Protein AF-A0A960PH66-F1 (afdb_monomer)

Mean predicted aligned error: 12.76 Å

Structure (mmCIF, N/CA/C/O backbone):
data_AF-A0A960PH66-F1
#
_entry.id   AF-A0A960PH66-F1
#
loop_
_atom_site.group_PDB
_atom_site.id
_atom_site.type_symbol
_atom_site.label_atom_id
_atom_site.label_alt_id
_atom_site.label_comp_id
_atom_site.label_asym_id
_atom_site.label_entity_id
_atom_site.label_seq_id
_atom_site.pdbx_PDB_ins_code
_atom_site.Cartn_x
_atom_site.Cartn_y
_atom_site.Cartn_z
_atom_site.occupancy
_atom_site.B_iso_or_equiv
_atom_site.auth_seq_id
_atom_site.auth_comp_id
_atom_site.auth_asym_id
_atom_site.auth_atom_id
_atom_site.pdbx_PDB_model_num
ATOM 1 N N . MET A 1 1 ? -30.372 -73.091 17.488 1.00 32.56 1 MET A N 1
ATOM 2 C CA . MET A 1 1 ? -31.762 -72.583 17.578 1.00 32.56 1 MET A CA 1
ATOM 3 C C . MET A 1 1 ? -31.934 -71.548 16.471 1.00 32.56 1 MET A C 1
ATOM 5 O O . MET A 1 1 ? -31.024 -70.746 16.376 1.00 32.56 1 MET A O 1
ATOM 9 N N . ALA A 1 2 ? -33.019 -71.614 15.673 1.00 31.61 2 ALA A N 1
ATOM 10 C CA . ALA A 1 2 ? -33.444 -70.695 14.579 1.00 31.61 2 ALA A CA 1
ATOM 11 C C . ALA A 1 2 ? -32.386 -70.313 13.492 1.00 31.61 2 ALA A C 1
ATOM 13 O O . ALA A 1 2 ? -31.338 -69.779 13.813 1.00 31.61 2 ALA A O 1
ATOM 14 N N . ASN A 1 3 ? -32.521 -70.709 12.211 1.00 29.42 3 ASN A N 1
ATOM 15 C CA . ASN A 1 3 ? -33.387 -70.150 11.133 1.00 29.42 3 AS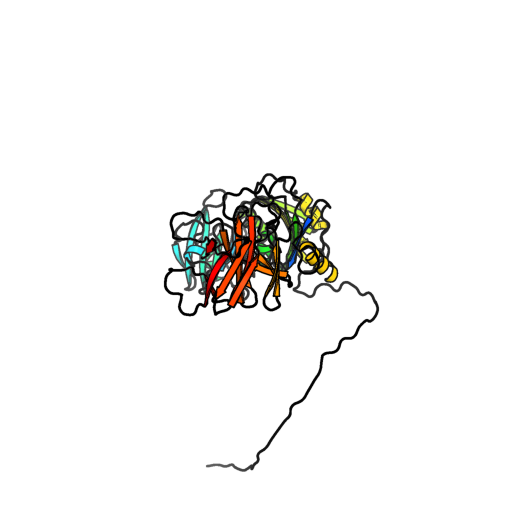N A CA 1
ATOM 16 C C . ASN A 1 3 ? -33.036 -68.684 10.766 1.00 29.42 3 ASN A C 1
ATOM 18 O O . ASN A 1 3 ? -33.040 -67.871 11.678 1.00 29.42 3 ASN A O 1
ATOM 22 N N . LEU A 1 4 ? -32.791 -68.213 9.524 1.00 29.06 4 LEU A N 1
ATOM 23 C CA . LEU A 1 4 ? -32.698 -68.709 8.114 1.00 29.06 4 LEU A CA 1
ATOM 24 C C . LEU A 1 4 ? -31.731 -67.741 7.342 1.00 29.06 4 LEU A C 1
ATOM 26 O O . LEU A 1 4 ? -31.368 -66.719 7.911 1.00 29.06 4 LEU A O 1
ATOM 30 N N . GLY A 1 5 ? -31.280 -67.900 6.083 1.00 27.47 5 GLY A N 1
ATOM 31 C CA . GLY A 1 5 ? -31.373 -68.980 5.079 1.00 27.47 5 GLY A CA 1
ATOM 32 C C . GLY A 1 5 ? -31.691 -68.478 3.640 1.00 27.47 5 GLY A C 1
ATOM 33 O O . GLY A 1 5 ? -32.699 -67.803 3.491 1.00 27.47 5 GLY A O 1
ATOM 34 N N . VAL A 1 6 ? -30.929 -68.918 2.602 1.00 30.44 6 VAL A N 1
ATOM 35 C CA . VAL A 1 6 ? -31.205 -68.786 1.121 1.00 30.44 6 VAL A CA 1
ATOM 36 C C . VAL A 1 6 ? -30.996 -67.353 0.534 1.00 30.44 6 VAL A C 1
ATOM 38 O O . VAL A 1 6 ? -31.407 -66.398 1.169 1.00 30.44 6 VAL A O 1
ATOM 41 N N . SER A 1 7 ? -30.409 -67.036 -0.644 1.00 28.41 7 SER A N 1
ATOM 42 C CA . SER A 1 7 ? -29.625 -67.699 -1.731 1.00 28.41 7 SER A CA 1
ATOM 43 C C . SER A 1 7 ? -29.025 -66.627 -2.683 1.00 28.41 7 SER A C 1
ATOM 45 O O . SER A 1 7 ? -29.584 -65.537 -2.732 1.00 28.41 7 SER A O 1
ATOM 47 N N . GLY A 1 8 ? -28.039 -66.937 -3.550 1.00 25.98 8 GLY A N 1
ATOM 48 C CA . GLY A 1 8 ? -27.778 -66.102 -4.751 1.00 25.98 8 GLY A CA 1
ATOM 49 C C . GLY A 1 8 ? -26.389 -66.204 -5.412 1.00 25.98 8 GLY A C 1
ATOM 50 O O . GLY A 1 8 ? -25.416 -65.654 -4.919 1.00 25.98 8 GLY A O 1
ATOM 51 N N . TRP A 1 9 ? -26.311 -66.870 -6.566 1.00 22.59 9 TRP A N 1
ATOM 52 C CA . TRP A 1 9 ? -25.177 -66.932 -7.522 1.00 22.59 9 TRP A CA 1
ATOM 53 C C . TRP A 1 9 ? -25.421 -65.932 -8.699 1.00 22.59 9 TRP A C 1
ATOM 55 O O . TRP A 1 9 ? -26.573 -65.538 -8.867 1.00 22.59 9 TRP A O 1
ATOM 65 N N . PRO A 1 10 ? -24.508 -65.708 -9.683 1.00 54.12 10 PRO A N 1
ATOM 66 C CA . PRO A 1 10 ? -23.085 -65.306 -9.643 1.00 54.12 10 PRO A CA 1
ATOM 67 C C . PRO A 1 10 ? -22.746 -64.268 -10.785 1.00 54.12 10 PRO A C 1
ATOM 69 O O . PRO A 1 10 ? -23.653 -63.639 -11.316 1.00 54.12 10 PRO A O 1
ATOM 72 N N . ARG A 1 11 ? -21.480 -64.223 -11.279 1.00 27.73 11 ARG A N 1
ATOM 73 C CA . ARG A 1 11 ? -20.918 -63.475 -12.466 1.00 27.73 11 ARG A CA 1
ATOM 74 C C . ARG A 1 11 ? -20.483 -62.022 -12.166 1.00 27.73 11 ARG A C 1
ATOM 76 O O . ARG A 1 11 ? -21.185 -61.333 -11.450 1.00 27.73 11 ARG A O 1
ATOM 83 N N . ARG A 1 12 ? -19.266 -61.541 -12.499 1.00 29.09 12 ARG A N 1
ATOM 84 C CA . ARG A 1 12 ? -18.417 -61.497 -13.734 1.00 29.09 12 ARG A CA 1
ATOM 85 C C . ARG A 1 12 ? -18.829 -60.415 -14.752 1.00 29.09 12 ARG A C 1
ATOM 87 O O . ARG A 1 12 ? -19.922 -60.528 -15.290 1.00 29.09 12 ARG A O 1
ATOM 94 N N . LEU A 1 13 ? -17.834 -59.590 -15.150 1.00 27.83 13 LEU A N 1
ATOM 95 C CA . LEU A 1 13 ? -17.779 -58.691 -16.335 1.00 27.83 13 LEU A CA 1
ATOM 96 C C . LEU A 1 13 ? -18.709 -57.449 -16.249 1.00 27.83 13 LEU A C 1
ATOM 98 O O . LEU A 1 13 ? -19.738 -57.533 -15.597 1.00 27.83 13 LEU A O 1
ATOM 102 N N . ALA A 1 14 ? -18.449 -56.286 -16.872 1.00 25.91 14 ALA A N 1
ATOM 103 C CA . ALA A 1 14 ? -17.270 -55.726 -17.567 1.00 25.91 14 ALA A CA 1
ATOM 104 C C . ALA A 1 14 ? -17.499 -54.220 -17.903 1.00 25.91 14 ALA A C 1
ATOM 106 O O . ALA A 1 14 ? -18.613 -53.743 -17.748 1.00 25.91 14 ALA A O 1
ATOM 107 N N . LEU A 1 15 ? -16.457 -53.539 -18.417 1.00 26.58 15 LEU A N 1
ATOM 108 C CA . LEU A 1 15 ? -16.448 -52.370 -19.336 1.00 26.58 15 LEU A CA 1
ATOM 109 C C . LEU A 1 15 ? -17.459 -51.197 -19.183 1.00 26.58 15 LEU A C 1
ATOM 111 O O . LEU A 1 15 ? -18.648 -51.353 -19.437 1.00 26.58 15 LEU A O 1
ATOM 115 N N . ALA A 1 16 ? -16.903 -49.980 -19.093 1.00 27.48 16 ALA A N 1
ATOM 116 C CA . ALA A 1 16 ? -17.294 -48.774 -19.857 1.00 27.48 16 ALA A CA 1
ATOM 117 C C . ALA A 1 16 ? -16.033 -47.870 -19.967 1.00 27.48 16 ALA A C 1
ATOM 119 O O . ALA A 1 16 ? -15.368 -47.669 -18.956 1.00 27.48 16 ALA A O 1
ATOM 120 N N . ALA A 1 17 ? -15.482 -47.564 -21.155 1.00 27.72 17 ALA A N 1
ATOM 121 C CA . ALA A 1 17 ? -15.906 -46.520 -22.115 1.00 27.72 17 ALA A CA 1
ATOM 122 C C . ALA A 1 17 ? -15.821 -45.108 -21.480 1.00 27.72 17 ALA A C 1
ATOM 124 O O . ALA A 1 17 ? -16.589 -44.838 -20.568 1.00 27.72 17 ALA A O 1
ATOM 125 N N . THR A 1 18 ? -14.859 -44.209 -21.756 1.00 31.19 18 THR A N 1
ATOM 126 C CA . THR A 1 18 ? -14.245 -43.695 -23.013 1.00 31.19 18 THR A CA 1
ATOM 127 C C . THR A 1 18 ? -15.177 -42.799 -23.850 1.00 31.19 18 THR A C 1
ATOM 129 O O . THR A 1 18 ? -16.278 -43.231 -24.173 1.00 31.19 18 THR A O 1
ATOM 132 N N . ALA A 1 19 ? -14.643 -41.638 -24.286 1.00 25.89 19 ALA A N 1
ATOM 133 C CA . ALA A 1 19 ? -15.194 -40.614 -25.206 1.00 25.89 19 ALA A CA 1
ATOM 134 C C . ALA A 1 19 ? -16.188 -39.578 -24.609 1.00 25.89 19 ALA A C 1
ATOM 136 O O . ALA A 1 19 ? -16.969 -39.933 -23.736 1.00 25.89 19 ALA A O 1
ATOM 137 N N . SER A 1 20 ? -16.265 -38.305 -25.053 1.00 27.17 20 SER A N 1
ATOM 138 C CA . SER A 1 20 ? -15.361 -37.442 -25.866 1.00 27.17 20 SER A CA 1
ATOM 139 C C . SER A 1 20 ? -15.915 -36.002 -25.980 1.00 27.17 20 SER A C 1
ATOM 141 O O . SER A 1 20 ? -17.123 -35.870 -26.135 1.00 27.17 20 SER A O 1
ATOM 143 N N . ALA A 1 21 ? -15.027 -34.995 -26.118 1.00 27.52 21 ALA A N 1
ATOM 144 C CA . ALA A 1 21 ? -15.262 -33.645 -26.700 1.00 27.52 21 ALA A CA 1
ATOM 145 C C . ALA A 1 21 ? -16.320 -32.737 -25.998 1.00 27.52 21 ALA A C 1
ATOM 147 O O . ALA A 1 21 ? -17.098 -33.216 -25.188 1.00 27.52 21 ALA A O 1
ATOM 148 N N . LEU A 1 22 ? -16.427 -31.413 -26.208 1.00 27.69 22 LEU A N 1
ATOM 149 C CA . LEU A 1 22 ? -15.699 -30.395 -27.002 1.00 27.69 22 LEU A CA 1
ATOM 150 C C . LEU A 1 22 ? -15.179 -29.296 -26.020 1.00 27.69 22 LEU A C 1
ATOM 152 O O . LEU A 1 22 ? -15.617 -29.271 -24.877 1.00 27.69 22 LEU A O 1
ATOM 156 N N . LEU A 1 23 ? -14.250 -28.390 -26.355 1.00 29.11 23 LEU A N 1
ATOM 157 C CA . LEU A 1 23 ? -14.538 -27.097 -27.012 1.00 29.11 23 LEU A CA 1
ATOM 158 C C . LEU A 1 23 ? -13.227 -26.365 -27.374 1.00 29.11 23 LEU A C 1
ATOM 160 O O . LEU A 1 23 ? -12.524 -25.889 -26.491 1.00 29.11 23 LEU A O 1
ATOM 164 N N . ILE A 1 24 ? -12.945 -26.213 -28.671 1.00 37.56 24 ILE A N 1
ATOM 165 C CA . ILE A 1 24 ? -12.090 -25.149 -29.227 1.00 37.56 24 ILE A CA 1
ATOM 166 C C . ILE A 1 24 ? -12.777 -24.696 -30.521 1.00 37.56 24 ILE A C 1
ATOM 168 O O . ILE A 1 24 ? -13.070 -25.531 -31.377 1.00 37.56 24 ILE A O 1
ATOM 172 N N . GLY A 1 25 ? -13.063 -23.400 -30.662 1.00 27.53 25 GLY A N 1
ATOM 173 C CA . GLY A 1 25 ? -13.733 -22.854 -31.847 1.00 27.53 25 GLY A CA 1
ATOM 174 C C . GLY A 1 25 ? -14.224 -21.420 -31.650 1.00 27.53 25 GLY A C 1
ATOM 175 O O . GLY A 1 25 ? -15.205 -21.187 -30.955 1.00 27.53 25 GLY A O 1
ATOM 176 N N . SER A 1 26 ? -13.525 -20.476 -32.273 1.00 35.00 26 SER A N 1
ATOM 177 C CA . SER A 1 26 ? -13.798 -19.033 -32.307 1.00 35.00 26 SER A CA 1
ATOM 178 C C . SER A 1 26 ? -15.092 -18.652 -33.053 1.00 35.00 26 SER A C 1
ATOM 180 O O . SER A 1 26 ? -15.544 -19.385 -33.932 1.00 35.00 26 SER A O 1
ATOM 182 N N . GLY A 1 27 ? -15.659 -17.466 -32.773 1.00 23.64 27 GLY A N 1
ATOM 183 C CA . GLY A 1 27 ? -16.798 -16.940 -33.547 1.00 23.64 27 GLY A CA 1
ATOM 184 C C . GLY A 1 27 ? -17.353 -15.580 -33.094 1.00 23.64 27 GLY A C 1
ATOM 185 O O . GLY A 1 27 ? -18.045 -15.492 -32.092 1.00 23.64 27 GLY A O 1
ATOM 186 N N . CYS A 1 28 ? -17.061 -14.540 -33.873 1.00 30.12 28 CYS A N 1
ATOM 187 C CA . CYS A 1 28 ? -17.407 -13.121 -33.721 1.00 30.12 28 CYS A CA 1
ATOM 188 C C . CYS A 1 28 ? -18.883 -12.721 -33.455 1.00 30.12 28 CYS A C 1
ATOM 190 O O . CYS A 1 28 ? -19.806 -13.325 -33.990 1.00 30.12 28 CYS A O 1
ATOM 192 N N . SER A 1 29 ? -19.018 -11.529 -32.841 1.00 33.44 29 SER A N 1
ATOM 193 C CA . SER A 1 29 ? -19.997 -10.443 -33.112 1.00 33.44 29 SER A CA 1
ATOM 194 C C . SER A 1 29 ? -21.509 -10.671 -32.929 1.00 33.44 29 SER A C 1
ATOM 196 O O . SER A 1 29 ? -22.110 -11.514 -33.589 1.00 33.44 29 SER A O 1
ATOM 198 N N . GLY A 1 30 ? -22.145 -9.772 -32.164 1.00 27.95 30 GLY A N 1
ATOM 199 C CA . GLY A 1 30 ? -23.602 -9.622 -32.066 1.00 27.95 30 GLY A CA 1
ATOM 200 C C . GLY A 1 30 ? -24.000 -8.304 -31.387 1.00 27.95 30 GLY A C 1
ATOM 201 O O . GLY A 1 30 ? -23.853 -8.168 -30.182 1.00 27.95 30 GLY A O 1
ATOM 202 N N . ASP A 1 31 ? -24.453 -7.358 -32.206 1.00 30.28 31 ASP A N 1
ATOM 203 C CA . ASP A 1 31 ? -24.861 -5.965 -31.963 1.00 30.28 31 ASP A CA 1
ATOM 204 C C . ASP A 1 31 ? -25.427 -5.506 -30.600 1.00 30.28 31 ASP A C 1
ATOM 206 O O . ASP A 1 31 ? -26.159 -6.191 -29.891 1.00 30.28 31 ASP A O 1
ATOM 210 N N . ALA A 1 32 ? -25.165 -4.219 -30.355 1.00 41.97 32 ALA A N 1
ATOM 211 C CA . ALA A 1 32 ? -25.665 -3.357 -29.292 1.00 41.97 32 ALA A CA 1
ATOM 212 C C . ALA A 1 32 ? -27.152 -3.509 -28.898 1.00 41.97 32 ALA A C 1
ATOM 214 O O . ALA A 1 32 ? -28.063 -3.243 -29.685 1.00 41.97 32 ALA A O 1
ATOM 215 N N . ALA A 1 33 ? -27.368 -3.689 -27.596 1.00 29.69 33 ALA A N 1
ATOM 216 C CA . ALA A 1 33 ? -28.453 -3.066 -26.847 1.00 29.69 33 ALA A CA 1
ATOM 217 C C . ALA A 1 33 ? -27.858 -2.556 -25.526 1.00 29.69 33 ALA A C 1
ATOM 219 O O . ALA A 1 33 ? -27.041 -3.244 -24.919 1.00 29.69 33 ALA A O 1
ATOM 220 N N . GLY A 1 34 ? -28.189 -1.328 -25.128 1.00 40.22 34 GLY A N 1
ATOM 221 C CA . GLY A 1 34 ? -27.718 -0.785 -23.857 1.00 40.22 34 GLY A CA 1
ATOM 222 C C . GLY A 1 34 ? -28.588 -1.290 -22.715 1.00 40.22 34 GLY A C 1
ATOM 223 O O . GLY A 1 34 ? -29.807 -1.185 -22.811 1.00 40.22 34 GLY A O 1
ATOM 224 N N . ASP A 1 35 ? -27.957 -1.750 -21.642 1.00 31.42 35 ASP A N 1
ATOM 225 C CA . ASP A 1 35 ? -28.591 -1.932 -20.341 1.00 31.42 35 ASP A CA 1
ATOM 226 C C . ASP A 1 35 ? -27.739 -1.272 -19.250 1.00 31.42 35 ASP A C 1
ATOM 228 O O . ASP A 1 35 ? -26.603 -0.849 -19.489 1.00 31.42 35 ASP A O 1
ATOM 232 N N . ALA A 1 36 ? -28.365 -1.049 -18.097 1.00 34.78 36 ALA A N 1
ATOM 233 C CA . ALA A 1 36 ? -27.849 -0.194 -17.038 1.00 34.78 36 ALA A CA 1
ATOM 234 C C . ALA A 1 36 ? -26.546 -0.721 -16.411 1.00 34.78 36 ALA A C 1
ATOM 236 O O . ALA A 1 36 ? -26.180 -1.883 -16.560 1.00 34.78 36 ALA A O 1
ATOM 237 N N . AL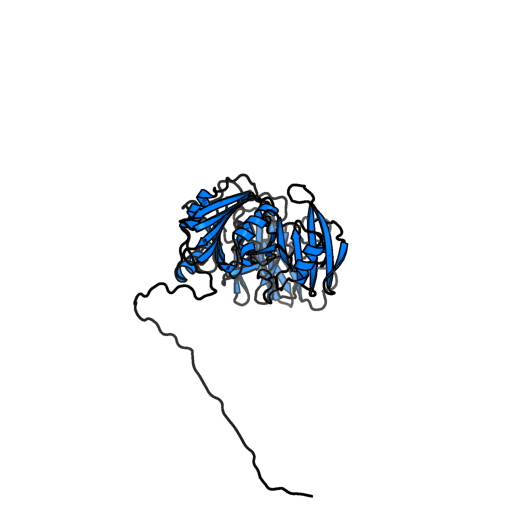A A 1 37 ? -25.876 0.149 -15.652 1.00 38.03 37 ALA A N 1
ATOM 238 C CA . ALA A 1 37 ? -24.837 -0.277 -14.729 1.00 38.03 37 ALA A CA 1
ATOM 239 C C . ALA A 1 37 ? -25.460 -1.179 -13.650 1.00 38.03 37 ALA A C 1
ATOM 241 O O . ALA A 1 37 ? -25.993 -0.684 -12.654 1.00 38.03 37 ALA A O 1
ATOM 242 N N . ASP A 1 38 ? -25.393 -2.494 -13.862 1.00 40.03 38 ASP A N 1
ATOM 243 C CA . ASP A 1 38 ? -25.494 -3.458 -12.775 1.00 40.03 38 ASP A CA 1
ATOM 244 C C . ASP A 1 38 ? -24.399 -3.111 -11.760 1.00 40.03 38 ASP A C 1
ATOM 246 O O . ASP A 1 38 ? -23.220 -2.982 -12.105 1.00 40.03 38 ASP A O 1
ATOM 250 N N . GLY A 1 39 ? -24.805 -2.888 -10.509 1.00 42.06 39 GLY A N 1
ATOM 251 C CA . GLY A 1 39 ? -23.865 -2.619 -9.426 1.00 42.06 39 GLY A CA 1
ATOM 252 C C . GLY A 1 39 ? -22.893 -3.791 -9.248 1.00 42.06 39 GLY A C 1
ATOM 253 O O . GLY A 1 39 ? -23.250 -4.929 -9.574 1.00 42.06 39 GLY A O 1
ATOM 254 N N . PRO A 1 40 ? -21.677 -3.546 -8.726 1.00 40.09 40 PRO A N 1
ATOM 255 C CA . PRO A 1 40 ? -20.719 -4.616 -8.480 1.00 40.09 40 PRO A CA 1
ATOM 256 C C . PRO A 1 40 ? -21.350 -5.709 -7.612 1.00 40.09 40 PRO A C 1
ATOM 258 O O . PRO A 1 40 ? -22.128 -5.430 -6.695 1.00 40.09 40 PRO A O 1
ATOM 261 N N . ALA A 1 41 ? -20.998 -6.963 -7.897 1.00 40.84 41 ALA A N 1
ATOM 262 C CA . ALA A 1 41 ? -21.380 -8.077 -7.041 1.00 40.84 41 ALA A CA 1
ATOM 263 C C . ALA A 1 41 ? -20.899 -7.817 -5.595 1.00 40.84 41 ALA A C 1
ATOM 265 O O . ALA A 1 41 ? -19.807 -7.262 -5.421 1.00 40.84 41 ALA A O 1
ATOM 266 N N . PRO A 1 42 ? -21.670 -8.217 -4.563 1.00 39.66 42 PRO A N 1
ATOM 267 C CA . PRO A 1 42 ? -21.250 -8.044 -3.176 1.00 39.66 42 PRO A CA 1
ATOM 268 C C . PRO A 1 42 ? -19.856 -8.649 -2.963 1.00 39.66 42 PRO A C 1
ATOM 270 O O . PRO A 1 42 ? -19.626 -9.795 -3.345 1.00 39.66 42 PRO A O 1
ATOM 273 N N . GLY A 1 43 ? -18.941 -7.877 -2.372 1.00 50.69 43 GLY A N 1
ATOM 274 C CA . GLY A 1 43 ? -17.568 -8.315 -2.096 1.00 50.69 43 GLY A CA 1
ATOM 275 C C . GLY A 1 43 ? -16.522 -8.000 -3.174 1.00 50.69 43 GLY A C 1
ATOM 276 O O . GLY A 1 43 ? -15.395 -8.456 -3.040 1.00 50.69 43 GLY A O 1
ATOM 277 N N . ARG A 1 44 ? -16.827 -7.226 -4.230 1.00 63.31 44 ARG A N 1
ATOM 278 C CA . ARG A 1 44 ? -15.781 -6.663 -5.113 1.00 63.31 44 ARG A CA 1
ATOM 279 C C . ARG A 1 44 ? -15.816 -5.138 -5.125 1.00 63.31 44 ARG A C 1
ATOM 281 O O . ARG A 1 44 ? -16.853 -4.529 -5.386 1.00 63.31 44 ARG A O 1
ATOM 288 N N . THR A 1 45 ? -14.663 -4.530 -4.870 1.00 76.94 45 THR A N 1
ATOM 289 C CA . THR A 1 45 ? -14.415 -3.092 -5.000 1.00 76.94 45 THR A CA 1
ATOM 290 C C . THR A 1 45 ? -14.657 -2.643 -6.444 1.00 76.94 45 THR A C 1
ATOM 292 O O . THR A 1 45 ? -14.165 -3.243 -7.401 1.00 76.94 45 THR A O 1
ATOM 295 N N . ALA A 1 46 ? -15.471 -1.599 -6.621 1.00 84.19 46 ALA A N 1
ATOM 296 C CA . ALA A 1 46 ? -15.785 -1.082 -7.950 1.00 84.19 46 ALA A CA 1
ATOM 297 C C . ALA A 1 46 ? -14.566 -0.386 -8.567 1.00 84.19 46 ALA A C 1
ATOM 299 O O . ALA A 1 46 ? -13.915 0.430 -7.911 1.00 84.19 46 ALA A O 1
ATOM 300 N N . PHE A 1 47 ? -14.319 -0.632 -9.853 1.00 92.81 47 PHE A N 1
ATOM 301 C CA . PHE A 1 47 ? -13.377 0.169 -10.626 1.00 92.81 47 PHE A CA 1
ATOM 302 C C . PHE A 1 47 ? -13.836 1.625 -10.706 1.00 92.81 47 PHE A C 1
ATOM 304 O O . PHE A 1 47 ? -15.032 1.904 -10.827 1.00 92.81 47 PHE A O 1
ATOM 311 N N . PHE A 1 48 ? -12.888 2.560 -10.692 1.00 95.81 48 PHE A N 1
ATOM 312 C CA . PHE A 1 48 ? -13.177 3.992 -10.704 1.00 95.81 48 PHE A CA 1
ATOM 313 C C . PHE A 1 48 ? -12.245 4.784 -11.630 1.00 95.81 48 PHE A C 1
ATOM 315 O O . PHE A 1 48 ? -11.286 4.271 -12.194 1.00 95.81 48 PHE A O 1
ATOM 322 N N . THR A 1 49 ? -12.561 6.063 -11.797 1.00 94.81 49 THR A N 1
ATOM 323 C CA . THR A 1 49 ? -11.709 7.089 -12.404 1.00 94.81 49 THR A CA 1
ATOM 324 C C . THR A 1 49 ? -11.721 8.311 -11.497 1.00 94.81 49 THR A C 1
ATOM 326 O O . THR A 1 49 ? -12.667 8.503 -10.727 1.00 94.81 49 THR A O 1
ATOM 329 N N . VAL A 1 50 ? -10.693 9.149 -11.606 1.00 94.88 50 VAL A N 1
ATOM 330 C CA . VAL A 1 50 ? -10.559 10.386 -10.831 1.00 94.88 50 VAL A CA 1
ATOM 331 C C . VAL A 1 50 ? -10.143 11.507 -11.769 1.00 94.88 50 VAL A C 1
ATOM 333 O O . VAL A 1 50 ? -9.183 11.348 -12.521 1.00 94.88 50 VAL A O 1
ATOM 336 N N . ASP A 1 51 ? -10.837 12.641 -11.713 1.00 91.81 51 ASP A N 1
ATOM 337 C CA . ASP A 1 51 ? -10.377 13.850 -12.394 1.00 91.81 51 ASP A CA 1
ATOM 338 C C . ASP A 1 51 ? -9.394 14.581 -11.468 1.00 91.81 51 ASP A C 1
ATOM 340 O O . ASP A 1 51 ? -9.795 15.184 -10.465 1.00 91.81 51 ASP A O 1
ATOM 344 N N . VAL A 1 52 ? -8.105 14.509 -11.803 1.00 84.75 52 VAL A N 1
ATOM 345 C CA . VAL A 1 52 ? -7.018 15.286 -11.185 1.00 84.75 52 VAL A CA 1
ATOM 346 C C . VAL A 1 52 ? -6.617 16.459 -12.098 1.00 84.75 52 VAL A C 1
ATOM 348 O O . VAL A 1 52 ? -6.933 16.440 -13.289 1.00 84.75 52 VAL A O 1
ATOM 351 N N . PRO A 1 53 ? -5.939 17.511 -11.596 1.00 83.00 53 PRO A N 1
ATOM 352 C CA . PRO A 1 53 ? -5.483 18.607 -12.453 1.00 83.00 53 PRO A CA 1
ATOM 353 C C . PRO A 1 53 ? -4.486 18.121 -13.517 1.00 83.00 53 PRO A C 1
ATOM 355 O O . PRO A 1 53 ? -3.606 17.334 -13.193 1.00 83.00 53 PRO A O 1
ATOM 358 N N . GLU A 1 54 ? -4.547 18.664 -14.740 1.00 83.12 54 GLU A N 1
ATOM 359 C CA . GLU A 1 54 ? -3.700 18.278 -15.897 1.00 83.12 54 GLU A CA 1
ATOM 360 C C . GLU A 1 54 ? -2.181 18.319 -15.639 1.00 83.12 54 GLU A C 1
ATOM 362 O O . GLU A 1 54 ? -1.400 17.732 -16.383 1.00 83.12 54 GLU A O 1
ATOM 367 N N . SER A 1 55 ? -1.740 19.029 -14.597 1.00 81.00 55 SER A N 1
ATOM 368 C CA . SER A 1 55 ? -0.342 19.045 -14.165 1.00 81.00 55 SER A CA 1
ATOM 369 C C . SER A 1 55 ? 0.104 17.756 -13.476 1.00 81.00 55 SER A C 1
ATOM 371 O O . SER A 1 55 ? 1.294 17.614 -13.239 1.00 81.00 55 SER A O 1
ATOM 373 N N . TRP A 1 56 ? -0.810 16.874 -13.076 1.00 85.44 56 TRP A N 1
ATOM 374 C CA . TRP A 1 56 ? -0.510 15.594 -12.439 1.00 85.44 56 TRP A CA 1
ATOM 375 C C . TRP A 1 56 ? -0.446 14.489 -13.484 1.00 85.44 56 TRP A C 1
ATOM 377 O O . TRP A 1 56 ? -1.264 14.429 -14.399 1.00 85.44 56 TRP A O 1
ATOM 387 N N . ARG A 1 57 ? 0.516 13.585 -13.320 1.00 86.38 57 ARG A N 1
ATOM 388 C CA . ARG A 1 57 ? 0.747 12.464 -14.226 1.00 86.38 57 ARG A CA 1
ATOM 389 C C . ARG A 1 57 ? 0.421 11.164 -13.508 1.00 86.38 57 ARG A C 1
ATOM 391 O O . ARG A 1 57 ? 0.926 10.956 -12.407 1.00 86.38 57 ARG A O 1
ATOM 398 N N . LEU A 1 58 ? -0.401 10.312 -14.121 1.00 88.75 58 LEU A N 1
ATOM 399 C CA . LEU A 1 58 ? -0.657 8.960 -13.624 1.00 88.75 58 LEU A CA 1
ATOM 400 C C . LEU A 1 58 ? 0.665 8.173 -13.642 1.00 88.75 58 LEU A C 1
ATOM 402 O O . LEU A 1 58 ? 1.413 8.249 -14.619 1.00 88.75 58 LEU A O 1
ATOM 406 N N . ILE A 1 59 ? 0.975 7.492 -12.541 1.00 84.75 59 ILE A N 1
ATOM 407 C CA . ILE A 1 59 ? 2.193 6.679 -12.375 1.00 84.75 59 ILE A CA 1
ATOM 408 C C . ILE A 1 59 ? 1.902 5.262 -11.873 1.00 84.75 59 ILE A C 1
ATOM 410 O O . ILE A 1 59 ? 2.709 4.377 -12.111 1.00 84.75 59 ILE A O 1
ATOM 414 N N . ALA A 1 60 ? 0.754 5.042 -11.229 1.00 88.19 60 ALA A N 1
ATOM 415 C CA . ALA A 1 60 ? 0.305 3.732 -10.774 1.00 88.19 60 ALA A CA 1
ATOM 416 C C . ALA A 1 60 ? -1.212 3.618 -10.968 1.00 88.19 60 ALA A C 1
ATOM 418 O O . ALA A 1 60 ? -1.946 4.577 -10.724 1.00 88.19 60 ALA A O 1
ATOM 419 N N . ALA A 1 61 ? -1.695 2.455 -11.394 1.00 91.81 61 ALA A N 1
ATOM 420 C CA . ALA A 1 61 ? -3.113 2.111 -11.393 1.00 91.81 61 ALA A CA 1
ATOM 421 C C . ALA A 1 61 ? -3.257 0.588 -11.396 1.00 91.81 61 ALA A C 1
ATOM 423 O O . ALA A 1 61 ? -2.569 -0.081 -12.165 1.00 91.81 61 ALA A O 1
ATOM 424 N N . GLY A 1 62 ? -4.149 0.041 -10.570 1.00 91.38 62 GLY A N 1
ATOM 425 C CA . GLY A 1 62 ? -4.352 -1.404 -10.504 1.00 91.38 62 GLY A CA 1
ATOM 426 C C . GLY A 1 62 ? -5.004 -1.896 -9.217 1.00 91.38 62 GLY A C 1
ATOM 427 O O . GLY A 1 62 ? -5.491 -1.122 -8.388 1.00 91.38 62 GLY A O 1
ATOM 428 N N . THR A 1 63 ? -5.033 -3.217 -9.089 1.00 91.19 63 THR A N 1
ATOM 429 C CA . THR A 1 63 ? -5.170 -3.900 -7.799 1.00 91.19 63 THR A CA 1
ATOM 430 C C . THR A 1 63 ? -3.970 -3.537 -6.923 1.00 91.19 63 THR A C 1
ATOM 432 O O . THR A 1 63 ? -2.862 -3.460 -7.454 1.00 91.19 63 THR A O 1
ATOM 435 N N . GLY A 1 64 ? -4.179 -3.285 -5.630 1.00 88.25 64 GLY A N 1
ATOM 436 C CA . GLY A 1 64 ? -3.076 -3.023 -4.707 1.00 88.25 64 GLY A CA 1
ATOM 437 C C . GLY A 1 64 ? -2.146 -4.231 -4.557 1.00 88.25 64 GLY A C 1
ATOM 438 O O . GLY A 1 64 ? -2.539 -5.370 -4.815 1.00 88.25 64 GLY A O 1
ATOM 439 N N . ASN A 1 65 ? -0.890 -3.975 -4.200 1.00 84.25 65 ASN A N 1
ATOM 440 C CA . ASN A 1 65 ? 0.145 -5.003 -4.051 1.00 84.25 65 ASN A CA 1
ATOM 441 C C . ASN A 1 65 ? 1.028 -4.813 -2.807 1.00 84.25 65 ASN A C 1
ATOM 443 O O . ASN A 1 65 ? 2.121 -5.373 -2.744 1.00 84.25 65 ASN A O 1
ATOM 447 N N . ILE A 1 66 ? 0.568 -4.038 -1.822 1.00 82.38 66 ILE A N 1
ATOM 448 C CA . ILE A 1 66 ? 1.212 -3.961 -0.511 1.00 82.38 66 ILE A CA 1
ATOM 449 C C . ILE A 1 66 ? 0.754 -5.170 0.314 1.00 82.38 66 ILE A C 1
ATOM 451 O O . ILE A 1 66 ? -0.430 -5.312 0.627 1.00 82.38 66 ILE A O 1
ATOM 455 N N . GLU A 1 67 ? 1.700 -6.041 0.656 1.00 80.94 67 GLU A N 1
ATOM 456 C CA . GLU A 1 67 ? 1.479 -7.160 1.573 1.00 80.94 67 GLU A CA 1
ATOM 457 C C . GLU A 1 67 ? 1.386 -6.664 3.027 1.00 80.94 67 GLU A C 1
ATOM 459 O O . GLU A 1 67 ? 1.941 -5.625 3.389 1.00 80.94 67 GLU A O 1
ATOM 464 N N . GLN A 1 68 ? 0.648 -7.396 3.863 1.00 79.44 68 GLN A N 1
ATOM 465 C CA . GLN A 1 68 ? 0.454 -7.053 5.271 1.00 79.44 68 GLN A CA 1
ATOM 466 C C . GLN A 1 68 ? 1.750 -7.305 6.052 1.00 79.44 68 GLN A C 1
ATOM 468 O O . GLN A 1 68 ? 2.213 -8.440 6.093 1.00 79.44 68 GLN A O 1
ATOM 473 N N . MET A 1 69 ? 2.302 -6.280 6.705 1.00 73.94 69 MET A N 1
ATOM 474 C CA . MET A 1 69 ? 3.526 -6.416 7.504 1.00 73.94 69 MET A CA 1
ATOM 475 C C . MET A 1 69 ? 3.208 -6.443 9.001 1.00 73.94 69 MET A C 1
ATOM 477 O O . MET A 1 69 ? 2.624 -5.497 9.550 1.00 73.94 69 MET A O 1
ATOM 481 N N . TRP A 1 70 ? 3.636 -7.509 9.678 1.00 74.56 70 TRP A N 1
ATOM 482 C CA . TRP A 1 70 ? 3.322 -7.748 11.084 1.00 74.56 70 TRP A CA 1
ATOM 483 C C . TRP A 1 70 ? 4.386 -7.177 12.031 1.00 74.56 70 TRP A C 1
ATOM 485 O O . TRP A 1 70 ? 5.562 -7.527 11.981 1.00 74.56 70 TRP A O 1
ATOM 495 N N . GLY A 1 71 ? 3.968 -6.323 12.967 1.00 58.16 71 GLY A N 1
ATOM 496 C CA . GLY A 1 71 ? 4.748 -5.984 14.162 1.00 58.16 71 GLY A CA 1
ATOM 497 C C . GLY A 1 71 ? 6.042 -5.186 13.939 1.00 58.16 71 GLY A C 1
ATOM 498 O O . GLY A 1 71 ? 6.896 -5.181 14.829 1.00 58.16 71 GLY A O 1
ATOM 499 N N . TRP A 1 72 ? 6.222 -4.516 12.794 1.00 52.50 72 TRP A N 1
ATOM 500 C CA . TRP A 1 72 ? 7.495 -3.857 12.468 1.00 52.50 72 TRP A CA 1
ATOM 501 C C . TRP A 1 72 ? 7.743 -2.579 13.299 1.00 52.50 72 TRP A C 1
ATOM 503 O O . TRP A 1 72 ? 7.022 -1.582 13.214 1.00 52.50 72 TRP A O 1
ATOM 513 N N . ASP A 1 73 ? 8.818 -2.602 14.089 1.00 47.69 73 ASP A N 1
ATOM 514 C CA . ASP A 1 73 ? 9.218 -1.577 15.062 1.00 47.69 73 ASP A CA 1
ATOM 515 C C . ASP A 1 73 ? 9.539 -0.185 14.479 1.00 47.69 73 ASP A C 1
ATOM 517 O O . ASP A 1 73 ? 9.312 0.829 15.142 1.00 47.69 73 ASP A O 1
ATOM 521 N N . CYS A 1 74 ? 10.071 -0.107 13.257 1.00 42.00 74 CYS A N 1
ATOM 522 C CA . CYS A 1 74 ? 10.625 1.135 12.710 1.00 42.00 74 CYS A CA 1
ATOM 523 C C . CYS A 1 74 ? 9.688 1.897 11.757 1.00 42.00 74 CYS A C 1
ATOM 525 O O . CYS A 1 74 ? 9.914 3.088 11.513 1.00 42.00 74 CYS A O 1
ATOM 527 N N . CYS A 1 75 ? 8.654 1.222 11.242 1.00 49.16 75 CYS A N 1
ATOM 528 C CA . CYS A 1 75 ? 7.794 1.698 10.154 1.00 49.16 75 CYS A CA 1
ATOM 529 C C . CYS A 1 75 ? 6.299 1.407 10.378 1.00 49.16 75 CYS A C 1
ATOM 531 O O . CYS A 1 75 ? 5.543 1.461 9.415 1.00 49.16 75 CYS A O 1
ATOM 533 N N . GLY A 1 76 ? 5.841 1.116 11.599 1.00 54.94 76 GLY A N 1
ATOM 534 C CA . GLY A 1 76 ? 4.418 0.870 11.880 1.00 54.94 76 GLY A CA 1
ATOM 535 C C . GLY A 1 76 ? 3.905 -0.496 11.399 1.00 54.94 76 GLY A C 1
ATOM 536 O O . GLY A 1 76 ? 4.582 -1.214 10.662 1.00 54.94 76 GLY A O 1
ATOM 537 N N . SER A 1 77 ? 2.693 -0.844 11.839 1.00 69.25 77 SER A N 1
ATOM 538 C CA . SER A 1 77 ? 2.141 -2.205 11.792 1.00 69.25 77 SER A CA 1
ATOM 539 C C . SER A 1 77 ? 0.754 -2.234 11.138 1.00 69.25 77 SER A C 1
ATOM 541 O O . SER A 1 77 ? -0.060 -1.356 11.429 1.00 69.25 77 SER A O 1
ATOM 543 N N . ASP A 1 78 ? 0.470 -3.253 10.318 1.00 80.75 78 ASP A N 1
ATOM 544 C CA . ASP A 1 78 ? -0.834 -3.478 9.650 1.00 80.75 78 ASP A CA 1
ATOM 545 C C . ASP A 1 78 ? -1.773 -4.380 10.460 1.00 80.75 78 ASP A C 1
ATOM 547 O O . ASP A 1 78 ? -2.554 -5.162 9.916 1.00 80.75 78 ASP A O 1
ATOM 551 N N . GLU A 1 79 ? -1.658 -4.319 11.780 1.00 88.38 79 GLU A N 1
ATOM 552 C CA . GLU A 1 79 ? -2.459 -5.118 12.701 1.00 88.38 79 GLU A CA 1
ATOM 553 C C . GLU A 1 79 ? -3.913 -4.630 12.708 1.00 88.38 79 GLU A C 1
ATOM 555 O O . GLU A 1 79 ? -4.165 -3.520 13.200 1.00 88.38 79 GLU A O 1
ATOM 560 N N . PRO A 1 80 ? -4.877 -5.424 12.207 1.00 93.25 80 PRO A N 1
ATOM 561 C CA . PRO A 1 80 ? -6.276 -5.041 12.252 1.00 93.25 80 PRO A CA 1
ATOM 562 C C . PRO A 1 80 ? -6.730 -4.949 13.707 1.00 93.25 80 PRO A C 1
ATOM 564 O O . PRO A 1 80 ? -6.285 -5.718 14.570 1.00 93.25 80 PRO A O 1
ATOM 567 N N . PHE A 1 81 ? -7.591 -3.976 13.996 1.00 94.50 81 PHE A N 1
ATOM 568 C CA . PHE A 1 81 ? -7.919 -3.617 15.370 1.00 94.50 81 PHE A CA 1
ATOM 569 C C . PHE A 1 81 ? -9.386 -3.258 15.571 1.00 94.50 81 PHE A C 1
ATOM 571 O O . PHE A 1 81 ? -10.038 -2.683 14.701 1.00 94.50 81 PHE A O 1
ATOM 578 N N . THR A 1 82 ? -9.855 -3.512 16.787 1.00 96.69 82 THR A N 1
ATOM 579 C CA . THR A 1 82 ? -11.162 -3.104 17.299 1.00 96.69 82 THR A CA 1
ATOM 580 C C . THR A 1 82 ? -10.980 -2.070 18.406 1.00 96.69 82 THR A C 1
ATOM 582 O O . THR A 1 82 ? -10.160 -2.236 19.315 1.00 96.69 82 THR A O 1
ATOM 585 N N . LEU A 1 83 ? -11.735 -0.974 18.311 1.00 95.06 83 LEU A N 1
ATOM 586 C CA . LEU A 1 83 ? -11.802 0.082 19.315 1.00 95.06 83 LEU A CA 1
ATOM 587 C C . LEU A 1 83 ? -12.842 -0.271 20.381 1.00 95.06 83 LEU A C 1
ATOM 589 O O . LEU A 1 83 ? -14.021 -0.485 20.084 1.00 95.06 83 LEU A O 1
ATOM 593 N N . VAL A 1 84 ? -12.407 -0.207 21.635 1.00 94.19 84 VAL A N 1
ATOM 594 C CA . VAL A 1 84 ? -13.252 -0.261 22.825 1.00 94.19 84 VAL A CA 1
ATOM 595 C C . VAL A 1 84 ? -13.189 1.082 23.551 1.00 94.19 84 VAL A C 1
ATOM 597 O O . VAL A 1 84 ? -12.105 1.603 23.822 1.00 94.19 84 VAL A O 1
ATOM 600 N N . GLU A 1 85 ? -14.346 1.636 23.901 1.00 91.06 85 GLU A N 1
ATOM 601 C CA . GLU A 1 85 ? -14.480 2.896 24.636 1.00 91.06 85 GLU A CA 1
ATOM 602 C C . GLU A 1 85 ? -15.193 2.659 25.971 1.00 91.06 85 GLU A C 1
ATOM 604 O O . GLU A 1 85 ? -16.178 1.923 26.046 1.00 91.06 85 GLU A O 1
ATOM 609 N N . ALA A 1 86 ? -14.691 3.274 27.045 1.00 85.69 86 ALA A N 1
ATOM 610 C CA . ALA A 1 86 ? -15.362 3.263 28.344 1.00 85.69 86 ALA A CA 1
ATOM 611 C C . ALA A 1 86 ? -16.496 4.303 28.406 1.00 85.69 86 ALA A C 1
ATOM 613 O O . ALA A 1 86 ? -16.312 5.420 27.931 1.00 85.69 86 ALA A O 1
ATOM 614 N N . ASP A 1 87 ? -17.600 3.992 29.097 1.00 77.25 87 ASP A N 1
ATOM 615 C CA . ASP A 1 87 ? -18.835 4.807 29.186 1.00 77.25 87 ASP A CA 1
ATOM 616 C C . ASP A 1 87 ? -18.638 6.290 29.593 1.00 77.25 87 ASP A C 1
ATOM 618 O O . ASP A 1 87 ? -19.529 7.118 29.393 1.00 77.25 87 ASP A O 1
ATOM 622 N N . GLU A 1 88 ? -17.496 6.642 30.197 1.00 72.69 88 GLU A N 1
ATOM 623 C CA . GLU A 1 88 ? -17.139 8.022 30.568 1.00 72.69 88 GLU A CA 1
ATOM 624 C C . GLU A 1 88 ? -16.503 8.842 29.418 1.00 72.69 88 GLU A C 1
ATOM 626 O O . GLU A 1 88 ? -16.229 10.026 29.604 1.00 72.69 88 GLU A O 1
ATOM 631 N N . GLY A 1 89 ? -16.311 8.260 28.227 1.00 58.41 89 GLY A N 1
ATOM 632 C CA . GLY A 1 89 ? -16.124 8.983 26.957 1.00 58.41 89 GLY A CA 1
ATOM 633 C C . GLY A 1 89 ? -14.732 9.559 26.651 1.00 58.41 89 GLY A C 1
ATOM 634 O O . GLY A 1 89 ? -14.582 10.337 25.713 1.00 58.41 89 GLY A O 1
ATOM 635 N N . GLU A 1 90 ? -13.707 9.247 27.454 1.00 66.19 90 GLU A N 1
ATOM 636 C CA . GLU A 1 90 ? -12.338 9.784 27.279 1.00 66.19 90 GLU A CA 1
ATOM 637 C C . GLU A 1 90 ? -11.239 8.699 27.291 1.00 66.19 90 GLU A C 1
ATOM 639 O O . GLU A 1 90 ? -10.046 9.001 27.404 1.00 66.19 90 GLU A O 1
ATOM 644 N N . ARG A 1 91 ? -11.613 7.413 27.217 1.00 85.50 91 ARG A N 1
ATOM 645 C CA . ARG A 1 91 ? -10.683 6.290 27.410 1.00 85.50 91 ARG A CA 1
ATOM 646 C C . ARG A 1 91 ? -10.888 5.193 26.373 1.00 85.50 91 ARG A C 1
ATOM 648 O O . ARG A 1 91 ? -11.792 4.371 26.502 1.00 85.50 91 ARG A O 1
ATOM 655 N N . HIS A 1 92 ? -9.989 5.188 25.396 1.00 89.94 92 HIS A N 1
ATOM 656 C CA . HIS A 1 92 ? -9.899 4.193 24.335 1.00 89.94 92 HIS A CA 1
ATOM 657 C C . HIS A 1 92 ? -8.936 3.064 24.709 1.00 89.94 92 HIS A C 1
ATOM 659 O O . HIS A 1 92 ? -7.882 3.306 25.313 1.00 89.94 92 HIS A O 1
ATOM 665 N N . LEU A 1 93 ? -9.301 1.849 24.315 1.00 91.94 93 LEU A N 1
ATOM 666 C CA . LEU A 1 93 ? -8.465 0.656 24.316 1.00 91.94 93 LEU A CA 1
ATOM 667 C C . LEU A 1 93 ? -8.550 0.025 22.926 1.00 91.94 93 LEU A C 1
ATOM 669 O O . LEU A 1 93 ? -9.627 -0.038 22.335 1.00 91.94 93 LEU A O 1
ATOM 673 N N . PHE A 1 94 ? -7.413 -0.424 22.410 1.00 92.56 94 PHE A N 1
ATOM 674 C CA . PHE A 1 94 ? -7.309 -1.059 21.102 1.00 92.56 94 PHE A CA 1
ATOM 675 C C . PHE A 1 94 ? -6.996 -2.534 21.303 1.00 92.56 94 PHE A C 1
ATOM 677 O O . PHE A 1 94 ? -6.020 -2.867 21.976 1.00 92.56 94 PHE A O 1
ATOM 684 N N . VAL A 1 95 ? -7.828 -3.401 20.734 1.00 94.75 95 VAL A N 1
ATOM 685 C CA . VAL A 1 95 ? -7.601 -4.848 20.674 1.00 94.75 95 VAL A CA 1
ATOM 686 C C . VAL A 1 95 ? -7.176 -5.164 19.246 1.00 94.75 95 VAL A C 1
ATOM 688 O O . VAL A 1 95 ? -7.967 -4.939 18.335 1.00 94.75 95 VAL A O 1
ATOM 691 N N . SER A 1 96 ? -5.948 -5.633 19.033 1.00 93.44 96 SER A N 1
ATOM 692 C CA . SER A 1 96 ? -5.429 -5.976 17.703 1.00 93.44 96 SER A CA 1
ATOM 693 C C . SER A 1 96 ? -4.936 -7.416 17.617 1.00 93.44 96 SER A C 1
ATOM 695 O O . SER A 1 96 ? -4.583 -8.043 18.619 1.00 93.44 96 SER A O 1
ATOM 697 N N . ILE A 1 97 ? -4.928 -7.943 16.396 1.00 90.50 97 ILE A N 1
ATOM 698 C CA . ILE A 1 97 ? -4.263 -9.202 16.051 1.00 90.50 97 ILE A CA 1
ATOM 699 C C . ILE A 1 97 ? -2.833 -8.863 15.639 1.00 90.50 97 ILE A C 1
ATOM 701 O O . ILE A 1 97 ? -2.650 -7.957 14.833 1.00 90.50 97 ILE A O 1
ATOM 705 N N . ALA A 1 98 ? -1.836 -9.580 16.154 1.00 84.56 98 ALA A N 1
ATOM 706 C CA . ALA A 1 98 ? -0.427 -9.390 15.824 1.00 84.56 98 ALA A CA 1
ATOM 707 C C . ALA A 1 98 ? 0.231 -10.712 15.407 1.00 84.56 98 ALA A C 1
ATOM 709 O O . ALA A 1 98 ? 0.242 -11.674 16.172 1.00 84.56 98 ALA A O 1
ATOM 710 N N . GLY A 1 99 ? 0.810 -10.750 14.207 1.00 77.75 99 GLY A N 1
ATOM 711 C CA . GLY A 1 99 ? 1.576 -11.891 13.712 1.00 77.75 99 GLY A CA 1
ATOM 712 C C . GLY A 1 99 ? 2.931 -12.038 14.408 1.00 77.75 99 GLY A C 1
ATOM 713 O O . GLY A 1 99 ? 3.591 -11.055 14.751 1.00 77.75 99 GLY A O 1
ATOM 714 N N . LEU A 1 100 ? 3.342 -13.289 14.604 1.00 74.81 100 LEU A N 1
ATOM 715 C CA . LEU A 1 100 ? 4.620 -13.692 15.192 1.00 74.81 100 LEU A CA 1
ATOM 716 C C . LEU A 1 100 ? 5.561 -14.352 14.169 1.00 74.81 100 LEU A C 1
ATOM 718 O O . LEU A 1 100 ? 6.759 -14.418 14.433 1.00 74.81 100 LEU A O 1
ATOM 722 N N . GLU A 1 101 ? 5.050 -14.806 13.016 1.00 65.38 101 GLU A N 1
ATOM 723 C CA . GLU A 1 101 ? 5.798 -15.595 12.016 1.00 65.38 101 GLU A CA 1
ATOM 724 C C . GLU A 1 101 ? 7.082 -14.899 11.517 1.00 65.38 101 GLU A C 1
ATOM 726 O O . GLU A 1 101 ? 8.125 -15.536 11.370 1.00 65.38 101 GLU A O 1
ATOM 731 N N . GLU A 1 102 ? 7.043 -13.576 11.336 1.00 58.16 102 GLU A N 1
ATOM 732 C CA . GLU A 1 102 ? 8.185 -12.769 10.873 1.00 58.16 102 GLU A CA 1
ATOM 733 C C . GLU A 1 102 ? 9.089 -12.266 12.019 1.00 58.16 102 GLU A C 1
ATOM 735 O O . GLU A 1 102 ? 10.200 -11.769 11.798 1.00 58.16 102 GLU A O 1
ATOM 740 N N . LEU A 1 103 ? 8.644 -12.398 13.273 1.00 61.97 103 LEU A N 1
ATOM 741 C CA . LEU A 1 103 ? 9.339 -11.863 14.438 1.00 61.97 103 LEU A CA 1
ATOM 742 C C . LEU A 1 103 ? 10.359 -12.879 14.967 1.00 61.97 103 LEU A C 1
ATOM 744 O O . LEU A 1 103 ? 10.037 -13.764 15.756 1.00 61.97 103 LEU A O 1
ATOM 748 N N . GLN A 1 104 ? 11.637 -12.705 14.616 1.00 57.50 104 GLN A N 1
ATOM 749 C CA . GLN A 1 104 ? 12.734 -13.560 15.111 1.00 57.50 104 GLN A CA 1
ATOM 750 C C . GLN A 1 104 ? 12.843 -13.615 16.652 1.00 57.50 104 GLN A C 1
ATOM 752 O O . GLN A 1 104 ? 13.429 -14.553 17.196 1.00 57.50 104 GLN A O 1
ATOM 757 N N . GLY A 1 105 ? 12.306 -12.617 17.366 1.00 60.00 105 GLY A N 1
ATOM 758 C CA . GLY A 1 105 ? 12.187 -12.591 18.829 1.00 60.00 105 GLY A CA 1
ATOM 759 C C . GLY A 1 105 ? 10.825 -13.032 19.392 1.00 60.00 105 GLY A C 1
ATOM 760 O O . GLY A 1 105 ? 10.630 -12.935 20.607 1.00 60.00 105 GLY A O 1
ATOM 761 N N . GLY A 1 106 ? 9.892 -13.485 18.549 1.00 72.69 106 GLY A N 1
ATOM 762 C CA . GLY A 1 106 ? 8.552 -13.958 18.914 1.00 72.69 106 GLY A CA 1
ATO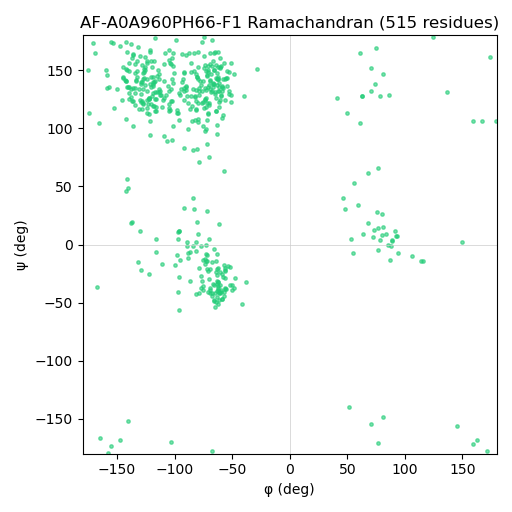M 763 C C . GLY A 1 106 ? 7.772 -12.976 19.793 1.00 72.69 106 GLY A C 1
ATOM 764 O O . GLY A 1 106 ? 7.871 -11.756 19.636 1.00 72.69 106 GLY A O 1
ATOM 765 N N . LEU A 1 107 ? 7.051 -13.512 20.785 1.00 76.12 107 LEU A N 1
ATOM 766 C CA . LEU A 1 107 ? 6.249 -12.746 21.749 1.00 76.12 107 LEU A CA 1
ATOM 767 C C . LEU A 1 107 ? 7.017 -11.579 22.408 1.00 76.12 107 LEU A C 1
ATOM 769 O O . LEU A 1 107 ? 6.440 -10.524 22.663 1.00 76.12 107 LEU A O 1
ATOM 773 N N . PHE A 1 108 ? 8.327 -11.724 22.659 1.00 74.00 108 PHE A N 1
ATOM 774 C CA . PHE A 1 108 ? 9.139 -10.656 23.258 1.00 74.00 108 PHE A CA 1
ATOM 775 C C . PHE A 1 108 ? 9.339 -9.464 22.315 1.00 74.00 108 PHE A C 1
ATOM 777 O O . PHE A 1 108 ? 9.327 -8.320 22.768 1.00 74.00 108 PHE A O 1
ATOM 784 N N . GLN A 1 109 ? 9.502 -9.720 21.016 1.00 70.38 109 GLN A N 1
ATOM 785 C CA . GLN A 1 109 ? 9.588 -8.666 20.006 1.00 70.38 109 GLN A CA 1
ATOM 786 C C . GLN A 1 109 ? 8.222 -7.996 19.815 1.00 70.38 109 GLN A C 1
ATOM 788 O O . GLN A 1 109 ? 8.151 -6.768 19.796 1.00 70.38 109 GLN A O 1
ATOM 793 N N . ALA A 1 110 ? 7.137 -8.779 19.805 1.00 71.19 110 ALA A N 1
ATOM 794 C CA . ALA A 1 110 ? 5.773 -8.255 19.753 1.00 71.19 110 ALA A CA 1
ATOM 795 C C . ALA A 1 110 ? 5.433 -7.339 20.950 1.00 71.19 110 ALA A C 1
ATOM 797 O O . ALA A 1 110 ? 4.800 -6.305 20.764 1.00 71.19 110 ALA A O 1
ATOM 798 N N . ALA A 1 111 ? 5.874 -7.659 22.170 1.00 66.25 111 ALA A N 1
ATOM 799 C CA . ALA A 1 111 ? 5.572 -6.869 23.374 1.00 66.25 111 ALA A CA 1
ATOM 800 C C . ALA A 1 111 ? 6.572 -5.734 23.686 1.00 66.25 111 ALA A C 1
ATOM 802 O O . ALA A 1 111 ? 6.467 -5.088 24.736 1.00 66.25 111 ALA A O 1
ATOM 803 N N . SER A 1 112 ? 7.595 -5.520 22.844 1.00 61.25 112 SER A N 1
ATOM 804 C CA . SER A 1 112 ? 8.694 -4.589 23.149 1.00 61.25 112 SER A CA 1
ATOM 80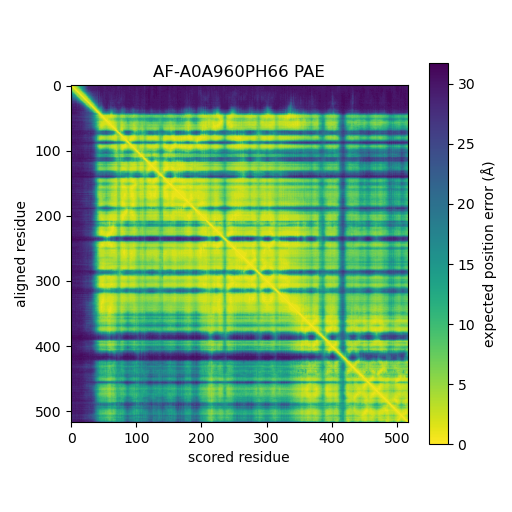5 C C . SER A 1 112 ? 9.213 -3.765 21.953 1.00 61.25 112 SER A C 1
ATOM 807 O O . SER A 1 112 ? 10.426 -3.701 21.733 1.00 61.25 112 SER A O 1
ATOM 809 N N . PRO A 1 113 ? 8.356 -3.000 21.241 1.00 53.25 113 PRO A N 1
ATOM 810 C CA . PRO A 1 113 ? 8.809 -2.047 20.215 1.00 53.25 113 PRO A CA 1
ATOM 811 C C . PRO A 1 113 ? 9.681 -0.899 20.775 1.00 53.25 113 PRO A C 1
ATOM 813 O O . PRO A 1 113 ? 10.244 -0.111 20.024 1.00 53.25 113 PRO A O 1
ATOM 816 N N . SER A 1 114 ? 9.798 -0.778 22.105 1.00 50.50 114 SER A N 1
ATOM 817 C CA . SER A 1 114 ? 10.601 0.243 22.798 1.00 50.50 114 SER A CA 1
ATOM 818 C C . SER A 1 114 ? 11.767 -0.317 23.633 1.00 50.50 114 SER A C 1
ATOM 820 O O . SER A 1 114 ? 12.441 0.443 24.329 1.00 50.50 114 SER A O 1
ATOM 822 N N . GLY A 1 115 ? 12.025 -1.631 23.590 1.00 55.47 115 GLY A N 1
ATOM 823 C CA . GLY A 1 115 ? 13.126 -2.275 24.325 1.00 55.47 115 GLY A CA 1
ATOM 824 C C . GLY A 1 115 ? 12.940 -2.377 25.848 1.00 55.47 115 GLY A C 1
ATOM 825 O O . GLY A 1 115 ? 13.856 -2.805 26.555 1.00 55.47 115 GLY A O 1
ATOM 826 N N . SER A 1 116 ? 11.771 -2.001 26.373 1.00 62.25 116 SER A N 1
ATOM 827 C CA . SER A 1 116 ? 11.391 -2.226 27.771 1.00 62.25 116 SER A CA 1
ATOM 828 C C . SER A 1 116 ? 11.053 -3.706 28.000 1.00 62.25 116 SER A C 1
ATOM 830 O O . SER A 1 116 ? 10.178 -4.232 27.311 1.00 62.25 116 SER A O 1
ATOM 832 N N . PRO A 1 117 ? 11.688 -4.404 28.961 1.00 66.00 117 PRO A N 1
ATOM 833 C CA . PRO A 1 117 ? 11.360 -5.797 29.242 1.00 66.00 117 PRO A CA 1
ATOM 834 C C . PRO A 1 117 ? 9.990 -5.895 29.929 1.00 66.00 117 PRO A C 1
ATOM 836 O O . PRO A 1 117 ? 9.859 -5.565 31.111 1.00 66.00 117 PRO A O 1
ATOM 839 N N . GLY A 1 118 ? 8.983 -6.364 29.190 1.00 78.25 118 GLY A N 1
ATOM 840 C CA . GLY A 1 118 ? 7.650 -6.646 29.720 1.00 78.25 118 GLY A CA 1
ATOM 841 C C . GLY A 1 118 ? 7.671 -7.704 30.830 1.00 78.25 118 GLY A C 1
ATOM 842 O O . GLY A 1 118 ? 8.546 -8.575 30.890 1.00 78.25 118 GLY A O 1
ATOM 843 N N . ARG A 1 119 ? 6.693 -7.643 31.736 1.00 90.31 119 ARG A N 1
ATOM 844 C CA . ARG A 1 119 ? 6.490 -8.652 32.779 1.00 90.31 119 ARG A CA 1
ATOM 845 C C . ARG A 1 119 ? 5.727 -9.842 32.208 1.00 90.31 119 ARG A C 1
ATOM 847 O O . ARG A 1 119 ? 4.592 -9.688 31.774 1.00 90.31 119 ARG A O 1
ATOM 854 N N . ALA A 1 120 ? 6.310 -11.032 32.321 1.00 91.69 120 ALA A N 1
ATOM 855 C CA . ALA A 1 120 ? 5.618 -12.275 32.003 1.00 91.69 120 ALA A CA 1
ATOM 856 C C . ALA A 1 120 ? 4.460 -12.575 32.970 1.00 91.69 120 ALA A C 1
ATOM 858 O O . ALA A 1 120 ? 4.588 -12.414 34.190 1.00 91.69 120 ALA A O 1
ATOM 859 N N . LEU A 1 121 ? 3.353 -13.043 32.399 1.00 95.19 121 LEU A N 1
ATOM 860 C CA . LEU A 1 121 ? 2.174 -13.584 33.068 1.00 95.19 121 LEU A CA 1
ATOM 861 C C . LEU A 1 121 ? 1.545 -14.685 32.188 1.00 95.19 121 LEU A C 1
ATOM 863 O O . LEU A 1 121 ? 2.167 -15.166 31.240 1.00 95.19 121 LEU A O 1
ATOM 867 N N . THR A 1 122 ? 0.333 -15.113 32.533 1.00 95.75 122 THR A N 1
ATOM 868 C CA . THR A 1 122 ? -0.422 -16.141 31.810 1.00 95.75 122 THR A CA 1
ATOM 869 C C . THR A 1 122 ? -1.885 -15.721 31.744 1.00 95.75 122 THR A C 1
ATOM 871 O O . THR A 1 122 ? -2.419 -15.281 32.764 1.00 95.75 122 THR A O 1
ATOM 874 N N . VAL A 1 123 ? -2.514 -15.870 30.578 1.00 94.75 123 VAL A N 1
ATOM 875 C CA . VAL A 1 123 ? -3.928 -15.539 30.314 1.00 94.75 123 VAL A CA 1
ATOM 876 C C . VAL A 1 123 ? -4.567 -16.753 29.643 1.00 94.75 123 VAL A C 1
ATOM 878 O O . VAL A 1 123 ? -3.999 -17.270 28.693 1.00 94.75 123 VAL A O 1
ATOM 881 N N . ASP A 1 124 ? -5.657 -17.292 30.194 1.00 93.50 124 ASP A N 1
ATOM 882 C CA . ASP A 1 124 ? -6.286 -18.579 29.800 1.00 93.50 124 ASP A CA 1
ATOM 883 C C . ASP A 1 124 ? -5.389 -19.839 29.749 1.00 93.50 124 ASP A C 1
ATOM 885 O O . ASP A 1 124 ? -5.849 -20.941 29.449 1.00 93.50 124 ASP A O 1
ATOM 889 N N . GLY A 1 125 ? -4.123 -19.724 30.154 1.00 93.25 125 GLY A N 1
ATOM 890 C CA . GLY A 1 125 ? -3.113 -20.782 30.048 1.00 93.25 125 GLY A CA 1
ATOM 891 C C . GLY A 1 125 ? -1.979 -20.432 29.086 1.00 93.25 125 GLY A C 1
ATOM 892 O O . GLY A 1 125 ? -0.915 -21.048 29.175 1.00 93.25 125 GLY A O 1
ATOM 893 N N . ASP A 1 126 ? -2.170 -19.403 28.263 1.00 95.38 126 ASP A N 1
ATOM 894 C CA . ASP A 1 126 ? -1.235 -18.973 27.233 1.00 95.38 126 ASP A CA 1
ATOM 895 C C . ASP A 1 126 ? -0.155 -18.018 27.779 1.00 95.38 126 ASP A C 1
ATOM 897 O O . ASP A 1 126 ? -0.412 -17.247 28.719 1.00 95.38 126 ASP A O 1
ATOM 901 N N . PRO A 1 127 ? 1.068 -18.039 27.213 1.00 94.25 127 PRO A N 1
ATOM 902 C CA . PRO A 1 127 ? 2.107 -17.058 27.505 1.00 94.25 127 PRO A CA 1
ATOM 903 C C . PRO A 1 127 ? 1.656 -15.623 27.209 1.00 94.25 127 PRO A C 1
ATOM 905 O O . PRO A 1 127 ? 1.114 -15.326 26.147 1.00 94.25 127 PRO A O 1
ATOM 908 N N . ALA A 1 128 ? 1.937 -14.705 28.134 1.00 93.62 128 ALA A N 1
ATOM 909 C CA . ALA A 1 128 ? 1.639 -13.292 27.947 1.00 93.62 128 ALA A CA 1
ATOM 910 C C . ALA A 1 128 ? 2.736 -12.384 28.514 1.00 93.62 128 ALA A C 1
ATOM 912 O O . ALA A 1 128 ? 3.399 -12.717 29.504 1.00 93.62 128 ALA A O 1
ATOM 913 N N . LEU A 1 129 ? 2.896 -11.208 27.910 1.00 92.06 129 LEU A N 1
ATOM 914 C CA . LEU A 1 129 ? 3.797 -10.143 28.346 1.00 92.06 129 LEU A CA 1
ATOM 915 C C . LEU A 1 129 ? 3.008 -8.847 28.546 1.00 92.06 129 LEU A C 1
ATOM 917 O O . LEU A 1 129 ? 2.362 -8.361 27.623 1.00 92.06 129 LEU A O 1
ATOM 921 N N . LEU A 1 130 ? 3.098 -8.273 29.748 1.00 91.12 130 LEU A N 1
ATOM 922 C CA . LEU A 1 130 ? 2.553 -6.958 30.077 1.00 91.12 130 LEU A CA 1
ATOM 923 C C . LEU A 1 130 ? 3.680 -5.925 30.177 1.00 91.12 130 LEU A C 1
ATOM 925 O O . LEU A 1 130 ? 4.516 -5.993 31.085 1.00 91.12 130 LEU A O 1
ATOM 929 N N . THR A 1 131 ? 3.648 -4.921 29.313 1.00 87.75 131 THR A N 1
ATOM 930 C CA . THR A 1 131 ? 4.501 -3.733 29.378 1.00 87.75 131 THR A CA 1
ATOM 931 C C . THR A 1 131 ? 3.688 -2.565 29.943 1.00 87.75 131 THR A C 1
ATOM 933 O O . THR A 1 131 ? 2.636 -2.213 29.417 1.00 87.75 131 THR A O 1
ATOM 936 N N . THR A 1 132 ? 4.153 -1.955 31.037 1.00 83.81 132 THR A N 1
ATOM 937 C CA . THR A 1 132 ? 3.523 -0.770 31.652 1.00 83.81 132 THR A CA 1
ATOM 938 C C . THR A 1 132 ? 4.363 0.481 31.423 1.00 83.81 132 THR A C 1
ATOM 940 O O . THR A 1 132 ? 5.544 0.393 31.090 1.00 83.81 132 THR A O 1
ATOM 943 N N . ASP A 1 133 ? 3.760 1.652 31.642 1.00 74.00 133 ASP A N 1
ATOM 944 C CA . ASP A 1 133 ? 4.415 2.960 31.519 1.00 74.00 133 ASP A CA 1
ATOM 945 C C . ASP A 1 133 ? 4.986 3.233 30.117 1.00 74.00 133 ASP A C 1
ATOM 947 O O . ASP A 1 133 ? 5.996 3.928 29.972 1.00 74.00 133 ASP A O 1
ATOM 951 N N . LEU A 1 134 ? 4.311 2.730 29.073 1.00 71.88 134 LEU A N 1
ATOM 952 C CA . LEU A 1 134 ? 4.682 3.009 27.689 1.00 71.88 134 LEU A CA 1
ATOM 953 C C . LEU A 1 134 ? 4.785 4.518 27.450 1.00 71.88 134 LEU A C 1
ATOM 955 O O . LEU A 1 134 ? 3.893 5.294 27.816 1.00 71.88 134 LEU A O 1
ATOM 959 N N . MET A 1 135 ? 5.892 4.899 26.814 1.00 63.19 135 MET A N 1
ATOM 960 C CA . MET A 1 135 ? 6.144 6.229 26.275 1.00 63.19 135 MET A CA 1
ATOM 961 C C . MET A 1 135 ? 5.260 6.447 25.047 1.00 63.19 135 MET A C 1
ATOM 963 O O . MET A 1 135 ? 5.474 5.812 24.017 1.00 63.19 135 MET A O 1
ATOM 967 N N . GLY A 1 136 ? 4.298 7.364 25.139 1.00 57.41 136 GLY A N 1
ATOM 968 C CA . GLY A 1 136 ? 3.581 7.853 23.965 1.00 57.41 136 GLY A CA 1
ATOM 969 C C . GLY A 1 136 ? 4.479 8.704 23.051 1.00 57.41 136 GLY A C 1
ATOM 970 O O . GLY A 1 136 ? 5.528 9.191 23.492 1.00 57.41 136 GLY A O 1
ATOM 971 N N . PRO A 1 137 ? 4.063 8.957 21.795 1.00 49.22 137 PRO A N 1
ATOM 972 C CA . PRO A 1 137 ? 4.797 9.823 20.864 1.00 49.22 137 PRO A CA 1
ATOM 973 C C . PRO A 1 137 ? 4.920 11.280 21.355 1.00 49.22 137 PRO A C 1
ATOM 975 O O . PRO A 1 137 ? 5.828 11.997 20.939 1.00 49.22 137 PRO A O 1
ATOM 978 N N . ASP A 1 138 ? 4.064 11.714 22.289 1.00 47.91 138 ASP A N 1
ATOM 979 C CA . ASP A 1 138 ? 4.149 13.014 22.973 1.00 47.91 138 ASP A CA 1
ATOM 980 C C . ASP A 1 138 ? 5.155 13.041 24.149 1.00 47.91 138 ASP A C 1
ATOM 982 O O . ASP A 1 138 ? 5.291 14.059 24.835 1.00 47.91 138 ASP A O 1
ATOM 986 N N . GLY A 1 139 ? 5.860 11.932 24.398 1.00 51.12 139 GLY A N 1
ATOM 987 C CA . GLY A 1 139 ? 6.813 11.774 25.495 1.00 51.12 139 GLY A CA 1
ATOM 988 C C . GLY A 1 139 ? 6.170 11.639 26.878 1.00 51.12 139 GLY A C 1
ATOM 989 O O . GLY A 1 139 ? 6.876 11.757 27.883 1.00 51.12 139 GLY A O 1
ATOM 990 N N . ARG A 1 140 ? 4.850 11.419 26.969 1.00 49.44 140 ARG A N 1
ATOM 991 C CA . ARG A 1 140 ? 4.176 11.117 28.237 1.00 49.44 140 ARG A CA 1
ATOM 992 C C . ARG A 1 140 ? 4.104 9.612 28.462 1.00 49.44 140 ARG A C 1
ATOM 994 O O . ARG A 1 140 ? 3.717 8.857 27.575 1.00 49.44 140 ARG A O 1
ATOM 1001 N N . THR A 1 141 ? 4.420 9.184 29.679 1.00 53.78 141 THR A N 1
ATOM 1002 C CA . THR A 1 141 ? 4.184 7.811 30.131 1.00 53.78 141 THR A CA 1
ATOM 1003 C C . THR A 1 141 ? 2.730 7.635 30.568 1.00 53.78 141 THR A C 1
ATOM 1005 O O . THR A 1 141 ? 2.125 8.557 31.122 1.00 53.78 141 THR A O 1
ATOM 1008 N N . GLY A 1 142 ? 2.166 6.445 30.350 1.00 61.53 142 GLY A N 1
ATOM 1009 C CA . GLY A 1 142 ? 0.882 6.068 30.956 1.00 61.53 142 GLY A CA 1
ATOM 1010 C C . GLY A 1 142 ? 0.011 5.098 30.163 1.00 61.53 142 GLY A C 1
ATOM 1011 O O . GLY A 1 142 ? -1.098 4.813 30.609 1.00 61.53 142 GLY A O 1
ATOM 1012 N N . GLY A 1 143 ? 0.464 4.619 29.001 1.00 78.06 143 GLY A N 1
ATOM 1013 C CA . GLY A 1 143 ? -0.131 3.449 28.354 1.00 78.06 143 GLY A CA 1
ATOM 1014 C C . GLY A 1 143 ? 0.362 2.149 28.994 1.00 78.06 143 GLY A C 1
ATOM 1015 O O . GLY A 1 143 ? 1.476 2.092 29.520 1.00 78.06 143 GLY A O 1
ATOM 1016 N N . SER A 1 144 ? -0.465 1.114 28.919 1.00 87.81 144 SER A N 1
ATOM 1017 C CA . SER A 1 144 ? -0.075 -0.278 29.124 1.00 87.81 144 SER A CA 1
ATOM 1018 C C . SER A 1 144 ? -0.366 -1.065 27.847 1.00 87.81 144 SER A C 1
ATOM 1020 O O . SER A 1 144 ? -1.254 -0.696 27.077 1.00 87.81 144 SER A O 1
ATOM 1022 N N . ASP A 1 145 ? 0.393 -2.128 27.636 1.00 88.38 145 ASP A N 1
ATOM 1023 C CA . ASP A 1 145 ? 0.312 -3.020 26.484 1.00 88.38 145 ASP A CA 1
ATOM 1024 C C . ASP A 1 145 ? 0.424 -4.461 26.978 1.00 88.38 145 ASP A C 1
ATOM 1026 O O . ASP A 1 145 ? 1.363 -4.802 27.702 1.00 88.38 145 ASP A O 1
ATOM 1030 N N . LEU A 1 146 ? -0.572 -5.277 26.653 1.00 92.44 146 LEU A N 1
ATOM 1031 C CA . LEU A 1 146 ? -0.618 -6.699 26.960 1.00 92.44 146 LEU A CA 1
ATOM 1032 C C . LEU A 1 146 ? -0.613 -7.464 25.642 1.00 92.44 146 LEU A C 1
ATOM 1034 O O . LEU A 1 146 ? -1.566 -7.352 24.878 1.00 92.44 146 LEU A O 1
ATOM 1038 N N . VAL A 1 147 ? 0.411 -8.281 25.413 1.00 91.81 147 VAL A N 1
ATOM 1039 C CA . VAL A 1 147 ? 0.450 -9.216 24.283 1.00 91.81 147 VAL A CA 1
ATOM 1040 C C . VAL A 1 147 ? 0.302 -10.635 24.820 1.00 91.81 147 VAL A C 1
ATOM 1042 O O . VAL A 1 147 ? 1.052 -11.037 25.713 1.00 91.81 147 VAL A O 1
ATOM 1045 N N . VAL A 1 148 ? -0.671 -11.377 24.293 1.00 93.69 148 VAL A N 1
ATOM 1046 C CA . VAL A 1 148 ? -1.001 -12.759 24.663 1.00 93.69 148 VAL A CA 1
ATOM 1047 C C . VAL A 1 148 ? -0.857 -13.645 23.432 1.00 93.69 148 VAL A C 1
ATOM 1049 O O . VAL A 1 148 ? -1.517 -13.412 22.425 1.00 93.69 148 VAL A O 1
ATOM 1052 N N . GLU A 1 149 ? 0.003 -14.653 23.509 1.00 92.62 149 GLU A N 1
ATOM 1053 C CA . GLU A 1 149 ? 0.178 -15.668 22.465 1.00 92.62 149 GLU A CA 1
ATOM 1054 C C . GLU A 1 149 ? -1.124 -16.475 22.298 1.00 92.62 149 GLU A C 1
ATOM 1056 O O . GLU A 1 149 ? -1.767 -16.805 23.291 1.00 92.62 149 GLU A O 1
ATOM 1061 N N . ARG A 1 150 ? -1.548 -16.770 21.065 1.00 90.19 150 ARG A N 1
ATOM 1062 C CA . ARG A 1 150 ? -2.736 -17.608 20.775 1.00 90.19 150 ARG A CA 1
ATOM 1063 C C . ARG A 1 150 ? -2.400 -18.827 19.920 1.00 90.19 150 ARG A C 1
ATOM 1065 O O . ARG A 1 150 ? -3.080 -19.848 20.006 1.00 90.19 150 ARG A O 1
ATOM 1072 N N . SER A 1 151 ? -1.333 -18.733 19.139 1.00 86.44 151 SER A N 1
ATOM 1073 C CA . SER A 1 151 ? -0.724 -19.821 18.378 1.00 86.44 151 SER A CA 1
ATOM 1074 C C . SER A 1 151 ? 0.756 -19.514 18.130 1.00 86.44 151 SER A C 1
ATOM 1076 O O . SER A 1 151 ? 1.232 -18.426 18.453 1.00 86.44 151 SER A O 1
ATOM 1078 N N . ASP A 1 152 ? 1.482 -20.468 17.541 1.00 81.44 152 ASP A N 1
ATOM 1079 C CA . ASP A 1 152 ? 2.910 -20.328 17.213 1.00 81.44 152 ASP A CA 1
ATOM 1080 C C . ASP A 1 152 ? 3.206 -19.103 16.306 1.00 81.44 152 ASP A C 1
ATOM 1082 O O . ASP A 1 152 ? 4.333 -18.610 16.271 1.00 81.44 152 ASP A O 1
ATOM 1086 N N . ASP A 1 153 ? 2.196 -18.625 15.571 1.00 83.25 153 ASP A N 1
ATOM 1087 C CA . ASP A 1 153 ? 2.241 -17.579 14.547 1.00 83.25 153 ASP A CA 1
ATOM 1088 C C . ASP A 1 153 ? 1.423 -16.315 14.879 1.00 83.25 153 ASP A C 1
ATOM 1090 O O . ASP A 1 153 ? 1.527 -15.333 14.143 1.00 83.25 153 ASP A O 1
ATOM 1094 N N . LEU A 1 154 ? 0.641 -16.289 15.968 1.00 88.06 154 LEU A N 1
ATOM 1095 C CA . LEU A 1 154 ? -0.298 -15.195 16.258 1.00 88.06 154 LEU A CA 1
ATOM 1096 C C . LEU A 1 154 ? -0.438 -14.882 17.752 1.00 88.06 154 LEU A C 1
ATOM 1098 O O . LEU A 1 154 ? -0.493 -15.760 18.616 1.00 88.06 154 LEU A O 1
ATOM 1102 N N . ALA A 1 155 ? -0.579 -13.591 18.044 1.00 90.25 155 ALA A N 1
ATOM 1103 C CA . ALA A 1 155 ? -0.916 -13.049 19.349 1.00 90.25 155 ALA A CA 1
ATOM 1104 C C . ALA A 1 155 ? -2.099 -12.067 19.281 1.00 90.25 155 ALA A C 1
ATOM 1106 O O . ALA A 1 155 ? -2.335 -11.405 18.271 1.00 90.25 155 ALA A O 1
ATOM 1107 N N . VAL A 1 156 ? -2.810 -11.925 20.398 1.00 93.31 156 VAL A N 1
ATOM 1108 C CA . VAL A 1 156 ? -3.734 -10.813 20.653 1.00 93.31 156 VAL A CA 1
ATOM 1109 C C . VAL A 1 156 ? -2.986 -9.743 21.439 1.00 93.31 156 VAL A C 1
ATOM 1111 O O . VAL A 1 156 ? -2.397 -10.033 22.483 1.00 93.31 156 VAL A O 1
ATOM 1114 N N . ARG A 1 157 ? -3.033 -8.498 20.966 1.00 92.06 157 ARG A N 1
ATOM 1115 C CA . ARG A 1 157 ? -2.525 -7.323 21.675 1.00 92.06 157 ARG A CA 1
ATOM 1116 C C . ARG A 1 157 ? -3.692 -6.497 22.213 1.00 92.06 157 ARG A C 1
ATOM 1118 O O . ARG A 1 157 ? -4.655 -6.241 21.498 1.00 92.06 157 ARG A O 1
ATOM 1125 N N . VAL A 1 158 ? -3.588 -6.031 23.456 1.00 93.25 158 VAL A N 1
ATOM 1126 C CA . VAL A 1 158 ? -4.506 -5.053 24.053 1.00 93.25 158 VAL A CA 1
ATOM 1127 C C . VAL A 1 158 ? -3.704 -3.854 24.552 1.00 93.25 158 VAL A C 1
ATOM 1129 O O . VAL A 1 158 ? -2.924 -3.967 25.499 1.00 93.25 158 VAL A O 1
ATOM 1132 N N . GLN A 1 159 ? -3.911 -2.697 23.924 1.00 89.44 159 GLN A N 1
ATOM 1133 C CA . GLN A 1 159 ? -3.147 -1.471 24.159 1.00 89.44 159 GLN A CA 1
ATOM 1134 C C . GLN A 1 159 ? -4.044 -0.336 24.675 1.00 89.44 159 GLN A C 1
ATOM 1136 O O . GLN A 1 159 ? -5.129 -0.086 24.151 1.00 89.44 159 GLN A O 1
ATOM 1141 N N . GLY A 1 160 ? -3.558 0.415 25.667 1.00 87.75 160 GLY A N 1
ATOM 1142 C CA . GLY A 1 160 ? -4.112 1.718 26.040 1.00 87.75 160 GLY A CA 1
ATOM 1143 C C . GLY A 1 160 ? -4.055 2.010 27.539 1.00 87.75 160 GLY A C 1
ATOM 1144 O O . GLY A 1 160 ? -3.207 1.498 28.270 1.00 87.75 160 GLY A O 1
ATOM 1145 N N . ARG A 1 161 ? -4.937 2.891 28.028 1.00 87.25 161 ARG A N 1
ATOM 1146 C CA . ARG A 1 161 ? -4.965 3.295 29.447 1.00 87.25 161 ARG A CA 1
ATOM 1147 C C . ARG A 1 161 ? -5.918 2.415 30.253 1.00 87.25 161 ARG A C 1
ATOM 1149 O O . ARG A 1 161 ? -7.064 2.783 30.507 1.00 87.25 161 ARG A O 1
ATOM 1156 N N . ALA A 1 162 ? -5.430 1.259 30.679 1.00 88.06 162 ALA A N 1
ATOM 1157 C CA . ALA A 1 162 ? -6.183 0.298 31.478 1.00 88.06 162 ALA A CA 1
ATOM 1158 C C . ALA A 1 162 ? -5.349 -0.289 32.621 1.00 88.06 162 ALA A C 1
ATOM 1160 O O . ALA A 1 162 ? -4.117 -0.246 32.619 1.00 88.06 162 ALA A O 1
ATOM 1161 N N . SER A 1 163 ? -6.050 -0.840 33.608 1.00 90.81 163 SER A N 1
ATOM 1162 C CA . SER A 1 163 ? -5.476 -1.760 34.581 1.00 90.81 163 SER A CA 1
ATOM 1163 C C . SER A 1 163 ? -5.219 -3.129 33.945 1.00 90.81 163 SER A C 1
ATOM 1165 O O . SER A 1 163 ? -5.905 -3.535 33.011 1.00 90.81 163 SER A O 1
ATOM 1167 N N . GLU A 1 164 ? -4.262 -3.878 34.495 1.00 92.81 164 GLU A N 1
ATOM 1168 C CA . GLU A 1 164 ? -3.952 -5.252 34.071 1.00 92.81 164 GLU A CA 1
ATOM 1169 C C . GLU A 1 164 ? -5.197 -6.150 34.006 1.00 92.81 164 GLU A C 1
ATOM 1171 O O . GLU A 1 164 ? -5.341 -6.914 33.063 1.00 92.81 164 GLU A O 1
ATOM 1176 N N . ALA A 1 165 ? -6.128 -6.017 34.957 1.00 93.50 165 ALA A N 1
ATOM 1177 C CA . ALA A 1 165 ? -7.355 -6.812 34.980 1.00 93.50 165 ALA A CA 1
ATOM 1178 C C . ALA A 1 165 ? -8.306 -6.501 33.809 1.00 93.50 165 ALA A C 1
ATOM 1180 O O . ALA A 1 165 ? -8.979 -7.404 33.328 1.00 93.50 165 ALA A O 1
ATOM 1181 N N . GLU A 1 166 ? -8.360 -5.250 33.343 1.00 93.31 166 GLU A N 1
ATOM 1182 C CA . GLU A 1 166 ? -9.161 -4.869 32.170 1.00 93.31 166 GLU A CA 1
ATOM 1183 C C . GLU A 1 166 ? -8.500 -5.331 30.867 1.00 93.31 166 GLU A C 1
ATOM 1185 O O . GLU A 1 166 ? -9.193 -5.803 29.975 1.00 93.31 166 GLU A O 1
ATOM 1190 N N . LEU A 1 167 ? -7.166 -5.238 30.768 1.00 93.81 167 LEU A N 1
ATOM 1191 C CA . LEU A 1 167 ? -6.419 -5.742 29.609 1.00 93.81 167 LEU A CA 1
ATOM 1192 C C . LEU A 1 167 ? -6.572 -7.259 29.464 1.00 93.81 167 LEU A C 1
ATOM 1194 O O . LEU A 1 167 ? -6.823 -7.746 28.366 1.00 93.81 167 LEU A O 1
ATOM 1198 N N . VAL A 1 168 ? -6.452 -7.990 30.577 1.00 95.31 168 VAL A N 1
ATOM 1199 C CA . VAL A 1 168 ? -6.654 -9.443 30.622 1.00 95.31 168 VAL A CA 1
ATOM 1200 C C . VAL A 1 168 ? -8.092 -9.791 30.243 1.00 95.31 168 VAL A C 1
ATOM 1202 O O . VAL A 1 168 ? -8.274 -10.566 29.317 1.00 95.31 168 VAL A O 1
ATOM 1205 N N . ALA A 1 169 ? -9.102 -9.166 30.858 1.00 94.75 169 ALA A N 1
ATOM 1206 C CA . ALA A 1 169 ? -10.506 -9.450 30.546 1.00 94.75 169 ALA A CA 1
ATOM 1207 C C . ALA A 1 169 ? -10.878 -9.165 29.077 1.00 94.75 169 ALA A C 1
ATOM 1209 O O . ALA A 1 169 ? -11.668 -9.902 28.493 1.00 94.75 169 ALA A O 1
ATOM 1210 N N . LEU A 1 170 ? -10.289 -8.131 28.461 1.00 95.38 170 LEU A N 1
ATOM 1211 C CA . LEU A 1 170 ? -10.427 -7.899 27.022 1.00 95.38 170 LEU A CA 1
ATOM 1212 C C . LEU A 1 170 ? -9.770 -9.016 26.208 1.00 95.38 170 LEU A C 1
ATOM 1214 O O . LEU A 1 170 ? -10.424 -9.558 25.328 1.00 95.38 170 LEU A O 1
ATOM 1218 N N . ALA A 1 171 ? -8.529 -9.396 26.527 1.00 95.38 171 ALA A N 1
ATOM 1219 C CA . ALA A 1 171 ? -7.811 -10.449 25.809 1.00 95.38 171 ALA A CA 1
ATOM 1220 C C . ALA A 1 171 ? -8.495 -11.827 25.917 1.00 95.38 171 ALA A C 1
ATOM 1222 O O . ALA A 1 171 ? -8.526 -12.558 24.929 1.00 95.38 171 ALA A O 1
ATOM 1223 N N . GLU A 1 172 ? -9.035 -12.181 27.091 1.00 94.81 172 GLU A N 1
ATOM 1224 C CA . GLU A 1 172 ? -9.821 -13.407 27.347 1.00 94.81 172 GLU A CA 1
ATOM 1225 C C . GLU A 1 172 ? -11.130 -13.432 26.533 1.00 94.81 172 GLU A C 1
ATOM 1227 O O . GLU A 1 172 ? -11.589 -14.495 26.121 1.00 94.81 172 GLU A O 1
ATOM 1232 N N . ALA A 1 173 ? -11.725 -12.265 26.265 1.00 94.88 173 ALA A N 1
ATOM 1233 C CA . ALA A 1 173 ? -12.945 -12.137 25.468 1.00 94.88 173 ALA A CA 1
ATOM 1234 C C . ALA A 1 173 ? -12.701 -11.985 23.954 1.00 94.88 173 ALA A C 1
ATOM 1236 O O . ALA A 1 173 ? -13.666 -11.986 23.186 1.00 94.88 173 ALA A O 1
ATOM 1237 N N . THR A 1 174 ? -11.448 -11.832 23.513 1.00 95.94 174 THR A N 1
ATOM 1238 C CA . THR A 1 174 ? -11.109 -11.651 22.097 1.00 95.94 174 THR A CA 1
ATOM 1239 C C . THR A 1 174 ? -11.327 -12.922 21.286 1.00 95.94 174 THR A C 1
ATOM 1241 O O . THR A 1 174 ? -10.665 -13.936 21.507 1.00 95.94 174 THR A O 1
ATOM 1244 N N . VAL A 1 175 ? -12.169 -12.825 20.258 1.00 94.12 175 VAL A N 1
ATOM 1245 C CA . VAL A 1 175 ? -12.296 -13.835 19.206 1.00 94.12 175 VAL A CA 1
ATOM 1246 C C . VAL A 1 175 ? -11.463 -13.408 18.003 1.00 94.12 175 VAL A C 1
ATOM 1248 O O . VAL A 1 175 ? -11.761 -12.423 17.326 1.00 94.12 175 VAL A O 1
ATOM 1251 N N . VAL A 1 176 ? -10.408 -14.176 17.734 1.00 91.62 176 VAL A N 1
ATOM 1252 C CA . VAL A 1 176 ? -9.605 -14.065 16.511 1.00 91.6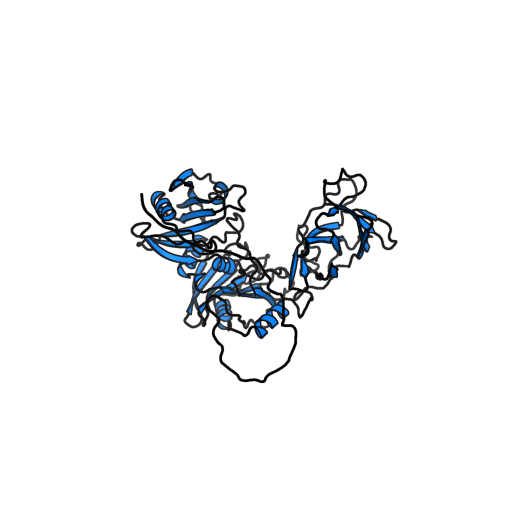2 176 VAL A CA 1
ATOM 1253 C C . VAL A 1 176 ? -10.405 -14.698 15.357 1.00 91.62 176 VAL A C 1
ATOM 1255 O O . VAL A 1 176 ? -10.785 -15.865 15.481 1.00 91.62 176 VAL A O 1
ATOM 1258 N N . PRO A 1 177 ? -10.707 -13.973 14.262 1.00 91.00 177 PRO A N 1
ATOM 1259 C CA . PRO A 1 177 ? -11.399 -14.535 13.101 1.00 91.00 177 PRO A CA 1
ATOM 1260 C C . PRO A 1 177 ? -10.513 -15.536 12.344 1.00 91.00 177 PRO A C 1
ATOM 1262 O O . PRO A 1 177 ? -9.296 -15.399 12.360 1.00 91.00 177 PRO A O 1
ATOM 1265 N N . ASP A 1 178 ? -11.109 -16.483 11.606 1.00 89.62 178 ASP A N 1
ATOM 1266 C CA . ASP A 1 178 ? -10.359 -17.410 10.725 1.00 89.62 178 ASP A CA 1
ATOM 1267 C C . ASP A 1 178 ? -9.533 -16.669 9.645 1.00 89.62 178 ASP A C 1
ATOM 1269 O O . ASP A 1 178 ? -8.551 -17.202 9.130 1.00 89.62 178 ASP A O 1
ATOM 1273 N N . ASP A 1 179 ? -9.951 -15.453 9.278 1.00 90.00 179 ASP A N 1
ATOM 1274 C CA . ASP A 1 179 ? -9.193 -14.530 8.435 1.00 90.00 179 ASP A CA 1
ATOM 1275 C C . ASP A 1 179 ? -8.533 -13.461 9.316 1.00 90.00 179 ASP A C 1
ATOM 1277 O O . ASP A 1 179 ? -9.175 -12.505 9.759 1.00 90.00 179 ASP A O 1
ATOM 1281 N N . HIS A 1 180 ? -7.230 -13.623 9.557 1.00 87.19 180 HIS A N 1
ATOM 1282 C CA . HIS A 1 180 ? -6.431 -12.740 10.408 1.00 87.19 180 HIS A CA 1
ATOM 1283 C C . HIS A 1 180 ? -6.279 -11.305 9.858 1.00 87.19 180 HIS A C 1
ATOM 1285 O O . HIS A 1 180 ? -5.690 -10.465 10.536 1.00 87.19 180 HIS A O 1
ATOM 1291 N N . ARG A 1 181 ? -6.789 -11.001 8.652 1.00 88.94 181 ARG A N 1
ATOM 1292 C CA . ARG A 1 181 ? -6.850 -9.635 8.097 1.00 88.94 181 ARG A CA 1
ATOM 1293 C C . ARG A 1 181 ? -8.004 -8.813 8.675 1.00 88.94 181 ARG A C 1
ATOM 1295 O O . ARG A 1 181 ? -7.966 -7.586 8.588 1.00 88.94 181 ARG A O 1
ATOM 1302 N N . LEU A 1 182 ? -9.022 -9.465 9.237 1.00 93.25 182 LEU A N 1
ATOM 1303 C CA . LEU A 1 182 ? -10.210 -8.815 9.788 1.00 93.25 182 LEU A CA 1
ATOM 1304 C C . LEU A 1 182 ? -9.972 -8.310 11.216 1.00 93.25 182 LEU A C 1
ATOM 1306 O O . LEU A 1 182 ? -9.215 -8.906 11.983 1.00 93.25 182 LEU A O 1
ATOM 1310 N N . ALA A 1 183 ? -10.651 -7.228 11.596 1.00 94.75 183 ALA A N 1
ATOM 1311 C CA . ALA A 1 183 ? -10.648 -6.743 12.973 1.00 94.75 183 ALA A CA 1
ATOM 1312 C C . ALA A 1 183 ? -11.174 -7.822 13.953 1.00 94.75 183 ALA A C 1
ATOM 1314 O O . ALA A 1 183 ? -12.179 -8.477 13.661 1.00 94.75 183 ALA A O 1
ATOM 1315 N N . PRO A 1 184 ? -10.526 -8.026 15.119 1.00 94.75 184 PRO A N 1
ATOM 1316 C CA . PRO A 1 184 ? -10.947 -9.040 16.085 1.00 94.75 184 PRO A CA 1
ATOM 1317 C C . PRO A 1 184 ? -12.279 -8.684 16.756 1.00 94.75 184 PRO A C 1
ATOM 1319 O O . PRO A 1 184 ? -12.504 -7.528 17.119 1.00 94.75 184 PRO A O 1
ATOM 1322 N N . ASP A 1 185 ? -13.142 -9.673 16.986 1.00 93.81 185 ASP A N 1
ATOM 1323 C CA . ASP A 1 185 ? -14.419 -9.475 17.690 1.00 93.81 185 ASP A CA 1
ATOM 1324 C C . ASP A 1 185 ? -14.254 -9.683 19.210 1.00 93.81 185 ASP A C 1
ATOM 1326 O O . ASP A 1 185 ? -13.263 -10.263 19.663 1.00 93.81 185 ASP A O 1
ATOM 1330 N N . LEU A 1 186 ? -15.217 -9.219 20.012 1.00 92.56 186 LEU A N 1
ATOM 1331 C CA . LEU A 1 186 ? -15.247 -9.406 21.467 1.00 92.56 186 LEU A CA 1
ATOM 1332 C C . LEU A 1 186 ? -16.540 -10.104 21.903 1.00 92.56 186 LEU A C 1
ATOM 1334 O O . LEU A 1 186 ? -17.640 -9.580 21.722 1.00 92.56 186 LEU A O 1
ATOM 1338 N N . GLU A 1 187 ? -16.422 -11.266 22.546 1.00 86.31 187 GLU A N 1
ATOM 1339 C CA . GLU A 1 187 ? -17.585 -12.006 23.037 1.00 86.31 187 GLU A CA 1
ATOM 1340 C C . GLU A 1 187 ? -18.149 -11.438 24.355 1.00 86.31 187 GLU A C 1
ATOM 1342 O O . GLU A 1 187 ? -17.466 -11.307 25.371 1.00 86.31 187 GLU A O 1
ATOM 1347 N N . GLY A 1 188 ? -19.462 -11.181 24.365 1.00 76.25 188 GLY A N 1
ATOM 1348 C CA . GLY A 1 188 ? -20.220 -10.808 25.563 1.00 76.25 188 GLY A CA 1
ATOM 1349 C C . GLY A 1 188 ? -20.107 -9.329 25.954 1.00 76.25 188 GLY A C 1
ATOM 1350 O O . GLY A 1 188 ? -20.017 -8.448 25.107 1.00 76.25 188 GLY A O 1
ATOM 1351 N N . GLU A 1 189 ? -20.176 -9.053 27.259 1.00 74.25 189 GLU A N 1
ATOM 1352 C CA . GLU A 1 189 ? -19.795 -7.757 27.840 1.00 74.25 189 GLU A CA 1
ATOM 1353 C C . GLU A 1 189 ? -18.405 -7.949 28.476 1.00 74.25 189 GLU A C 1
ATOM 1355 O O . GLU A 1 189 ? -18.334 -8.361 29.639 1.00 74.25 189 GLU A O 1
ATOM 1360 N N . PRO A 1 190 ? -17.300 -7.735 27.732 1.00 68.12 190 PRO A N 1
ATOM 1361 C CA . PRO A 1 190 ? -15.962 -8.165 28.152 1.00 68.12 190 PRO A CA 1
ATOM 1362 C C . PRO A 1 190 ? -15.480 -7.427 29.407 1.00 68.12 190 PRO A C 1
ATOM 1364 O O . PRO A 1 190 ? -14.835 -8.000 30.283 1.00 68.12 190 PRO A O 1
ATOM 1367 N N . VAL A 1 191 ? -15.851 -6.149 29.534 1.00 82.25 191 VAL A N 1
ATOM 1368 C CA . VAL A 1 191 ? -15.616 -5.325 30.719 1.00 82.25 191 VAL A CA 1
ATOM 1369 C C . VAL A 1 191 ? -16.856 -4.470 30.977 1.00 82.25 191 VAL A C 1
ATOM 1371 O O . VAL A 1 191 ? -17.360 -3.792 30.086 1.00 82.25 191 VAL A O 1
ATOM 1374 N N . SER A 1 192 ? -17.344 -4.473 32.219 1.00 81.69 192 SER A N 1
ATOM 1375 C CA . SER A 1 192 ? -18.489 -3.651 32.633 1.00 81.69 192 SER A CA 1
ATOM 1376 C C . SER A 1 192 ? -18.201 -2.158 32.438 1.00 81.69 192 SER A C 1
ATOM 1378 O O . SER A 1 192 ? -17.274 -1.628 33.050 1.00 81.69 192 SER A O 1
ATOM 1380 N N . GLY A 1 193 ? -19.058 -1.466 31.685 1.00 83.94 193 GLY A N 1
ATOM 1381 C CA . GLY A 1 193 ? -18.903 -0.037 31.383 1.00 83.94 193 GLY A CA 1
ATOM 1382 C C . GLY A 1 193 ? -17.900 0.254 30.263 1.00 83.94 193 GLY A C 1
ATOM 1383 O O . GLY A 1 193 ? -17.271 1.314 30.258 1.00 83.94 193 GLY A O 1
ATOM 1384 N N . MET A 1 194 ? -17.709 -0.711 29.361 1.00 88.81 194 MET A N 1
ATOM 1385 C CA . MET A 1 194 ? -17.027 -0.548 28.083 1.00 88.81 194 MET A CA 1
ATOM 1386 C C . MET A 1 194 ? -17.918 -1.038 26.943 1.00 88.81 194 MET A C 1
ATOM 1388 O O . MET A 1 194 ? -18.687 -1.985 27.108 1.00 88.81 194 MET A O 1
ATOM 1392 N N . THR A 1 195 ? -17.778 -0.421 25.773 1.00 90.50 195 THR A N 1
ATOM 1393 C CA . THR A 1 195 ? -18.510 -0.784 24.555 1.00 90.50 195 THR A CA 1
ATOM 1394 C C . THR A 1 195 ? -17.564 -0.875 23.361 1.00 90.50 195 THR A C 1
ATOM 1396 O O . THR A 1 195 ? -16.600 -0.116 23.264 1.00 90.50 195 THR A O 1
ATOM 1399 N N . VAL A 1 196 ? -17.832 -1.817 22.452 1.00 92.62 196 VAL A N 1
ATOM 1400 C CA . VAL A 1 196 ? -17.183 -1.853 21.134 1.00 92.62 196 VAL A CA 1
ATOM 1401 C C . VAL A 1 196 ? -17.756 -0.719 20.293 1.00 92.62 196 VAL A C 1
ATOM 1403 O O . VAL A 1 196 ? -18.975 -0.614 20.147 1.00 92.62 196 VAL A O 1
ATOM 1406 N N . VAL A 1 197 ? -16.878 0.121 19.749 1.00 91.88 197 VAL A N 1
ATOM 1407 C CA . VAL A 1 197 ? -17.262 1.298 18.954 1.00 91.88 197 VAL A CA 1
ATOM 1408 C C . VAL A 1 197 ? -17.210 1.001 17.458 1.00 91.88 197 VAL A C 1
ATOM 1410 O O . VAL A 1 197 ? -18.105 1.404 16.721 1.00 91.88 197 VAL A O 1
ATOM 1413 N N . GLY A 1 198 ? -16.183 0.273 17.020 1.00 94.06 198 GLY A N 1
ATOM 1414 C CA . GLY A 1 198 ? -15.933 -0.069 15.622 1.00 94.06 198 GLY A CA 1
ATOM 1415 C C . GLY A 1 198 ? -14.561 -0.722 15.451 1.00 94.06 198 GLY A C 1
ATOM 1416 O O . GLY A 1 198 ? -13.841 -0.912 16.431 1.00 94.06 198 GLY A O 1
ATOM 1417 N N . GLY A 1 199 ? -14.182 -1.034 14.213 1.00 95.44 199 GLY A N 1
ATOM 1418 C CA . GLY A 1 199 ? -12.892 -1.646 13.892 1.00 95.44 199 GLY A CA 1
ATOM 1419 C C . GLY A 1 199 ? -12.340 -1.209 12.537 1.00 95.44 199 GLY A C 1
ATOM 1420 O O . GLY A 1 199 ? -13.010 -0.520 11.764 1.00 95.44 199 GLY A O 1
ATOM 1421 N N . VAL A 1 200 ? -11.091 -1.581 12.272 1.00 95.94 200 VAL A N 1
ATOM 1422 C CA . VAL A 1 200 ? -10.388 -1.337 11.007 1.00 95.94 200 VAL A CA 1
ATOM 1423 C C . VAL A 1 200 ? -9.639 -2.611 10.623 1.00 95.94 200 VAL A C 1
ATOM 1425 O O . VAL A 1 200 ? -8.821 -3.107 11.401 1.00 95.94 200 VAL A O 1
ATOM 1428 N N . ASP A 1 201 ? -9.918 -3.120 9.424 1.00 94.94 201 ASP A N 1
ATOM 1429 C CA . ASP A 1 201 ? -9.265 -4.305 8.858 1.00 94.94 201 ASP A CA 1
ATOM 1430 C C . ASP A 1 201 ? -7.885 -3.944 8.275 1.00 94.94 201 ASP A C 1
ATOM 1432 O O . ASP A 1 201 ? -7.586 -2.776 7.991 1.00 94.94 201 ASP A O 1
ATOM 1436 N N . ALA A 1 202 ? -7.058 -4.955 8.004 1.00 91.25 202 ALA A N 1
ATOM 1437 C CA . ALA A 1 202 ? -5.736 -4.791 7.405 1.00 91.25 202 ALA A CA 1
ATOM 1438 C C . ALA A 1 202 ? -5.810 -4.065 6.050 1.00 91.25 202 ALA A C 1
ATOM 1440 O O . ALA A 1 202 ? -5.027 -3.147 5.807 1.00 91.25 202 ALA A O 1
ATOM 1441 N N . SER A 1 203 ? -6.808 -4.376 5.211 1.00 91.69 203 SER A N 1
ATOM 1442 C CA . SER A 1 203 ? -7.075 -3.691 3.935 1.00 91.69 203 SER A CA 1
ATOM 1443 C C . SER A 1 203 ? -7.270 -2.175 4.131 1.00 91.69 203 SER A C 1
ATOM 1445 O O . SER A 1 203 ? -6.800 -1.353 3.339 1.00 91.69 203 SER A O 1
ATOM 1447 N N . GLY A 1 204 ? -7.915 -1.779 5.236 1.00 91.94 204 GLY A N 1
ATOM 1448 C CA . GLY A 1 204 ? -8.115 -0.383 5.628 1.00 91.94 204 GLY A CA 1
ATOM 1449 C C . GLY A 1 204 ? -6.824 0.318 6.061 1.00 91.94 204 GLY A C 1
ATOM 1450 O O . GLY A 1 204 ? -6.575 1.455 5.654 1.00 91.94 204 GLY A O 1
ATOM 1451 N N . LEU A 1 205 ? -5.973 -0.362 6.834 1.00 90.06 205 LEU A N 1
ATOM 1452 C CA . LEU A 1 205 ? -4.656 0.142 7.248 1.00 90.06 205 LEU A CA 1
ATOM 1453 C C . LEU A 1 205 ? -3.681 0.266 6.067 1.00 90.06 205 LEU A C 1
ATOM 1455 O O . LEU A 1 205 ? -3.046 1.310 5.892 1.00 90.06 205 LEU A O 1
ATOM 1459 N N . LEU A 1 206 ? -3.630 -0.744 5.201 1.00 88.38 206 LEU A N 1
ATOM 1460 C CA . LEU A 1 206 ? -2.795 -0.768 3.999 1.00 88.38 206 LEU A CA 1
ATOM 1461 C C . LEU A 1 206 ? -3.179 0.349 3.013 1.00 88.38 206 LEU A C 1
ATOM 1463 O O . LEU A 1 206 ? -2.305 0.992 2.427 1.00 88.38 206 LEU A O 1
ATOM 1467 N N . ALA A 1 207 ? -4.470 0.682 2.902 1.00 90.50 207 ALA A N 1
ATOM 1468 C CA . ALA A 1 207 ? -4.929 1.846 2.140 1.00 90.50 207 ALA A CA 1
ATOM 1469 C C . ALA A 1 207 ? -4.407 3.189 2.698 1.00 90.50 207 ALA A C 1
ATOM 1471 O O . ALA A 1 207 ? -4.137 4.119 1.931 1.00 90.50 207 ALA A O 1
ATOM 1472 N N . LEU A 1 208 ? -4.211 3.302 4.018 1.00 87.00 208 LEU A N 1
ATOM 1473 C CA . LEU A 1 208 ? -3.628 4.486 4.667 1.00 87.00 208 LEU A CA 1
ATOM 1474 C C . LEU A 1 208 ? -2.101 4.552 4.505 1.00 87.00 208 LEU A C 1
ATOM 1476 O O . LEU A 1 208 ? -1.535 5.647 4.460 1.00 87.00 208 LEU A O 1
ATOM 1480 N N . ARG A 1 209 ? -1.425 3.407 4.344 1.00 76.88 209 ARG A N 1
ATOM 1481 C CA . ARG A 1 209 ? 0.027 3.304 4.093 1.00 76.88 209 ARG A CA 1
ATOM 1482 C C . ARG A 1 209 ? 0.435 3.543 2.637 1.00 76.88 209 ARG A C 1
ATOM 1484 O O . ARG A 1 209 ? 1.548 3.197 2.276 1.00 76.88 209 ARG A O 1
ATOM 1491 N N . SER A 1 210 ? -0.418 4.178 1.831 1.00 69.06 210 SER A N 1
ATOM 1492 C CA . SER A 1 210 ? -0.245 4.442 0.390 1.00 69.06 210 SER A CA 1
ATOM 1493 C C . SER A 1 210 ? 1.019 5.229 -0.029 1.00 69.06 210 SER A C 1
ATOM 1495 O O . SER A 1 210 ? 0.917 6.336 -0.551 1.00 69.06 210 SER A O 1
ATOM 1497 N N . THR A 1 211 ? 2.224 4.702 0.193 1.00 69.62 211 THR A N 1
ATOM 1498 C CA . THR A 1 211 ? 3.476 5.234 -0.356 1.00 69.62 211 THR A CA 1
ATOM 1499 C C . THR A 1 211 ? 3.454 5.126 -1.871 1.00 69.62 211 THR A C 1
ATOM 1501 O O . THR A 1 211 ? 3.216 4.060 -2.432 1.00 69.62 211 THR A O 1
ATOM 1504 N N . LEU A 1 212 ? 3.681 6.257 -2.530 1.00 74.94 212 LEU A N 1
ATOM 1505 C CA . LEU A 1 212 ? 3.888 6.331 -3.969 1.00 74.94 212 LEU A CA 1
ATOM 1506 C C . LEU A 1 212 ? 5.250 6.956 -4.226 1.00 74.94 212 LEU A C 1
ATOM 1508 O O . LEU A 1 212 ? 5.398 8.176 -4.089 1.00 74.94 212 LEU A O 1
ATOM 1512 N N . GLU A 1 213 ? 6.211 6.140 -4.641 1.00 66.81 213 GLU A N 1
ATOM 1513 C CA . GLU A 1 213 ? 7.491 6.619 -5.150 1.00 66.81 213 GLU A CA 1
ATOM 1514 C C . GLU A 1 213 ? 7.518 6.551 -6.680 1.00 66.81 213 GLU A C 1
ATOM 1516 O O . GLU A 1 213 ? 6.945 5.666 -7.315 1.00 66.81 213 GLU A O 1
ATOM 1521 N N . VAL A 1 214 ? 8.144 7.545 -7.311 1.00 62.41 214 VAL A N 1
ATOM 1522 C CA . VAL A 1 214 ? 8.174 7.632 -8.776 1.00 62.41 214 VAL A CA 1
ATOM 1523 C C . VAL A 1 214 ? 9.166 6.605 -9.308 1.00 62.41 214 VAL A C 1
ATOM 1525 O O . VAL A 1 214 ? 10.367 6.853 -9.304 1.00 62.41 214 VAL A O 1
ATOM 1528 N N . GLY A 1 215 ? 8.639 5.487 -9.803 1.00 55.81 215 GLY A N 1
ATOM 1529 C CA . GLY A 1 215 ? 9.423 4.367 -10.321 1.00 55.81 215 GLY A CA 1
ATOM 1530 C C . GLY A 1 215 ? 9.249 3.081 -9.514 1.00 55.81 215 GLY A C 1
ATOM 1531 O O . GLY A 1 215 ? 9.563 2.004 -10.010 1.00 55.81 215 GLY A O 1
ATOM 1532 N N . GLU A 1 216 ? 8.684 3.139 -8.316 1.00 62.31 216 GLU A N 1
ATOM 1533 C CA . GLU A 1 216 ? 8.205 1.911 -7.700 1.00 62.31 216 GLU A CA 1
ATOM 1534 C C . GLU A 1 216 ? 6.923 1.462 -8.401 1.00 62.31 216 GLU A C 1
ATOM 1536 O O . GLU A 1 216 ? 6.007 2.253 -8.619 1.00 62.31 216 GLU A O 1
ATOM 1541 N N . ASP A 1 217 ? 6.837 0.170 -8.714 1.00 63.25 217 ASP A N 1
ATOM 1542 C CA . ASP A 1 217 ? 5.607 -0.463 -9.207 1.00 63.25 217 ASP A CA 1
ATOM 1543 C C . ASP A 1 217 ? 4.690 -0.855 -8.025 1.00 63.25 217 ASP A C 1
ATOM 1545 O O . ASP A 1 217 ? 3.946 -1.835 -8.084 1.00 63.25 217 ASP A O 1
ATOM 1549 N N . LEU A 1 218 ? 4.762 -0.091 -6.926 1.00 75.00 218 LEU A N 1
ATOM 1550 C CA . LEU A 1 218 ? 3.835 -0.182 -5.806 1.00 75.00 218 LEU A CA 1
ATOM 1551 C C . LEU A 1 218 ? 2.504 0.456 -6.205 1.00 75.00 218 LEU A C 1
ATOM 1553 O O . LEU A 1 218 ? 2.400 1.656 -6.475 1.00 75.00 218 LEU A O 1
ATOM 1557 N N . VAL A 1 219 ? 1.464 -0.366 -6.207 1.00 85.50 219 VAL A N 1
ATOM 1558 C CA . VAL A 1 219 ? 0.076 0.055 -6.314 1.00 85.50 219 VAL A CA 1
ATOM 1559 C C . VAL A 1 219 ? -0.481 0.077 -4.888 1.00 85.50 219 VAL A C 1
ATOM 1561 O O . VAL A 1 219 ? -0.544 -0.973 -4.253 1.00 85.50 219 VAL A O 1
ATOM 1564 N N . PRO A 1 220 ? -0.873 1.247 -4.350 1.00 88.00 220 PRO A N 1
ATOM 1565 C CA . PRO A 1 220 ? -1.286 1.364 -2.956 1.00 88.00 220 PRO A CA 1
ATOM 1566 C C . PRO A 1 220 ? -2.408 0.419 -2.516 1.00 88.00 220 PRO A C 1
ATOM 1568 O O . PRO A 1 220 ? -3.322 0.141 -3.290 1.00 88.00 220 PRO A O 1
ATOM 1571 N N . GLY A 1 221 ? -2.400 0.029 -1.241 1.00 88.38 221 GLY A N 1
ATOM 1572 C CA . GLY A 1 221 ? -3.350 -0.941 -0.693 1.00 88.38 221 GLY A CA 1
ATOM 1573 C C . GLY A 1 221 ? -3.012 -2.383 -1.078 1.00 88.38 221 GLY A C 1
ATOM 1574 O O . GLY A 1 221 ? -1.950 -2.658 -1.628 1.00 88.38 221 GLY A O 1
ATOM 1575 N N . ASP A 1 222 ? -3.930 -3.293 -0.781 1.00 89.06 222 ASP A N 1
ATOM 1576 C CA . ASP A 1 222 ? -3.801 -4.739 -0.957 1.00 89.06 222 ASP A CA 1
ATOM 1577 C C . ASP A 1 222 ? -4.563 -5.275 -2.186 1.00 89.06 222 ASP A C 1
ATOM 1579 O O . ASP A 1 222 ? -5.070 -4.515 -3.015 1.00 89.06 222 ASP A O 1
ATOM 1583 N N . ASP A 1 223 ? -4.672 -6.597 -2.317 1.00 88.69 223 ASP A N 1
ATOM 1584 C CA . ASP A 1 223 ? -5.316 -7.249 -3.458 1.00 88.69 223 ASP A CA 1
ATOM 1585 C C . ASP A 1 223 ? -6.849 -7.049 -3.517 1.00 88.69 223 ASP A C 1
ATOM 1587 O O . ASP A 1 223 ? -7.472 -7.100 -4.595 1.00 88.69 223 ASP A O 1
ATOM 1591 N N . GLU A 1 224 ? -7.468 -6.714 -2.384 1.00 89.19 224 GLU A N 1
ATOM 1592 C CA . GLU A 1 224 ? -8.850 -6.239 -2.304 1.00 89.19 224 GLU A CA 1
ATOM 1593 C C . GLU A 1 224 ? -9.001 -4.774 -2.748 1.00 89.19 224 GLU A C 1
ATOM 1595 O O . GLU A 1 224 ? -10.029 -4.395 -3.330 1.00 89.19 224 GLU A O 1
ATOM 1600 N N . ALA A 1 225 ? -7.977 -3.946 -2.531 1.00 93.00 225 ALA A N 1
ATOM 1601 C CA . ALA A 1 225 ? -7.969 -2.543 -2.910 1.00 93.00 225 ALA A CA 1
ATOM 1602 C C . ALA A 1 225 ? -7.950 -2.328 -4.429 1.00 93.00 225 ALA A C 1
ATOM 1604 O O . ALA A 1 225 ? -7.338 -3.062 -5.211 1.00 93.00 225 ALA A O 1
ATOM 1605 N N . ARG A 1 226 ? -8.599 -1.254 -4.877 1.00 94.81 226 ARG A N 1
ATOM 1606 C CA . ARG A 1 226 ? -8.389 -0.679 -6.211 1.00 94.81 226 ARG A CA 1
ATOM 1607 C C . ARG A 1 226 ? -7.805 0.705 -6.038 1.00 94.81 226 ARG A C 1
ATOM 1609 O O . ARG A 1 226 ? -8.344 1.501 -5.271 1.00 94.81 226 ARG A O 1
ATOM 1616 N N . SER A 1 227 ? -6.737 0.994 -6.772 1.00 94.94 227 SER A N 1
ATOM 1617 C CA . SER A 1 227 ? -5.940 2.190 -6.527 1.00 94.94 227 SER A CA 1
ATOM 1618 C C . SER A 1 227 ? -5.485 2.868 -7.804 1.00 94.94 227 SER A C 1
ATOM 1620 O O . SER A 1 227 ? -5.245 2.233 -8.830 1.00 94.94 227 SER A O 1
ATOM 1622 N N . MET A 1 228 ? -5.344 4.186 -7.712 1.00 94.44 228 MET A N 1
ATOM 1623 C CA . MET A 1 228 ? -4.690 5.033 -8.700 1.00 94.44 228 MET A CA 1
ATOM 1624 C C . MET A 1 228 ? -3.734 5.984 -7.979 1.00 94.44 228 MET A C 1
ATOM 1626 O O . MET A 1 228 ? -4.040 6.484 -6.895 1.00 94.44 228 MET A O 1
ATOM 1630 N N . GLY A 1 229 ? -2.577 6.229 -8.583 1.00 91.69 229 GLY A N 1
ATOM 1631 C CA . GLY A 1 229 ? -1.506 7.048 -8.038 1.00 91.69 229 GLY A CA 1
ATOM 1632 C C . GLY A 1 229 ? -0.959 8.017 -9.074 1.00 91.69 229 GLY A C 1
ATOM 1633 O O . GLY A 1 229 ? -0.685 7.647 -10.218 1.00 91.69 229 GLY A O 1
ATOM 1634 N N . TRP A 1 230 ? -0.774 9.267 -8.660 1.00 89.81 230 TRP A N 1
ATOM 1635 C CA . TRP A 1 230 ? -0.253 10.346 -9.488 1.00 89.81 230 TRP A CA 1
ATOM 1636 C C . TRP A 1 230 ? 0.946 11.015 -8.828 1.00 89.81 230 TRP A C 1
ATOM 1638 O O . TRP A 1 230 ? 1.012 11.149 -7.607 1.00 89.81 230 TRP A O 1
ATOM 1648 N N . ALA A 1 231 ? 1.846 11.537 -9.655 1.00 83.69 231 ALA A N 1
ATOM 1649 C CA . ALA A 1 231 ? 2.904 12.441 -9.227 1.00 83.69 231 ALA A CA 1
ATOM 1650 C C . ALA A 1 231 ? 2.788 13.787 -9.945 1.00 83.69 231 ALA A C 1
ATOM 1652 O O . ALA A 1 231 ? 2.457 13.853 -11.135 1.00 83.69 231 ALA A O 1
ATOM 1653 N N . LEU A 1 232 ? 3.119 14.869 -9.239 1.00 77.06 232 LEU A N 1
ATOM 1654 C CA . LEU A 1 232 ? 3.499 16.109 -9.905 1.00 77.06 232 LEU A CA 1
ATOM 1655 C C . LEU A 1 232 ? 4.859 15.914 -10.602 1.00 77.06 232 LEU A C 1
ATOM 1657 O O . LEU A 1 232 ? 5.793 15.416 -9.967 1.00 77.06 232 LEU A O 1
ATOM 1661 N N . PRO A 1 233 ? 5.013 16.336 -11.872 1.00 62.59 233 PRO A N 1
ATOM 1662 C CA . PRO A 1 233 ? 6.293 16.376 -12.559 1.00 62.59 233 PRO A CA 1
ATOM 1663 C C . PRO A 1 233 ? 7.341 17.099 -11.715 1.00 62.59 233 PRO A C 1
ATOM 1665 O O . PRO A 1 233 ? 7.119 18.223 -11.254 1.00 62.59 233 PRO A O 1
ATOM 1668 N N . ALA A 1 234 ? 8.491 16.455 -11.534 1.00 54.66 234 ALA A N 1
ATOM 1669 C CA . ALA A 1 234 ? 9.607 17.010 -10.791 1.00 54.66 234 ALA A CA 1
ATOM 1670 C C . ALA A 1 234 ? 10.147 18.272 -11.486 1.00 54.66 234 ALA A C 1
ATOM 1672 O O . ALA A 1 234 ? 10.886 18.204 -12.468 1.00 54.66 234 ALA A O 1
ATOM 1673 N N . GLY A 1 235 ? 9.799 19.446 -10.958 1.00 46.69 235 GLY A N 1
ATOM 1674 C CA . GLY A 1 235 ? 10.511 20.680 -11.270 1.00 46.69 235 GLY A CA 1
ATOM 1675 C C . GLY A 1 235 ? 11.859 20.678 -10.552 1.00 46.69 235 GLY A C 1
ATOM 1676 O O . GLY A 1 235 ? 11.894 20.984 -9.368 1.00 46.69 235 GLY A O 1
ATOM 1677 N N . GLU A 1 236 ? 12.933 20.306 -11.256 1.00 36.34 236 GLU A N 1
ATOM 1678 C CA . GLU A 1 236 ? 14.354 20.283 -10.827 1.00 36.34 236 GLU A CA 1
ATOM 1679 C C . GLU A 1 236 ? 14.733 19.500 -9.544 1.00 36.34 236 GLU A C 1
ATOM 1681 O O . GLU A 1 236 ? 15.924 19.331 -9.284 1.00 36.34 236 GLU A O 1
ATOM 1686 N N . PHE A 1 237 ? 13.785 18.974 -8.761 1.00 39.69 237 PHE A N 1
ATOM 1687 C CA . PHE A 1 237 ? 14.060 18.354 -7.457 1.00 39.69 237 PHE A CA 1
ATOM 1688 C C . PHE A 1 237 ? 13.448 16.953 -7.300 1.00 39.69 237 PHE A C 1
ATOM 1690 O O . PHE A 1 237 ? 12.303 16.720 -7.687 1.00 39.69 237 PHE A O 1
ATOM 1697 N N . ARG A 1 238 ? 14.218 16.042 -6.676 1.00 46.38 238 ARG A N 1
ATOM 1698 C CA . ARG A 1 238 ? 13.766 14.720 -6.191 1.00 46.38 238 ARG A CA 1
ATOM 1699 C C . ARG A 1 238 ? 12.470 14.846 -5.379 1.00 46.38 238 ARG A C 1
ATOM 1701 O O . ARG A 1 238 ? 12.328 15.795 -4.607 1.00 46.38 238 ARG A O 1
ATOM 1708 N N . GLY A 1 239 ? 11.602 13.836 -5.458 1.00 53.66 239 GLY A N 1
ATOM 1709 C CA . GLY A 1 239 ? 10.450 13.721 -4.562 1.00 53.66 239 GLY A CA 1
ATOM 1710 C C . GLY A 1 239 ? 9.398 14.811 -4.785 1.00 53.66 239 GLY A C 1
ATOM 1711 O O . GLY A 1 239 ? 9.102 15.605 -3.886 1.00 53.66 239 GLY A O 1
ATOM 1712 N N . GLY A 1 240 ? 8.825 14.851 -5.992 1.00 65.88 240 GLY A N 1
ATOM 1713 C CA . GLY A 1 240 ? 7.601 15.613 -6.241 1.00 65.88 240 GLY A CA 1
ATOM 1714 C C . GLY A 1 240 ? 6.469 15.155 -5.313 1.00 65.88 240 GLY A C 1
ATOM 1715 O O . GLY A 1 240 ? 6.488 14.034 -4.814 1.00 65.88 240 GLY A O 1
ATOM 1716 N N . THR A 1 241 ? 5.484 16.021 -5.061 1.00 79.50 241 THR A N 1
ATOM 1717 C CA . THR A 1 241 ? 4.282 15.609 -4.323 1.00 79.50 241 THR A CA 1
ATOM 1718 C C . THR A 1 241 ? 3.587 14.481 -5.082 1.00 79.50 241 THR A C 1
ATOM 1720 O O . THR A 1 241 ? 3.284 14.639 -6.270 1.00 79.50 241 THR A O 1
ATOM 1723 N N . THR A 1 242 ? 3.309 13.379 -4.395 1.00 85.00 242 THR A N 1
ATOM 1724 C CA . THR A 1 242 ? 2.485 12.280 -4.902 1.00 85.00 242 THR A CA 1
ATOM 1725 C C . THR A 1 242 ? 1.102 12.320 -4.260 1.00 85.00 242 THR A C 1
ATOM 1727 O O . THR A 1 242 ? 0.896 12.935 -3.209 1.00 85.00 242 THR A O 1
ATOM 1730 N N . ALA A 1 243 ? 0.123 11.734 -4.941 1.00 90.06 243 ALA A N 1
ATOM 1731 C CA . ALA A 1 243 ? -1.236 11.595 -4.451 1.00 90.06 243 ALA A CA 1
ATOM 1732 C C . ALA A 1 243 ? -1.790 10.234 -4.861 1.00 90.06 243 ALA A C 1
ATOM 1734 O O . ALA A 1 243 ? -1.633 9.826 -6.011 1.00 90.06 243 ALA A O 1
ATOM 1735 N N . SER A 1 244 ? -2.451 9.559 -3.931 1.00 92.75 244 SER A N 1
ATOM 1736 C CA . SER A 1 244 ? -3.131 8.286 -4.132 1.00 92.75 244 SER A CA 1
ATOM 1737 C C . SER A 1 244 ? -4.637 8.462 -3.951 1.00 92.75 244 SER A C 1
ATOM 1739 O O . SER A 1 244 ? -5.111 9.303 -3.180 1.00 92.75 244 SER A O 1
ATOM 1741 N N . VAL A 1 245 ? -5.399 7.642 -4.664 1.00 96.06 245 VAL A N 1
ATOM 1742 C CA . VAL A 1 245 ? -6.804 7.368 -4.377 1.00 96.06 245 VAL A CA 1
ATOM 1743 C C . VAL A 1 245 ? -6.950 5.859 -4.302 1.00 96.06 245 VAL A C 1
ATOM 1745 O O . VAL A 1 245 ? -6.628 5.169 -5.268 1.00 96.06 245 VAL A O 1
ATOM 1748 N N . VAL A 1 246 ? -7.424 5.371 -3.160 1.00 96.31 246 VAL A N 1
ATOM 1749 C CA . VAL A 1 246 ? -7.569 3.951 -2.834 1.00 96.31 246 VAL A CA 1
ATOM 1750 C C . VAL A 1 246 ? -9.020 3.677 -2.445 1.00 96.31 246 VAL A C 1
ATOM 1752 O O . VAL A 1 246 ? -9.611 4.414 -1.653 1.00 96.31 246 VAL A O 1
ATOM 1755 N N . VAL A 1 247 ? -9.601 2.624 -3.014 1.00 96.00 247 VAL A N 1
ATOM 1756 C CA . VAL A 1 247 ? -10.959 2.150 -2.731 1.00 96.00 247 VAL A CA 1
ATOM 1757 C C . VAL A 1 247 ? -10.880 0.728 -2.187 1.00 96.00 247 VAL A C 1
ATOM 1759 O O . VAL A 1 247 ? -10.423 -0.170 -2.893 1.00 96.00 247 VAL A O 1
ATOM 1762 N N . VAL A 1 248 ? -11.358 0.533 -0.958 1.00 94.38 248 VAL A N 1
ATOM 1763 C CA . VAL A 1 248 ? -11.391 -0.756 -0.234 1.00 94.38 248 VAL A CA 1
ATOM 1764 C C . VAL A 1 248 ? -12.831 -1.124 0.156 1.00 94.38 248 VAL A C 1
ATOM 1766 O O . VAL A 1 248 ? -13.735 -0.282 0.018 1.00 94.38 248 VAL A O 1
ATOM 1769 N N . PRO A 1 249 ? -13.108 -2.373 0.585 1.00 93.06 249 PRO A N 1
ATOM 1770 C CA . PRO A 1 249 ? -14.430 -2.756 1.066 1.00 93.06 249 PRO A CA 1
ATOM 1771 C C . PRO A 1 249 ? -14.947 -1.823 2.171 1.00 93.06 249 PRO A C 1
ATOM 1773 O O . PRO A 1 249 ? -14.194 -1.243 2.947 1.00 93.06 249 PRO A O 1
ATOM 1776 N N . ALA A 1 250 ? -16.268 -1.651 2.228 1.00 86.81 250 ALA A N 1
ATOM 1777 C CA . ALA A 1 250 ? -16.909 -0.690 3.129 1.00 86.81 250 ALA A CA 1
ATOM 1778 C C . ALA A 1 250 ? -16.694 -0.999 4.615 1.00 86.81 250 ALA A C 1
ATOM 1780 O O . ALA A 1 250 ? -16.623 -0.084 5.427 1.00 86.81 250 ALA A O 1
ATOM 1781 N N . ALA A 1 251 ? -16.639 -2.292 4.949 1.00 87.00 251 ALA A N 1
ATOM 1782 C CA . ALA A 1 251 ? -16.486 -2.781 6.313 1.00 87.00 251 ALA A CA 1
ATOM 1783 C C . ALA A 1 251 ? -15.079 -2.529 6.875 1.00 87.00 251 ALA A C 1
ATOM 1785 O O . ALA A 1 251 ? -14.930 -2.414 8.084 1.00 87.00 251 ALA A O 1
ATOM 1786 N N . SER A 1 252 ? -14.079 -2.364 6.004 1.00 89.69 252 SER A N 1
ATOM 1787 C CA . SER A 1 252 ? -12.667 -2.330 6.387 1.00 89.69 252 SER A CA 1
ATOM 1788 C C . SER A 1 252 ? -12.217 -1.063 7.105 1.00 89.69 252 SER A C 1
ATOM 1790 O O . SER A 1 252 ? -11.085 -1.019 7.578 1.00 89.69 252 SER A O 1
ATOM 1792 N N . ILE A 1 253 ? -13.058 -0.023 7.182 1.00 93.88 253 ILE A N 1
ATOM 1793 C CA . ILE A 1 253 ? -12.747 1.215 7.905 1.00 93.88 253 ILE A CA 1
ATOM 1794 C C . ILE A 1 253 ? -13.988 1.761 8.623 1.00 93.88 253 ILE A C 1
ATOM 1796 O O . ILE A 1 253 ? -14.849 2.386 7.998 1.00 93.88 253 ILE A O 1
ATOM 1800 N N . ASP A 1 254 ? -14.013 1.657 9.952 1.00 95.75 254 ASP A N 1
ATOM 1801 C CA . ASP A 1 254 ? -14.817 2.544 10.792 1.00 95.75 254 ASP A CA 1
ATOM 1802 C C . ASP A 1 254 ? -14.086 3.883 11.036 1.00 95.75 254 ASP A C 1
ATOM 1804 O O . ASP A 1 254 ? -12.927 3.926 11.461 1.00 95.75 254 ASP A O 1
ATOM 1808 N N . LEU A 1 255 ? -14.761 5.007 10.759 1.00 94.69 255 LEU A N 1
ATOM 1809 C CA . LEU A 1 255 ? -14.161 6.344 10.881 1.00 94.69 255 LEU A CA 1
ATOM 1810 C C . LEU A 1 255 ? -13.898 6.761 12.336 1.00 94.69 255 LEU A C 1
ATOM 1812 O O . LEU A 1 255 ? -12.971 7.533 12.572 1.00 94.69 255 LEU A O 1
ATOM 1816 N N . THR A 1 256 ? -14.684 6.281 13.300 1.00 93.88 256 THR A N 1
ATOM 1817 C CA . THR A 1 256 ? -14.515 6.604 14.723 1.00 93.88 256 THR A CA 1
ATOM 1818 C C . THR A 1 256 ? -13.375 5.783 15.327 1.00 93.88 256 THR A C 1
ATOM 1820 O O . THR A 1 256 ? -12.521 6.345 16.016 1.00 93.88 256 THR A O 1
ATOM 1823 N N . ALA A 1 257 ? -13.280 4.493 14.985 1.00 93.75 257 ALA A N 1
ATOM 1824 C CA . ALA A 1 257 ? -12.126 3.658 15.324 1.00 93.75 257 ALA A CA 1
ATOM 1825 C C . ALA A 1 257 ? -10.814 4.247 14.773 1.00 93.75 257 ALA A C 1
ATOM 1827 O O . ALA A 1 257 ? -9.815 4.357 15.493 1.00 93.75 257 ALA A O 1
ATOM 1828 N N . LEU A 1 258 ? -10.835 4.702 13.515 1.00 93.19 258 LEU A N 1
ATOM 1829 C CA . LEU A 1 258 ? -9.685 5.333 12.874 1.00 93.19 258 LEU A CA 1
ATOM 1830 C C . LEU A 1 258 ? -9.314 6.692 13.496 1.00 93.19 258 LEU A C 1
ATOM 1832 O O . LEU A 1 258 ? -8.129 6.957 13.698 1.00 93.19 258 LEU A O 1
ATOM 1836 N N . GLU A 1 259 ? -10.290 7.546 13.827 1.00 93.12 259 GLU A N 1
ATOM 1837 C CA . GLU A 1 259 ? -10.042 8.833 14.495 1.00 93.12 259 GLU A CA 1
ATOM 1838 C C . GLU A 1 259 ? -9.339 8.637 15.844 1.00 93.12 259 GLU A C 1
ATOM 1840 O O . GLU A 1 259 ? -8.315 9.274 16.106 1.00 93.12 259 GLU A O 1
ATOM 1845 N N . ALA A 1 260 ? -9.830 7.704 16.666 1.00 90.25 260 ALA A N 1
ATOM 1846 C CA . ALA A 1 260 ? -9.234 7.382 17.957 1.00 90.25 260 ALA A CA 1
ATOM 1847 C C . ALA A 1 260 ? -7.770 6.929 17.828 1.00 90.25 260 ALA A C 1
ATOM 1849 O O . ALA A 1 260 ? -6.907 7.423 18.562 1.00 90.25 260 ALA A O 1
ATOM 1850 N N . ARG A 1 261 ? -7.472 6.024 16.883 1.00 87.88 261 ARG A N 1
ATOM 1851 C CA . ARG A 1 261 ? -6.110 5.510 16.657 1.00 87.88 261 ARG A CA 1
ATOM 1852 C C . ARG A 1 261 ? -5.179 6.577 16.079 1.00 87.88 261 ARG A C 1
ATOM 1854 O O . ARG A 1 261 ? -4.034 6.685 16.510 1.00 87.88 261 ARG A O 1
ATOM 1861 N N . ALA A 1 262 ? -5.662 7.413 15.159 1.00 87.00 262 ALA A N 1
ATOM 1862 C CA . ALA A 1 262 ? -4.884 8.525 14.612 1.00 87.00 262 ALA A CA 1
ATOM 1863 C C . ALA A 1 262 ? -4.491 9.543 15.703 1.00 87.00 262 ALA A C 1
ATOM 1865 O O . ALA A 1 262 ? -3.341 9.984 15.748 1.00 87.00 262 ALA A O 1
ATOM 1866 N N . VAL A 1 263 ? -5.410 9.868 16.622 1.00 86.44 263 VAL A N 1
ATOM 1867 C CA . VAL A 1 263 ? -5.129 10.736 17.781 1.00 86.44 263 VAL A CA 1
ATOM 1868 C C . VAL A 1 263 ? -4.122 10.098 18.743 1.00 86.44 263 VAL A C 1
ATOM 1870 O O . VAL A 1 263 ? -3.225 10.793 19.220 1.00 86.44 263 VAL A O 1
ATOM 1873 N N . GLU A 1 264 ? -4.225 8.793 19.017 1.00 81.12 264 GLU A N 1
ATOM 1874 C CA . GLU A 1 264 ? -3.270 8.075 19.878 1.00 81.12 264 GLU A CA 1
ATOM 1875 C C . GLU A 1 264 ? -1.836 8.125 19.319 1.00 81.12 264 GLU A C 1
ATOM 1877 O O . GLU A 1 264 ? -0.884 8.392 20.055 1.00 81.12 264 GLU A O 1
ATOM 1882 N N . LEU A 1 265 ? -1.691 7.954 18.001 1.00 78.88 265 LEU A N 1
ATOM 1883 C CA . LEU A 1 265 ? -0.415 8.060 17.286 1.00 78.88 265 LEU A CA 1
ATOM 1884 C C . LEU A 1 265 ? 0.100 9.509 17.154 1.00 78.88 265 LEU A C 1
ATOM 1886 O O . LEU A 1 265 ? 1.184 9.736 16.618 1.00 78.88 265 LEU A O 1
ATOM 1890 N N . GLY A 1 266 ? -0.639 10.498 17.667 1.00 79.75 266 GLY A N 1
ATOM 1891 C CA . GLY A 1 266 ? -0.244 11.906 17.675 1.00 79.75 266 GLY A CA 1
ATOM 1892 C C . GLY A 1 266 ? -0.496 12.651 16.361 1.00 79.75 266 GLY A C 1
ATOM 1893 O O . GLY A 1 266 ? 0.045 13.745 16.177 1.00 79.75 266 GLY A O 1
ATOM 1894 N N . ALA A 1 267 ? -1.306 12.099 15.452 1.00 84.38 267 ALA A N 1
ATOM 1895 C CA . ALA A 1 267 ? -1.737 12.810 14.254 1.00 84.38 267 ALA A CA 1
ATOM 1896 C C . ALA A 1 267 ? -2.737 13.929 14.598 1.00 84.38 267 ALA A C 1
ATOM 1898 O O . ALA A 1 267 ? -3.477 13.873 15.582 1.00 84.38 267 ALA A O 1
ATOM 1899 N N . THR A 1 268 ? -2.784 14.959 13.755 1.00 90.12 268 THR A N 1
ATOM 1900 C CA . THR A 1 268 ? -3.825 15.989 13.821 1.00 90.12 268 THR A CA 1
ATOM 1901 C C . THR A 1 268 ? -5.032 15.518 13.021 1.00 90.12 268 THR A C 1
ATOM 1903 O O . THR A 1 268 ? -4.937 15.340 11.809 1.00 90.12 268 THR A O 1
ATOM 1906 N N . VAL A 1 269 ? -6.169 15.327 13.690 1.00 92.69 269 VAL A N 1
ATOM 1907 C CA . VAL A 1 269 ? -7.432 14.932 13.049 1.00 92.69 269 VAL A CA 1
ATOM 1908 C C . VAL A 1 269 ? -8.370 16.123 12.857 1.00 92.69 269 VAL A C 1
ATOM 1910 O O . VAL A 1 269 ? -8.388 17.057 13.663 1.00 92.69 269 VAL A O 1
ATOM 1913 N N . ALA A 1 270 ? -9.161 16.096 11.786 1.00 95.44 270 ALA A N 1
ATOM 1914 C CA . ALA A 1 270 ? -10.169 17.109 11.496 1.00 95.44 270 ALA A CA 1
ATOM 1915 C C . ALA A 1 270 ? -11.398 16.499 10.810 1.00 95.44 270 ALA A C 1
ATOM 1917 O O . ALA A 1 270 ? -11.297 15.917 9.732 1.00 95.44 270 ALA A O 1
ATOM 1918 N N . GLN A 1 271 ? -12.575 16.702 11.398 1.00 95.12 271 GLN A N 1
ATOM 1919 C CA . GLN A 1 271 ? -13.851 16.333 10.782 1.00 95.12 271 GLN A CA 1
ATOM 1920 C C . GLN A 1 271 ? -14.129 17.193 9.537 1.00 95.12 271 GLN A C 1
ATOM 1922 O O . GLN A 1 271 ? -13.950 18.416 9.551 1.00 95.12 271 GLN A O 1
ATOM 1927 N N . ALA A 1 272 ? -14.581 16.554 8.462 1.00 94.19 272 ALA A N 1
ATOM 1928 C CA . ALA A 1 272 ? -14.825 17.150 7.154 1.00 94.19 272 ALA A CA 1
ATOM 1929 C C . ALA A 1 272 ? -16.078 16.556 6.481 1.00 94.19 272 ALA A C 1
ATOM 1931 O O . ALA A 1 272 ? -16.694 15.612 6.974 1.00 94.19 272 ALA A O 1
ATOM 1932 N N . GLU A 1 273 ? -16.459 17.116 5.330 1.00 95.06 273 GLU A N 1
ATOM 1933 C CA . GLU A 1 273 ? -17.615 16.658 4.553 1.00 95.06 273 GLU A CA 1
ATOM 1934 C C . GLU A 1 273 ? -17.302 16.621 3.046 1.00 95.06 273 GLU A C 1
ATOM 1936 O O . GLU A 1 273 ? -16.768 17.581 2.468 1.00 95.06 273 GLU A O 1
ATOM 1941 N N . VAL A 1 274 ? -17.679 15.520 2.392 1.00 95.88 274 VAL A N 1
ATOM 1942 C CA . VAL A 1 274 ? -17.572 15.330 0.939 1.00 95.88 274 VAL A CA 1
ATOM 1943 C C . VAL A 1 274 ? -18.964 15.052 0.369 1.00 95.88 274 VAL A C 1
ATOM 1945 O O . VAL A 1 274 ? -19.434 13.921 0.339 1.00 95.88 274 VAL A O 1
ATOM 1948 N N . ASP A 1 275 ? -19.633 16.102 -0.103 1.00 94.62 275 ASP A N 1
ATOM 1949 C CA . ASP A 1 275 ? -20.985 16.048 -0.688 1.00 94.62 275 ASP A CA 1
ATOM 1950 C C . ASP A 1 275 ? -22.027 15.419 0.257 1.00 94.62 275 ASP A C 1
ATOM 1952 O O . ASP A 1 275 ? -22.707 14.457 -0.093 1.00 94.62 275 ASP A O 1
ATOM 1956 N N . GLY A 1 276 ? -22.131 15.932 1.487 1.00 93.50 276 GLY A N 1
ATOM 1957 C CA . GLY A 1 276 ? -23.040 15.409 2.512 1.00 93.50 276 GLY A CA 1
ATOM 1958 C C . GLY A 1 276 ? -22.584 14.117 3.200 1.00 93.50 276 GLY A C 1
ATOM 1959 O O . GLY A 1 276 ? -23.253 13.676 4.132 1.00 93.50 276 GLY A O 1
ATOM 1960 N N . ARG A 1 277 ? -21.469 13.504 2.777 1.00 94.56 277 ARG A N 1
ATOM 1961 C CA . ARG A 1 277 ? -20.865 12.339 3.445 1.00 94.56 277 ARG A CA 1
ATOM 1962 C C . ARG A 1 277 ? -19.853 12.794 4.491 1.00 94.56 277 ARG A C 1
ATOM 1964 O O . ARG A 1 277 ? -19.011 13.643 4.191 1.00 94.56 277 ARG A O 1
ATOM 1971 N N . ASN A 1 278 ? -19.897 12.181 5.673 1.00 95.75 278 ASN A N 1
ATOM 1972 C CA . ASN A 1 278 ? -18.878 12.358 6.708 1.00 95.75 278 ASN A CA 1
ATOM 1973 C C . ASN A 1 278 ? -17.497 11.971 6.165 1.00 95.75 278 ASN A C 1
ATOM 1975 O O . ASN A 1 278 ? -17.362 11.005 5.405 1.00 95.75 278 ASN A O 1
ATOM 1979 N N . ALA A 1 279 ? -16.472 12.715 6.564 1.00 97.12 279 ALA A N 1
ATOM 1980 C CA . ALA A 1 279 ? -15.097 12.417 6.215 1.00 97.12 279 ALA A CA 1
ATOM 1981 C C . ALA A 1 279 ? -14.142 12.782 7.355 1.00 97.12 279 ALA A C 1
ATOM 1983 O O . ALA A 1 279 ? -14.328 13.794 8.028 1.00 97.12 279 ALA A O 1
ATOM 1984 N N . LEU A 1 280 ? -13.095 11.982 7.521 1.00 97.19 280 LEU A N 1
ATOM 1985 C CA . LEU A 1 280 ? -12.024 12.206 8.481 1.00 97.19 280 LEU A CA 1
ATOM 1986 C C . LEU A 1 280 ? -10.778 12.698 7.741 1.00 97.19 280 LEU A C 1
ATOM 1988 O O . LEU A 1 280 ? -10.263 12.020 6.854 1.00 97.19 280 LEU A O 1
ATOM 1992 N N . GLY A 1 281 ? -10.298 13.885 8.095 1.00 95.88 281 GLY A N 1
ATOM 1993 C CA . GLY A 1 281 ? -8.980 14.374 7.714 1.00 95.88 281 GLY A CA 1
ATOM 1994 C C . GLY A 1 281 ? -7.929 13.983 8.742 1.00 95.88 281 GLY A C 1
ATOM 1995 O O . GLY A 1 281 ? -8.169 14.123 9.939 1.00 95.88 281 GLY A O 1
ATOM 1996 N N . ILE A 1 282 ? -6.770 13.529 8.271 1.00 92.31 282 ILE A N 1
ATOM 1997 C CA . ILE A 1 282 ? -5.617 13.142 9.086 1.00 92.31 282 ILE A CA 1
ATOM 1998 C C . ILE A 1 282 ? -4.382 13.860 8.522 1.00 92.31 282 ILE A C 1
ATOM 2000 O O . ILE A 1 282 ? -4.055 13.718 7.344 1.00 92.31 282 ILE A O 1
ATOM 2004 N N . GLU A 1 283 ? -3.699 14.645 9.352 1.00 88.94 283 GLU A N 1
ATOM 2005 C CA . GLU A 1 283 ? -2.455 15.353 9.027 1.00 88.94 283 GLU A CA 1
ATOM 2006 C C . GLU A 1 283 ? -1.348 14.935 10.005 1.00 88.94 283 GLU A C 1
ATOM 2008 O O . GLU A 1 283 ? -1.505 15.043 11.224 1.00 88.94 283 GLU A O 1
ATOM 2013 N N . GLY A 1 284 ? -0.207 14.470 9.489 1.00 75.44 284 GLY A N 1
ATOM 2014 C CA . GLY A 1 284 ? 0.902 14.008 10.327 1.00 75.44 284 GLY A CA 1
ATOM 2015 C C . GLY A 1 284 ? 1.925 13.150 9.576 1.00 75.44 284 GLY A C 1
ATOM 2016 O O . GLY A 1 284 ? 1.889 13.092 8.342 1.00 75.44 284 GLY A O 1
ATOM 2017 N N . PRO A 1 285 ? 2.844 12.475 10.294 1.00 62.00 285 PRO A N 1
ATOM 2018 C CA . PRO A 1 285 ? 3.442 11.256 9.762 1.00 62.00 285 PRO A CA 1
ATOM 2019 C C . PRO A 1 285 ? 2.312 10.251 9.499 1.00 62.00 285 PRO A C 1
ATOM 2021 O O . PRO A 1 285 ? 1.407 10.105 10.323 1.00 62.00 285 PRO A O 1
ATOM 2024 N N . GLN A 1 286 ? 2.327 9.580 8.348 1.00 61.53 286 GLN A N 1
ATOM 2025 C CA . GLN A 1 286 ? 1.365 8.501 8.097 1.00 61.53 286 GLN A CA 1
ATOM 2026 C C . GLN A 1 286 ? 1.644 7.307 9.029 1.00 61.53 286 GLN A C 1
ATOM 2028 O O . GLN A 1 286 ? 2.679 7.259 9.694 1.00 61.53 286 GLN A O 1
ATOM 2033 N N . PHE A 1 287 ? 0.793 6.281 8.976 1.00 54.66 287 PHE A N 1
ATOM 2034 C CA . PHE A 1 287 ? 0.922 5.006 9.701 1.00 54.66 287 PHE A CA 1
ATOM 2035 C C . PHE A 1 287 ? 2.188 4.169 9.360 1.00 54.66 287 PHE A C 1
ATOM 2037 O O . PHE A 1 287 ? 2.215 2.976 9.638 1.00 54.66 287 PHE A O 1
ATOM 2044 N N . ALA A 1 288 ? 3.227 4.765 8.748 1.00 46.81 288 ALA A N 1
ATOM 2045 C CA . ALA A 1 288 ? 4.505 4.112 8.452 1.00 46.81 288 ALA A CA 1
ATOM 2046 C C . ALA A 1 288 ? 5.670 5.011 8.020 1.00 46.81 288 ALA A C 1
ATOM 2048 O O . ALA A 1 288 ? 6.827 4.718 8.311 1.00 46.81 288 ALA A O 1
ATOM 2049 N N . SER A 1 289 ? 5.389 6.066 7.255 1.00 55.09 289 SER A N 1
ATOM 2050 C CA . SER A 1 289 ? 6.430 6.868 6.608 1.00 55.09 289 SER A CA 1
ATOM 2051 C C . SER A 1 289 ? 6.873 8.045 7.465 1.00 55.09 289 SER A C 1
ATOM 2053 O O . SER A 1 289 ? 6.093 8.682 8.172 1.00 55.09 289 SER A O 1
ATOM 2055 N N . ARG A 1 290 ? 8.151 8.384 7.298 1.00 53.91 290 ARG A N 1
ATOM 2056 C CA . ARG A 1 290 ? 8.789 9.600 7.814 1.00 53.91 290 ARG A CA 1
ATOM 2057 C C . ARG A 1 290 ? 8.334 10.861 7.072 1.00 53.91 290 ARG A C 1
ATOM 2059 O O . ARG A 1 290 ? 8.586 11.967 7.547 1.00 53.91 290 ARG A O 1
ATOM 2066 N N . ASN A 1 291 ? 7.691 10.698 5.916 1.00 67.00 291 ASN A N 1
ATOM 2067 C CA . ASN A 1 291 ? 7.183 11.793 5.104 1.00 67.00 291 ASN A CA 1
ATOM 2068 C C . ASN A 1 291 ? 5.908 12.380 5.717 1.00 67.00 291 ASN A C 1
ATOM 2070 O O . ASN A 1 291 ? 5.035 11.658 6.200 1.00 67.00 291 ASN A O 1
ATOM 2074 N N . ALA A 1 292 ? 5.779 13.706 5.652 1.00 75.06 292 ALA A N 1
ATOM 2075 C CA . ALA A 1 292 ? 4.525 14.358 5.995 1.00 75.06 292 ALA A CA 1
ATOM 2076 C C . ALA A 1 292 ? 3.460 13.997 4.951 1.00 75.06 292 ALA A C 1
ATOM 2078 O O . ALA A 1 292 ? 3.707 14.121 3.740 1.00 75.06 292 ALA A O 1
ATOM 2079 N N . ALA A 1 293 ? 2.286 13.602 5.439 1.00 85.38 293 ALA A N 1
ATOM 2080 C CA . ALA A 1 293 ? 1.123 13.260 4.642 1.00 85.38 293 ALA A CA 1
ATOM 2081 C C . ALA A 1 293 ? -0.107 14.065 5.084 1.00 85.38 293 ALA A C 1
ATOM 2083 O O . ALA A 1 293 ? -0.251 14.466 6.244 1.00 85.38 293 ALA A O 1
ATOM 2084 N N . THR A 1 294 ? -1.013 14.272 4.135 1.00 90.62 294 THR A N 1
ATOM 2085 C CA . THR A 1 294 ? -2.393 14.677 4.398 1.00 90.62 294 THR A CA 1
ATOM 2086 C C . THR A 1 294 ? -3.285 13.613 3.782 1.00 90.62 294 THR A C 1
ATOM 2088 O O . THR A 1 294 ? -3.155 13.316 2.595 1.00 90.62 294 THR A O 1
ATOM 2091 N N . THR A 1 295 ? -4.175 13.038 4.580 1.00 93.88 295 THR A N 1
ATOM 2092 C CA . THR A 1 295 ? -5.093 11.976 4.169 1.00 93.88 295 THR A CA 1
ATOM 2093 C C . THR A 1 295 ? -6.526 12.396 4.465 1.00 93.88 295 THR A C 1
ATOM 2095 O O . THR A 1 295 ? -6.809 13.036 5.474 1.00 93.88 295 THR A O 1
ATOM 2098 N N . LEU A 1 296 ? -7.436 12.041 3.566 1.00 96.31 296 LEU A N 1
ATOM 2099 C CA . LEU A 1 296 ? -8.876 12.181 3.715 1.00 96.31 296 LEU A CA 1
ATOM 2100 C C . LEU A 1 296 ? -9.511 10.802 3.552 1.00 96.31 296 LEU A C 1
ATOM 2102 O O . LEU A 1 296 ? -9.313 10.155 2.525 1.00 96.31 296 LEU A O 1
ATOM 2106 N N . VAL A 1 297 ? -10.315 10.393 4.526 1.00 97.25 297 VAL A N 1
ATOM 2107 C CA . VAL A 1 297 ? -11.049 9.126 4.508 1.00 97.25 297 VAL A CA 1
ATOM 2108 C C . VAL A 1 297 ? -12.544 9.406 4.521 1.00 97.25 297 VAL A C 1
ATOM 2110 O O . VAL A 1 297 ? -13.022 10.220 5.306 1.00 97.25 297 VAL A O 1
ATOM 2113 N N . THR A 1 298 ? -13.297 8.771 3.629 1.00 97.12 298 THR A N 1
ATOM 2114 C CA . THR A 1 298 ? -14.757 8.908 3.524 1.00 97.12 298 THR A CA 1
ATOM 2115 C C . THR A 1 298 ? -15.353 7.657 2.869 1.00 97.12 298 THR A C 1
ATOM 2117 O O . THR A 1 298 ? -14.648 6.683 2.624 1.00 97.12 298 THR A O 1
ATOM 2120 N N . THR A 1 299 ? -16.648 7.664 2.565 1.00 95.38 299 THR A N 1
ATOM 2121 C CA . THR A 1 299 ? -17.317 6.614 1.778 1.00 95.38 299 THR A CA 1
ATOM 2122 C C . THR A 1 299 ? -17.565 7.082 0.345 1.00 95.38 299 THR A C 1
ATOM 2124 O O . THR A 1 299 ? -17.652 8.280 0.085 1.00 95.38 299 THR A O 1
ATOM 2127 N N . THR A 1 300 ? -17.691 6.175 -0.623 1.00 94.62 300 THR A N 1
ATOM 2128 C CA . THR A 1 300 ? -18.116 6.491 -2.000 1.00 94.62 300 THR A CA 1
ATOM 2129 C C . THR A 1 300 ? -19.646 6.569 -2.112 1.00 94.62 300 THR A C 1
ATOM 2131 O O . THR A 1 300 ? -20.370 6.073 -1.252 1.00 94.62 300 THR A O 1
ATOM 2134 N N . GLU A 1 301 ? -20.175 7.142 -3.201 1.00 91.62 301 GLU A N 1
ATOM 2135 C CA . GLU A 1 301 ? -21.631 7.152 -3.467 1.00 91.62 301 GLU A CA 1
ATOM 2136 C C . GLU A 1 301 ? -22.221 5.739 -3.658 1.00 91.62 301 GLU A C 1
ATOM 2138 O O . GLU A 1 301 ? -23.422 5.541 -3.491 1.00 91.62 301 GLU A O 1
ATOM 2143 N N . TRP A 1 302 ? -21.380 4.753 -3.991 1.00 91.12 302 TRP A N 1
ATOM 2144 C CA . TRP A 1 302 ? -21.736 3.334 -4.108 1.00 91.12 302 TRP A CA 1
ATOM 2145 C C . TRP A 1 302 ? -21.402 2.519 -2.848 1.00 91.12 302 TRP A C 1
ATOM 2147 O O . TRP A 1 302 ? -21.475 1.293 -2.879 1.00 91.12 302 TRP A O 1
ATOM 2157 N N . GLY A 1 303 ? -21.052 3.187 -1.744 1.00 90.56 303 GLY A N 1
ATOM 2158 C CA . GLY A 1 303 ? -20.896 2.563 -0.434 1.00 90.56 303 GLY A CA 1
ATOM 2159 C C . GLY A 1 303 ? -19.622 1.742 -0.241 1.00 90.56 303 GLY A C 1
ATOM 2160 O O . GLY A 1 303 ? -19.658 0.811 0.545 1.00 90.56 303 GLY A O 1
ATOM 2161 N N . ALA A 1 304 ? -18.521 2.057 -0.928 1.00 93.62 304 ALA A N 1
ATOM 2162 C CA . ALA A 1 304 ? -17.181 1.555 -0.591 1.00 93.62 304 ALA A CA 1
ATOM 2163 C C . ALA A 1 304 ? -16.443 2.555 0.320 1.00 93.62 304 ALA A C 1
ATOM 2165 O O . ALA A 1 304 ? -16.836 3.723 0.379 1.00 93.62 304 ALA A O 1
ATOM 2166 N N . ALA A 1 305 ? -15.368 2.143 0.992 1.00 95.25 305 ALA A N 1
ATOM 2167 C CA . ALA A 1 305 ? -14.487 3.082 1.684 1.00 95.25 305 ALA A CA 1
ATOM 2168 C C . ALA A 1 305 ? -13.518 3.736 0.680 1.00 95.25 305 ALA A C 1
ATOM 2170 O O . ALA A 1 305 ? -13.096 3.112 -0.295 1.00 95.25 305 ALA A O 1
ATOM 2171 N N . LEU A 1 306 ? -13.207 5.015 0.893 1.00 96.69 306 LEU A N 1
ATOM 2172 C CA . LEU A 1 306 ? -12.398 5.853 0.011 1.00 96.69 306 LEU A CA 1
ATOM 2173 C C . LEU A 1 306 ? -11.316 6.564 0.822 1.00 96.69 306 LEU A C 1
ATOM 2175 O O . LEU A 1 306 ? -11.628 7.425 1.646 1.00 96.69 306 LEU A O 1
ATOM 2179 N N . VAL A 1 307 ? -10.057 6.254 0.527 1.00 96.38 307 VAL A N 1
ATOM 2180 C CA . VAL A 1 307 ? -8.882 6.943 1.067 1.00 96.38 307 VAL A CA 1
ATOM 2181 C C . VAL A 1 307 ? -8.264 7.790 -0.043 1.00 96.38 307 VAL A C 1
ATOM 2183 O O . VAL A 1 307 ? -8.001 7.303 -1.141 1.00 96.38 307 VAL A O 1
ATOM 2186 N N . VAL A 1 308 ? -8.034 9.070 0.233 1.00 95.50 308 VAL A N 1
ATOM 2187 C CA . VAL A 1 308 ? -7.299 9.987 -0.644 1.00 95.50 308 VAL A CA 1
ATOM 2188 C C . VAL A 1 308 ? -6.126 10.539 0.149 1.00 95.50 308 VAL A C 1
ATOM 2190 O O . VAL A 1 308 ? -6.339 11.298 1.093 1.00 95.50 308 VAL A O 1
ATOM 2193 N N . THR A 1 309 ? -4.902 10.184 -0.224 1.00 93.19 309 THR A N 1
ATOM 2194 C CA . THR A 1 309 ? -3.684 10.642 0.460 1.00 93.19 309 THR A CA 1
ATOM 2195 C C . THR A 1 309 ? -2.858 11.502 -0.479 1.00 93.19 309 THR A C 1
ATOM 2197 O O . THR A 1 309 ? -2.791 11.243 -1.676 1.00 93.19 309 THR A O 1
ATOM 2200 N N . ALA A 1 310 ? -2.199 12.522 0.058 1.00 90.00 310 ALA A N 1
ATOM 2201 C CA . ALA A 1 310 ? -1.096 13.193 -0.607 1.00 90.00 310 ALA A CA 1
ATOM 2202 C C . ALA A 1 310 ? 0.133 13.211 0.299 1.00 90.00 310 ALA A C 1
ATOM 2204 O O . ALA A 1 310 ? 0.032 13.499 1.493 1.00 90.00 310 ALA A O 1
ATOM 2205 N N . GLN A 1 311 ? 1.291 12.933 -0.291 1.00 84.69 311 GLN A N 1
ATOM 2206 C CA . GLN A 1 311 ? 2.579 12.860 0.392 1.00 84.69 311 GLN A CA 1
ATOM 2207 C C . GLN A 1 311 ? 3.546 13.898 -0.165 1.00 84.69 311 GLN A C 1
ATOM 2209 O O . GLN A 1 311 ? 3.584 14.197 -1.361 1.00 84.69 311 GLN A O 1
ATOM 2214 N N . SER A 1 312 ? 4.364 14.441 0.729 1.00 77.06 312 SER A N 1
ATOM 2215 C CA . SER A 1 312 ? 5.584 15.141 0.344 1.00 77.06 312 SER A CA 1
ATOM 2216 C C . SER A 1 312 ? 6.658 14.103 0.029 1.00 77.06 312 SER A C 1
ATOM 2218 O O . SER A 1 312 ? 6.865 13.187 0.819 1.00 77.06 312 SER A O 1
ATOM 2220 N N . GLY A 1 313 ? 7.352 14.237 -1.102 1.00 67.94 313 GLY A N 1
ATOM 2221 C CA . GLY A 1 313 ? 8.530 13.412 -1.344 1.00 67.94 313 GLY A CA 1
ATOM 2222 C C . GLY A 1 313 ? 9.668 13.726 -0.366 1.00 67.94 313 GLY A C 1
ATOM 2223 O O . GLY A 1 313 ? 9.693 14.786 0.267 1.00 67.94 313 GLY A O 1
ATOM 2224 N N . GLU A 1 314 ? 10.633 12.808 -0.315 1.00 59.25 314 GLU A N 1
ATOM 2225 C CA . GLU A 1 314 ? 11.734 12.654 0.657 1.00 59.25 314 GLU A CA 1
ATOM 2226 C C . GLU A 1 314 ? 12.399 13.949 1.180 1.00 59.25 314 GLU A C 1
ATOM 2228 O O . GLU A 1 314 ? 12.823 14.029 2.332 1.00 59.25 314 GLU A O 1
ATOM 2233 N N . THR A 1 315 ? 12.484 15.009 0.369 1.00 58.50 315 THR A N 1
ATOM 2234 C CA . THR A 1 315 ? 13.099 16.280 0.794 1.00 58.50 315 THR A CA 1
ATOM 2235 C C . THR A 1 315 ? 12.246 17.108 1.766 1.00 58.50 315 THR A C 1
ATOM 2237 O O . THR A 1 315 ? 12.752 18.094 2.311 1.00 58.50 315 THR A O 1
ATOM 2240 N N . GLY A 1 316 ? 10.960 16.778 1.953 1.00 56.84 316 GLY A N 1
ATOM 2241 C CA . GLY A 1 316 ? 10.029 17.458 2.869 1.00 56.84 316 GLY A CA 1
ATOM 2242 C C . GLY A 1 316 ? 9.734 18.931 2.539 1.00 56.84 316 GLY A C 1
ATOM 2243 O O . GLY A 1 316 ? 9.144 19.647 3.346 1.00 56.84 316 GLY A O 1
ATOM 2244 N N . ARG A 1 317 ? 10.172 19.426 1.371 1.00 57.69 317 ARG A N 1
ATOM 2245 C CA . ARG A 1 317 ? 10.065 20.845 0.963 1.00 57.69 317 ARG A CA 1
ATOM 2246 C C . ARG A 1 317 ? 8.842 21.156 0.103 1.00 57.69 317 ARG A C 1
ATOM 2248 O O . ARG A 1 317 ? 8.523 22.329 -0.098 1.00 57.69 317 ARG A O 1
ATOM 2255 N N . SER A 1 318 ? 8.178 20.129 -0.412 1.00 64.25 318 SER A N 1
ATOM 2256 C CA . SER A 1 318 ? 6.991 20.260 -1.254 1.00 64.25 318 SER A CA 1
ATOM 2257 C C . SER A 1 318 ? 5.767 20.602 -0.405 1.00 64.25 318 SER A C 1
ATOM 2259 O O . SER A 1 318 ? 5.507 19.967 0.615 1.00 64.25 318 SER A O 1
ATOM 2261 N N . ARG A 1 319 ? 4.989 21.608 -0.820 1.00 71.06 319 ARG A N 1
ATOM 2262 C CA . ARG A 1 319 ? 3.737 21.960 -0.139 1.00 71.06 319 ARG A CA 1
ATOM 2263 C C . ARG A 1 319 ? 2.700 20.861 -0.380 1.00 71.06 319 ARG A C 1
ATOM 2265 O O . ARG A 1 319 ? 2.304 20.641 -1.524 1.00 71.06 319 ARG A O 1
ATOM 2272 N N . LEU A 1 320 ? 2.228 20.241 0.698 1.00 80.06 320 LEU A N 1
ATOM 2273 C CA . LEU A 1 320 ? 1.106 19.306 0.658 1.00 80.06 320 LEU A CA 1
ATOM 2274 C C . LEU A 1 320 ? -0.192 19.995 0.181 1.00 80.06 320 LEU A C 1
ATOM 2276 O O . LEU A 1 320 ? -0.437 21.156 0.542 1.00 80.06 320 LEU A O 1
ATOM 2280 N N . PRO A 1 321 ? -1.032 19.307 -0.617 1.00 85.50 321 PRO A N 1
ATOM 2281 C CA . PRO A 1 321 ? -2.421 19.694 -0.846 1.00 85.50 321 PRO A CA 1
ATOM 2282 C C . PRO A 1 321 ? -3.167 19.800 0.485 1.00 85.50 321 PRO A C 1
ATOM 2284 O O . PRO A 1 321 ? -2.943 19.004 1.390 1.00 85.50 321 PRO A O 1
ATOM 2287 N N . SER A 1 322 ? -4.065 20.776 0.615 1.00 89.25 322 SER A N 1
ATOM 2288 C CA . SER A 1 322 ? -4.874 20.897 1.832 1.00 89.25 322 SER A CA 1
ATOM 2289 C C . SER A 1 322 ? -5.970 19.832 1.884 1.00 89.25 322 SER A C 1
ATOM 2291 O O . SER A 1 322 ? -6.395 19.322 0.845 1.00 89.25 322 SER A O 1
ATOM 2293 N N . LEU A 1 323 ? -6.535 19.584 3.068 1.00 92.12 323 LEU A N 1
ATOM 2294 C CA . LEU A 1 323 ? -7.714 18.723 3.219 1.00 92.12 323 LEU A CA 1
ATOM 2295 C C . LEU A 1 323 ? -8.875 19.123 2.280 1.00 92.12 323 LEU A C 1
ATOM 2297 O O . LEU A 1 323 ? -9.570 18.270 1.734 1.00 92.12 323 LEU A O 1
ATOM 2301 N N . GLY A 1 324 ? -9.046 20.425 2.014 1.00 93.50 324 GLY A N 1
ATOM 2302 C CA . GLY A 1 324 ? -10.032 20.943 1.057 1.00 93.50 324 GLY A CA 1
ATOM 2303 C C . GLY A 1 324 ? -9.697 20.678 -0.420 1.00 93.50 324 GLY A C 1
ATOM 2304 O O . GLY A 1 324 ? -10.595 20.701 -1.264 1.00 93.50 324 GLY A O 1
ATOM 2305 N N . ASP A 1 325 ? -8.430 20.417 -0.745 1.00 92.12 325 ASP A N 1
ATOM 2306 C CA . ASP A 1 325 ? -7.993 19.962 -2.067 1.00 92.12 325 ASP A CA 1
ATOM 2307 C C . ASP A 1 325 ? -8.208 18.453 -2.225 1.00 92.12 325 ASP A C 1
ATOM 2309 O O . ASP A 1 325 ? -8.768 18.037 -3.238 1.00 92.12 325 ASP A O 1
ATOM 2313 N N . LEU A 1 326 ? -7.887 17.649 -1.204 1.00 94.12 326 LEU A N 1
ATOM 2314 C CA . LEU A 1 326 ? -8.199 16.212 -1.195 1.00 94.12 326 LEU A CA 1
ATOM 2315 C C . LEU A 1 326 ? -9.708 15.973 -1.261 1.00 94.12 326 LEU A C 1
ATOM 2317 O O . LEU A 1 326 ? -10.173 15.154 -2.046 1.00 94.12 326 LEU A O 1
ATOM 2321 N N . ALA A 1 327 ? -10.496 16.776 -0.543 1.00 95.81 327 ALA A N 1
ATOM 2322 C CA . ALA A 1 327 ? -11.950 16.736 -0.635 1.00 95.81 327 ALA A CA 1
ATOM 2323 C C . ALA A 1 327 ? -12.452 17.134 -2.028 1.00 95.81 327 ALA A C 1
ATOM 2325 O O . ALA A 1 327 ? -13.556 16.763 -2.402 1.00 95.81 327 ALA A O 1
ATOM 2326 N N . ARG A 1 328 ? -11.690 17.893 -2.823 1.00 94.75 328 ARG A N 1
ATOM 2327 C CA . ARG A 1 328 ? -12.042 18.178 -4.223 1.00 94.75 328 ARG A CA 1
ATOM 2328 C C . ARG A 1 328 ? -11.748 16.983 -5.128 1.00 94.75 328 ARG A C 1
ATOM 2330 O O . ARG A 1 328 ? -12.560 16.710 -6.002 1.00 94.75 328 ARG A O 1
ATOM 2337 N N . ILE A 1 329 ? -10.655 16.262 -4.879 1.00 94.62 329 ILE A N 1
ATOM 2338 C CA . ILE A 1 329 ? -10.310 15.010 -5.572 1.00 94.62 329 ILE A CA 1
ATOM 2339 C C . ILE A 1 329 ? -11.347 13.925 -5.240 1.00 94.62 329 ILE A C 1
ATOM 2341 O O . ILE A 1 329 ? -11.934 13.346 -6.144 1.00 94.62 329 ILE A O 1
ATOM 2345 N N . ALA A 1 330 ? -11.696 13.730 -3.964 1.00 96.50 330 ALA A N 1
ATOM 2346 C CA . ALA A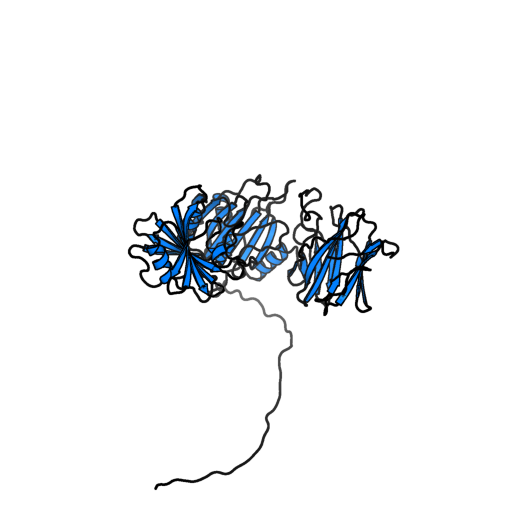 1 330 ? -12.728 12.775 -3.538 1.00 96.50 330 ALA A CA 1
ATOM 2347 C C . ALA A 1 330 ? -14.105 13.019 -4.199 1.00 96.50 330 ALA A C 1
ATOM 2349 O O . ALA A 1 330 ? -14.871 12.080 -4.420 1.00 96.50 330 ALA A O 1
ATOM 2350 N N . ARG A 1 331 ? -14.418 14.272 -4.570 1.00 96.50 331 ARG A N 1
ATOM 2351 C CA . ARG A 1 331 ? -15.633 14.626 -5.327 1.00 96.50 331 ARG A CA 1
ATOM 2352 C C . ARG A 1 331 ? -15.606 14.223 -6.797 1.00 96.50 331 ARG A C 1
ATOM 2354 O O . ARG A 1 331 ? -16.684 14.194 -7.385 1.00 96.50 331 ARG A O 1
ATOM 2361 N N . THR A 1 332 ? -14.457 13.915 -7.400 1.00 96.44 332 THR A N 1
ATOM 2362 C CA . THR A 1 332 ? -14.355 13.495 -8.815 1.00 96.44 332 THR A CA 1
ATOM 2363 C C . THR A 1 332 ? -14.270 11.977 -8.987 1.00 96.44 332 THR A C 1
ATOM 2365 O O . THR A 1 332 ? -14.433 11.481 -10.098 1.00 96.44 332 THR A O 1
ATOM 2368 N N . VAL A 1 333 ? -14.106 11.224 -7.893 1.00 96.56 333 VAL A N 1
ATOM 2369 C CA . VAL A 1 333 ? -14.058 9.754 -7.889 1.00 96.56 333 VAL A CA 1
ATOM 2370 C C . VAL A 1 333 ? -15.407 9.175 -8.342 1.00 96.56 333 VAL A C 1
ATOM 2372 O O . VAL A 1 333 ? -16.430 9.381 -7.685 1.00 96.56 333 VAL A O 1
ATOM 2375 N N . ARG A 1 334 ? -15.445 8.488 -9.489 1.00 94.94 334 ARG A N 1
ATOM 2376 C CA . ARG A 1 334 ? -16.672 7.917 -10.093 1.00 94.94 334 ARG A CA 1
ATOM 2377 C C . ARG A 1 334 ? -16.451 6.487 -10.577 1.00 94.94 334 ARG A C 1
ATOM 2379 O O . ARG A 1 334 ? -15.343 6.200 -11.028 1.00 94.94 334 ARG A O 1
ATOM 2386 N N . PRO A 1 335 ? -17.473 5.609 -10.535 1.00 94.19 335 PRO A N 1
ATOM 2387 C CA . PRO A 1 335 ? -17.320 4.232 -10.980 1.00 94.19 335 PRO A CA 1
ATOM 2388 C C . PRO A 1 335 ? -17.172 4.180 -12.506 1.00 94.19 335 PRO A C 1
ATOM 2390 O O . PRO A 1 335 ? -17.739 5.011 -13.222 1.00 94.19 335 PRO A O 1
ATOM 2393 N N . VAL A 1 336 ? -16.425 3.201 -13.015 1.00 94.94 336 VAL A N 1
ATOM 2394 C CA . VAL A 1 336 ? -16.212 2.993 -14.456 1.00 94.94 336 VAL A CA 1
ATOM 2395 C C . VAL A 1 336 ? -16.330 1.524 -14.847 1.00 94.94 336 VAL A C 1
ATOM 2397 O O . VAL A 1 336 ? -16.260 0.634 -14.010 1.00 94.94 336 VAL A O 1
ATOM 2400 N N . SER A 1 337 ? -16.492 1.276 -16.145 1.00 93.19 337 SER A N 1
ATOM 2401 C CA . SER A 1 337 ? -16.413 -0.065 -16.726 1.00 93.19 337 SER A CA 1
ATOM 2402 C C . SER A 1 337 ? -14.984 -0.608 -16.724 1.00 93.19 337 SER A C 1
ATOM 2404 O O . SER A 1 337 ? -14.052 0.156 -16.985 1.00 93.19 337 SER A O 1
ATOM 2406 N N . ASP A 1 338 ? -14.849 -1.928 -16.631 1.00 91.56 338 ASP A N 1
ATOM 2407 C CA . ASP A 1 338 ? -13.614 -2.712 -16.764 1.00 91.56 338 ASP A CA 1
ATOM 2408 C C . ASP A 1 338 ? -12.723 -2.198 -17.909 1.00 91.56 338 ASP A C 1
ATOM 2410 O O . ASP A 1 338 ? -11.582 -1.818 -17.695 1.00 91.56 338 ASP A O 1
ATOM 2414 N N . ALA A 1 339 ? -13.267 -2.030 -19.119 1.00 93.50 339 ALA A N 1
ATOM 2415 C CA . ALA A 1 339 ? -12.499 -1.564 -20.281 1.00 93.50 339 ALA A CA 1
ATOM 2416 C C . ALA A 1 339 ? -11.864 -0.161 -20.126 1.00 93.50 339 ALA A C 1
ATOM 2418 O O . ALA A 1 339 ? -10.887 0.147 -20.804 1.00 93.50 339 ALA A O 1
ATOM 2419 N N . ARG A 1 340 ? -12.410 0.700 -19.255 1.00 94.12 340 ARG A N 1
ATOM 2420 C CA . ARG A 1 340 ? -11.825 2.012 -18.920 1.00 94.12 340 ARG A CA 1
ATOM 2421 C C . ARG A 1 340 ? -10.805 1.897 -17.786 1.00 94.12 340 ARG A C 1
ATOM 2423 O O . ARG A 1 340 ? -9.850 2.665 -17.775 1.00 94.12 340 ARG A O 1
ATOM 2430 N N . TRP A 1 341 ? -11.000 0.950 -16.873 1.00 94.00 341 TRP A N 1
ATOM 2431 C CA . TRP A 1 341 ? -10.022 0.609 -15.847 1.00 94.00 341 TRP A CA 1
ATOM 2432 C C . TRP A 1 341 ? -8.752 0.020 -16.463 1.00 94.00 341 TRP A C 1
ATOM 2434 O O . TRP A 1 341 ? -7.680 0.586 -16.288 1.00 94.00 341 TRP A O 1
ATOM 2444 N N . GLU A 1 342 ? -8.887 -1.025 -17.283 1.00 91.81 342 GLU A N 1
ATOM 2445 C CA . GLU A 1 342 ? -7.772 -1.657 -17.998 1.00 91.81 342 GLU A CA 1
ATOM 2446 C C . GLU A 1 342 ? -6.995 -0.645 -18.851 1.00 91.81 342 GLU A C 1
ATOM 2448 O O . GLU A 1 342 ? -5.769 -0.664 -18.883 1.00 91.81 342 GLU A O 1
ATOM 2453 N N . ALA A 1 343 ? -7.686 0.305 -19.492 1.00 91.56 343 ALA A N 1
ATOM 2454 C CA . ALA A 1 343 ? -7.028 1.385 -20.226 1.00 91.56 343 ALA A CA 1
ATOM 2455 C C . ALA A 1 343 ? -6.163 2.286 -19.321 1.00 91.56 343 ALA A C 1
ATOM 2457 O O . ALA A 1 343 ? -5.087 2.697 -19.747 1.00 91.56 343 ALA A O 1
ATOM 2458 N N . ALA A 1 344 ? -6.596 2.564 -18.086 1.00 90.88 344 ALA A N 1
ATOM 2459 C CA . ALA A 1 344 ? -5.832 3.349 -17.116 1.00 90.88 344 ALA A CA 1
ATOM 2460 C C . ALA A 1 344 ? -4.665 2.556 -16.495 1.00 90.88 344 ALA A C 1
ATOM 2462 O O . ALA A 1 344 ? -3.600 3.126 -16.278 1.00 90.88 344 ALA A O 1
ATOM 2463 N N . VAL A 1 345 ? -4.828 1.246 -16.267 1.00 90.25 345 VAL A N 1
ATOM 2464 C CA . VAL A 1 345 ? -3.734 0.338 -15.862 1.00 90.25 345 VAL A CA 1
ATOM 2465 C C . VAL A 1 345 ? -2.655 0.294 -16.949 1.00 90.25 345 VAL A C 1
ATOM 2467 O O . VAL A 1 345 ? -1.474 0.496 -16.670 1.00 90.25 345 VAL A O 1
ATOM 2470 N N . VAL A 1 346 ? -3.063 0.125 -18.211 1.00 88.06 346 VAL A N 1
ATOM 2471 C CA . VAL A 1 346 ? -2.167 0.165 -19.376 1.00 88.06 346 VAL A CA 1
ATOM 2472 C C . VAL A 1 346 ? -1.499 1.537 -19.534 1.00 88.06 346 VAL A C 1
ATOM 2474 O O . VAL A 1 346 ? -0.317 1.595 -19.862 1.00 88.06 346 VAL A O 1
ATOM 2477 N N . GLU A 1 347 ? -2.210 2.642 -19.286 1.00 88.00 347 GLU A N 1
ATOM 2478 C CA . GLU A 1 347 ? -1.635 3.995 -19.307 1.00 88.00 347 GLU A CA 1
ATOM 2479 C C . GLU A 1 347 ? -0.576 4.186 -18.209 1.00 88.00 347 GLU A C 1
ATOM 2481 O O . GLU A 1 347 ? 0.534 4.618 -18.516 1.00 88.00 347 GLU A O 1
ATOM 2486 N N . ALA A 1 348 ? -0.880 3.815 -16.959 1.00 85.12 348 ALA A N 1
ATOM 2487 C CA . ALA A 1 348 ? 0.057 3.886 -15.835 1.00 85.12 348 ALA A CA 1
ATOM 2488 C C . ALA A 1 348 ? 1.314 3.035 -16.080 1.00 85.12 348 ALA A C 1
ATOM 2490 O O . ALA A 1 348 ? 2.432 3.492 -15.850 1.00 85.12 348 ALA A O 1
ATOM 2491 N N . GLY A 1 349 ? 1.133 1.836 -16.643 1.00 80.31 349 GLY A N 1
ATOM 2492 C CA . GLY A 1 349 ? 2.211 0.943 -17.061 1.00 80.31 349 GLY A CA 1
ATOM 2493 C C . GLY A 1 349 ? 3.009 1.409 -18.287 1.00 80.31 349 GLY A C 1
ATOM 2494 O O . GLY A 1 349 ? 3.868 0.657 -18.746 1.00 80.31 349 GLY A O 1
ATOM 2495 N N . GLY A 1 350 ? 2.753 2.607 -18.828 1.00 80.50 350 GLY A N 1
ATOM 2496 C CA . GLY A 1 350 ? 3.519 3.211 -19.927 1.00 80.50 350 GLY A CA 1
ATOM 2497 C C . GLY A 1 350 ? 3.041 2.880 -21.345 1.00 80.50 350 GLY A C 1
ATOM 2498 O O . GLY A 1 350 ? 3.648 3.324 -22.320 1.00 80.50 350 GLY A O 1
ATOM 2499 N N . GLY A 1 351 ? 1.938 2.145 -21.485 1.00 84.94 351 GLY A N 1
ATOM 2500 C CA . GLY A 1 351 ? 1.337 1.772 -22.762 1.00 84.94 351 GLY A CA 1
ATOM 2501 C C . GLY A 1 351 ? 1.160 0.259 -22.936 1.00 84.94 351 GLY A C 1
ATOM 2502 O O . GLY A 1 351 ? 1.490 -0.525 -22.051 1.00 84.94 351 GLY A O 1
ATOM 2503 N N . PRO A 1 352 ? 0.593 -0.179 -24.075 1.00 82.69 352 PRO A N 1
ATOM 2504 C CA . PRO A 1 352 ? 0.238 -1.577 -24.291 1.00 82.69 352 PRO A CA 1
ATOM 2505 C C . PRO A 1 352 ? 1.463 -2.483 -24.470 1.00 82.69 352 PRO A C 1
ATOM 2507 O O . PRO A 1 352 ? 2.372 -2.191 -25.258 1.00 82.69 352 PRO A O 1
ATOM 2510 N N . GLY A 1 353 ? 1.413 -3.636 -23.799 1.00 83.00 353 GLY A N 1
ATOM 2511 C CA . GLY A 1 353 ? 2.481 -4.631 -23.793 1.00 83.00 353 GLY A CA 1
ATOM 2512 C C . GLY A 1 353 ? 3.705 -4.158 -23.011 1.00 83.00 353 GLY A C 1
ATOM 2513 O O . GLY A 1 353 ? 3.618 -3.320 -22.119 1.00 83.00 353 GLY A O 1
ATOM 2514 N N . LEU A 1 354 ? 4.868 -4.697 -23.365 1.00 86.31 354 LEU A N 1
ATOM 2515 C CA . LEU A 1 354 ? 6.105 -4.460 -22.632 1.00 86.31 354 LEU A CA 1
ATOM 2516 C C . LEU A 1 354 ? 6.802 -3.150 -23.059 1.00 86.31 354 LEU A C 1
ATOM 2518 O O . LEU A 1 354 ? 7.724 -3.146 -23.887 1.00 86.31 354 LEU A O 1
ATOM 2522 N N . GLN A 1 355 ? 6.318 -2.037 -22.503 1.00 87.69 355 GLN A N 1
ATOM 2523 C CA . GLN A 1 355 ? 6.904 -0.690 -22.585 1.00 87.69 355 GLN A CA 1
ATOM 2524 C C . GLN A 1 355 ? 7.656 -0.332 -21.289 1.00 87.69 355 GLN A C 1
ATOM 2526 O O . GLN A 1 355 ? 7.444 -0.989 -20.273 1.00 87.69 355 GLN A O 1
ATOM 2531 N N . PRO A 1 356 ? 8.509 0.707 -21.266 1.00 86.19 356 PRO A N 1
ATOM 2532 C CA . PRO A 1 356 ? 8.939 1.341 -20.019 1.00 86.19 356 PRO A CA 1
ATOM 2533 C C . PRO A 1 356 ? 7.764 2.024 -19.310 1.00 86.19 356 PRO A C 1
ATOM 2535 O O . PRO A 1 356 ? 6.847 2.509 -19.969 1.00 86.19 356 PRO A O 1
ATOM 2538 N N . ASN A 1 357 ? 7.800 2.100 -17.980 1.00 80.19 357 ASN A N 1
ATOM 2539 C CA . ASN A 1 357 ? 6.830 2.858 -17.185 1.00 80.19 357 ASN A CA 1
ATOM 2540 C C . ASN A 1 357 ? 6.856 4.353 -17.535 1.00 80.19 357 ASN A C 1
ATOM 2542 O O . ASN A 1 357 ? 7.839 4.887 -18.057 1.00 80.19 357 ASN A O 1
ATOM 2546 N N . VAL A 1 358 ? 5.784 5.067 -17.188 1.00 75.94 358 VAL A N 1
ATOM 2547 C CA . VAL A 1 358 ? 5.641 6.491 -17.509 1.00 75.94 358 VAL A CA 1
ATOM 2548 C C . VAL A 1 358 ? 6.784 7.318 -16.894 1.00 75.94 358 VAL A C 1
ATOM 2550 O O . VAL A 1 358 ? 6.836 7.571 -15.691 1.00 75.94 358 VAL A O 1
ATOM 2553 N N . GLY A 1 359 ? 7.687 7.817 -17.744 1.00 75.69 359 GLY A N 1
ATOM 2554 C CA . GLY A 1 359 ? 8.852 8.616 -17.340 1.00 75.69 359 GLY A CA 1
ATOM 2555 C C . GLY A 1 359 ? 10.146 7.844 -17.109 1.00 75.69 359 GLY A C 1
ATOM 2556 O O . GLY A 1 359 ? 11.103 8.458 -16.650 1.00 75.69 359 GLY A O 1
ATOM 2557 N N . ARG A 1 360 ? 10.176 6.548 -17.419 1.00 81.56 360 ARG A N 1
ATOM 2558 C CA . ARG A 1 360 ? 11.392 5.735 -17.473 1.00 81.56 360 ARG A CA 1
ATOM 2559 C C . ARG A 1 360 ? 11.788 5.479 -18.924 1.00 81.56 360 ARG A C 1
ATOM 2561 O O . ARG A 1 360 ? 10.968 5.598 -19.835 1.00 81.56 360 ARG A O 1
ATOM 2568 N N . GLU A 1 361 ? 13.053 5.146 -19.135 1.00 87.81 361 GLU A N 1
ATOM 2569 C CA . GLU A 1 361 ? 13.610 4.831 -20.452 1.00 87.81 361 GLU A CA 1
ATOM 2570 C C . GLU A 1 361 ? 14.018 3.355 -20.506 1.00 87.81 361 GLU A C 1
ATOM 2572 O O . GLU A 1 361 ? 14.410 2.770 -19.500 1.00 87.81 361 GLU A O 1
ATOM 2577 N N . GLU A 1 362 ? 13.901 2.730 -21.678 1.00 92.38 362 GLU A N 1
ATOM 2578 C CA . GLU A 1 362 ? 14.384 1.364 -21.895 1.00 92.38 362 GLU A CA 1
ATOM 2579 C C . GLU A 1 362 ? 15.913 1.326 -21.846 1.00 92.38 362 GLU A C 1
ATOM 2581 O O . GLU A 1 362 ? 16.573 2.101 -22.538 1.00 92.38 362 GLU A O 1
ATOM 2586 N N . ILE A 1 363 ? 16.464 0.382 -21.080 1.00 92.31 363 ILE A N 1
ATOM 2587 C CA . ILE A 1 363 ? 17.894 0.062 -21.109 1.00 92.31 363 ILE A CA 1
ATOM 2588 C C . ILE A 1 363 ? 18.115 -1.131 -22.043 1.00 92.31 363 ILE A C 1
ATOM 2590 O O . ILE A 1 363 ? 18.873 -1.042 -23.007 1.00 92.31 363 ILE A O 1
ATOM 2594 N N . VAL A 1 364 ? 17.442 -2.255 -21.778 1.00 92.75 364 VAL A N 1
ATOM 2595 C CA . VAL A 1 364 ? 17.556 -3.483 -22.578 1.00 92.75 364 VAL A CA 1
ATOM 2596 C C . VAL A 1 364 ? 16.334 -4.380 -22.374 1.00 92.75 364 VAL A C 1
ATOM 2598 O O . VAL A 1 364 ? 15.793 -4.461 -21.276 1.00 92.75 364 VAL A O 1
ATOM 2601 N N . ARG A 1 365 ? 15.911 -5.091 -23.423 1.00 93.25 365 ARG A N 1
ATOM 2602 C CA . ARG A 1 365 ? 14.842 -6.101 -23.379 1.00 93.25 365 ARG A CA 1
ATOM 2603 C C . ARG A 1 365 ? 15.321 -7.452 -23.902 1.00 93.25 365 ARG A C 1
ATOM 2605 O O . ARG A 1 365 ? 16.259 -7.512 -24.699 1.00 93.25 365 ARG A O 1
ATOM 2612 N N . GLY A 1 366 ? 14.636 -8.522 -23.517 1.00 90.25 366 GLY A N 1
ATOM 2613 C CA . GLY A 1 366 ? 14.928 -9.875 -23.983 1.00 90.25 366 GLY A CA 1
ATOM 2614 C C . GLY A 1 366 ? 13.802 -10.866 -23.708 1.00 90.25 366 GLY A C 1
ATOM 2615 O O . GLY A 1 366 ? 12.674 -10.484 -23.407 1.00 90.25 366 GLY A O 1
ATOM 2616 N N . GLU A 1 367 ? 14.119 -12.150 -23.845 1.00 88.75 367 GLU A N 1
ATOM 2617 C CA . GLU A 1 367 ? 13.204 -13.273 -23.632 1.00 88.75 367 GLU A CA 1
ATOM 2618 C C . GLU A 1 367 ? 13.981 -14.423 -22.972 1.00 88.75 367 GLU A C 1
ATOM 2620 O O . GLU A 1 367 ? 15.140 -14.659 -23.321 1.00 88.75 367 GLU A O 1
ATOM 2625 N N . SER A 1 368 ? 13.367 -15.130 -22.021 1.00 82.19 368 SER A N 1
ATOM 2626 C CA . SER A 1 368 ? 13.900 -16.371 -21.437 1.00 82.19 368 SER A CA 1
ATOM 2627 C C . SER A 1 368 ? 12.778 -17.403 -21.378 1.00 82.19 368 SER A C 1
ATOM 2629 O O . SER A 1 368 ? 11.744 -17.137 -20.777 1.00 82.19 368 SER A O 1
ATOM 2631 N N . ASP A 1 369 ? 12.947 -18.547 -22.045 1.00 81.88 369 ASP A N 1
ATOM 2632 C CA . ASP A 1 369 ? 11.969 -19.647 -22.108 1.00 81.88 369 ASP A CA 1
ATOM 2633 C C . ASP A 1 369 ? 10.509 -19.226 -22.404 1.00 81.88 369 ASP A C 1
ATOM 2635 O O . ASP A 1 369 ? 9.552 -19.782 -21.864 1.00 81.88 369 ASP A O 1
ATOM 2639 N N . GLY A 1 370 ? 10.327 -18.254 -23.307 1.00 82.69 370 GLY A N 1
ATOM 2640 C CA . GLY A 1 370 ? 9.016 -17.726 -23.705 1.00 82.69 370 GLY A CA 1
ATOM 2641 C C . GLY A 1 370 ? 8.486 -16.579 -22.838 1.00 82.69 370 GLY A C 1
ATOM 2642 O O . GLY A 1 370 ? 7.415 -16.054 -23.130 1.00 82.69 370 GLY A O 1
ATOM 2643 N N . LEU A 1 371 ? 9.219 -16.170 -21.798 1.00 84.50 371 LEU A N 1
ATOM 2644 C CA . LEU A 1 371 ? 8.903 -15.016 -20.961 1.00 84.50 371 LEU A CA 1
ATOM 2645 C C . LEU A 1 371 ? 9.685 -13.786 -21.444 1.00 84.50 371 LEU A C 1
ATOM 2647 O O . LEU A 1 371 ? 10.901 -13.698 -21.248 1.00 84.50 371 LEU A O 1
ATOM 2651 N N . ALA A 1 372 ? 8.992 -12.836 -22.072 1.00 89.50 372 ALA A N 1
ATOM 2652 C CA . ALA A 1 372 ? 9.576 -11.561 -22.477 1.00 89.50 372 ALA A CA 1
ATOM 2653 C C . ALA A 1 372 ? 9.730 -10.606 -21.279 1.00 89.50 372 ALA A C 1
ATOM 2655 O O . ALA A 1 372 ? 8.824 -10.478 -20.450 1.00 89.50 372 ALA A O 1
ATOM 2656 N N . TRP A 1 373 ? 10.878 -9.926 -21.208 1.00 90.19 373 TRP A N 1
ATOM 2657 C CA . TRP A 1 373 ? 11.265 -9.054 -20.098 1.00 90.19 373 TRP A CA 1
ATOM 2658 C C . TRP A 1 373 ? 11.953 -7.757 -20.558 1.00 90.19 373 TRP A C 1
ATOM 2660 O O . TRP A 1 373 ? 12.507 -7.677 -21.658 1.00 90.19 373 TRP A O 1
ATOM 2670 N N . LEU A 1 374 ? 11.894 -6.725 -19.713 1.00 91.38 374 LEU A N 1
ATOM 2671 C CA . LEU A 1 374 ? 12.435 -5.385 -19.952 1.00 91.38 374 LEU A CA 1
ATOM 2672 C C . LEU A 1 374 ? 13.130 -4.848 -18.697 1.00 91.38 374 LEU A C 1
ATOM 2674 O O . LEU A 1 374 ? 12.512 -4.755 -17.638 1.00 91.38 374 LEU A O 1
ATOM 2678 N N . LEU A 1 375 ? 14.385 -4.426 -18.853 1.00 90.38 375 LEU A N 1
ATOM 2679 C CA . LEU A 1 375 ? 15.099 -3.561 -17.920 1.00 90.38 375 LEU A CA 1
ATOM 2680 C C . LEU A 1 375 ? 14.950 -2.100 -18.368 1.00 90.38 375 LEU A C 1
ATOM 2682 O O . LEU A 1 375 ? 15.136 -1.764 -19.543 1.00 90.38 375 LEU A O 1
ATOM 2686 N N . GLN A 1 376 ? 14.642 -1.230 -17.416 1.00 88.75 376 GLN A N 1
ATOM 2687 C CA . GLN A 1 376 ? 14.390 0.196 -17.619 1.00 88.75 376 GLN A CA 1
ATOM 2688 C C . GLN A 1 376 ? 15.175 1.031 -16.602 1.00 88.75 376 GLN A C 1
ATOM 2690 O O . GLN A 1 376 ? 15.739 0.488 -15.650 1.00 88.75 376 GLN A O 1
ATOM 2695 N N . THR A 1 377 ? 15.212 2.349 -16.793 1.00 85.88 377 THR A N 1
ATOM 2696 C CA . THR A 1 377 ? 15.822 3.245 -15.807 1.00 85.88 377 THR A CA 1
ATOM 2697 C C . THR A 1 377 ? 15.033 3.283 -14.502 1.00 85.88 377 THR A C 1
ATOM 2699 O O . THR A 1 377 ? 13.821 3.073 -14.504 1.00 85.88 377 THR A O 1
ATOM 2702 N N . ASP A 1 378 ? 15.694 3.588 -13.384 1.00 74.50 378 ASP A N 1
ATOM 2703 C CA . ASP A 1 378 ? 15.033 3.734 -12.079 1.00 74.50 378 ASP A CA 1
ATOM 2704 C C . ASP A 1 378 ? 14.097 4.965 -12.012 1.00 74.50 378 ASP A C 1
ATOM 2706 O O . ASP A 1 378 ? 13.207 5.034 -11.166 1.00 74.50 378 ASP A O 1
ATOM 2710 N N . GLY A 1 379 ? 14.202 5.900 -12.962 1.00 69.06 379 GLY A N 1
ATOM 2711 C CA . GLY A 1 379 ? 13.423 7.144 -13.002 1.00 69.06 379 GLY A CA 1
ATOM 2712 C C . GLY A 1 379 ? 14.039 8.282 -12.179 1.00 69.06 379 GLY A C 1
ATOM 2713 O O . GLY A 1 379 ? 13.506 9.396 -12.170 1.00 69.06 379 GLY A O 1
ATOM 2714 N N . THR A 1 380 ? 15.176 8.041 -11.525 1.00 64.69 380 THR A N 1
ATOM 2715 C CA . THR A 1 380 ? 16.022 9.091 -10.964 1.00 64.69 380 THR A CA 1
ATOM 2716 C C . THR A 1 380 ? 16.744 9.832 -12.094 1.00 64.69 380 THR A C 1
ATOM 2718 O O . THR A 1 380 ? 16.992 9.300 -13.170 1.00 64.69 380 THR A O 1
ATOM 2721 N N . GLY A 1 381 ? 17.029 11.120 -11.893 1.00 56.28 381 GLY A N 1
ATOM 2722 C CA . GLY A 1 381 ? 17.760 11.911 -12.887 1.00 56.28 381 GLY A CA 1
ATOM 2723 C C . GLY A 1 381 ? 19.285 11.812 -12.715 1.00 56.28 381 GLY A C 1
ATOM 2724 O O . GLY A 1 381 ? 19.743 11.532 -11.608 1.00 56.28 381 GLY A O 1
ATOM 2725 N N . PRO A 1 382 ? 20.085 12.215 -13.726 1.00 48.41 382 PRO A N 1
ATOM 2726 C CA . PRO A 1 382 ? 21.560 12.172 -13.713 1.00 48.41 382 PRO A CA 1
ATOM 2727 C C . PRO A 1 382 ? 22.245 12.736 -12.454 1.00 48.41 382 PRO A C 1
ATOM 2729 O O . PRO A 1 382 ? 23.360 12.369 -12.100 1.00 48.41 382 PRO A O 1
ATOM 2732 N N . ASN A 1 383 ? 21.597 13.698 -11.789 1.00 45.06 383 ASN A N 1
ATOM 2733 C CA . ASN A 1 383 ? 22.130 14.418 -10.632 1.00 45.06 383 ASN A CA 1
ATOM 2734 C C . ASN A 1 383 ? 21.669 13.832 -9.284 1.00 45.06 383 ASN A C 1
ATOM 2736 O O . ASN A 1 383 ? 21.856 14.464 -8.239 1.00 45.06 383 ASN A O 1
ATOM 2740 N N . ALA A 1 384 ? 21.059 12.646 -9.289 1.00 47.25 384 ALA A N 1
ATOM 2741 C CA . ALA A 1 384 ? 20.642 11.914 -8.105 1.00 47.25 384 ALA A CA 1
ATOM 2742 C C . ALA A 1 384 ? 21.857 11.379 -7.322 1.00 47.25 384 ALA A C 1
ATOM 2744 O O . ALA A 1 384 ? 22.152 10.195 -7.296 1.00 47.25 384 ALA A O 1
ATOM 2745 N N . ARG A 1 385 ? 22.568 12.254 -6.603 1.00 36.41 385 ARG A N 1
ATOM 2746 C CA . ARG A 1 385 ? 23.544 11.816 -5.593 1.00 36.41 385 ARG A CA 1
ATOM 2747 C C . ARG A 1 385 ? 22.816 11.436 -4.314 1.00 36.41 385 ARG A C 1
ATOM 2749 O O . ARG A 1 385 ? 22.258 12.310 -3.653 1.00 36.41 385 ARG A O 1
ATOM 2756 N N . GLY A 1 386 ? 22.755 10.146 -4.014 1.00 39.09 386 GLY A N 1
ATOM 2757 C CA . GLY A 1 386 ? 22.473 9.614 -2.683 1.00 39.09 386 GLY A CA 1
ATOM 2758 C C . GLY A 1 386 ? 23.728 8.904 -2.184 1.00 39.09 386 GLY A C 1
ATOM 2759 O O . GLY A 1 386 ? 24.447 8.298 -2.976 1.00 39.09 386 GLY A O 1
ATOM 2760 N N . GLU A 1 387 ? 24.034 9.006 -0.893 1.00 28.91 387 GLU A N 1
ATOM 2761 C CA . GLU A 1 387 ? 25.155 8.270 -0.298 1.00 28.91 387 GLU A CA 1
ATOM 2762 C C . GLU A 1 387 ? 24.711 6.824 -0.018 1.00 28.91 387 GLU A C 1
ATOM 2764 O O . GLU A 1 387 ? 24.292 6.490 1.086 1.00 28.91 387 GLU A O 1
ATOM 2769 N N . GLY A 1 388 ? 24.750 5.979 -1.053 1.00 37.72 388 GLY A N 1
ATOM 2770 C CA . GLY A 1 388 ? 24.341 4.572 -1.007 1.00 37.72 388 GLY A CA 1
ATOM 2771 C C . GLY A 1 388 ? 24.375 3.913 -2.392 1.00 37.72 388 GLY A C 1
ATOM 2772 O O . GLY A 1 388 ? 24.361 4.607 -3.407 1.00 37.72 388 GLY A O 1
ATOM 2773 N N . LEU A 1 389 ? 24.405 2.576 -2.431 1.00 37.31 389 LEU A N 1
ATOM 2774 C CA . LEU A 1 389 ? 24.562 1.728 -3.633 1.00 37.31 389 LEU A CA 1
ATOM 2775 C C . LEU A 1 389 ? 23.326 1.691 -4.572 1.00 37.31 389 LEU A C 1
ATOM 2777 O O . LEU A 1 389 ? 23.098 0.693 -5.241 1.00 37.31 389 LEU A O 1
ATOM 2781 N N . GLY A 1 390 ? 22.518 2.756 -4.609 1.00 44.00 390 GLY A N 1
ATOM 2782 C CA . GLY A 1 390 ? 21.219 2.802 -5.302 1.00 44.00 390 GLY A CA 1
ATOM 2783 C C . GLY A 1 390 ? 20.948 4.131 -6.011 1.00 44.00 390 GLY A C 1
ATOM 2784 O O . GLY A 1 390 ? 19.920 4.756 -5.781 1.00 44.00 390 GLY A O 1
ATOM 2785 N N . ASN A 1 391 ? 21.911 4.631 -6.793 1.00 54.62 391 ASN A N 1
ATOM 2786 C CA . ASN A 1 391 ? 21.688 5.720 -7.763 1.00 54.62 391 ASN A CA 1
ATOM 2787 C C . ASN A 1 391 ? 22.513 5.462 -9.041 1.00 54.62 391 ASN A C 1
ATOM 2789 O O . ASN A 1 391 ? 23.231 6.337 -9.529 1.00 54.62 391 ASN A O 1
ATOM 2793 N N . ASP A 1 392 ? 22.470 4.232 -9.547 1.00 68.50 392 ASP A N 1
ATOM 2794 C CA . ASP A 1 392 ? 23.093 3.847 -10.818 1.00 68.50 392 ASP A CA 1
ATOM 2795 C C . ASP A 1 392 ? 22.159 4.037 -12.025 1.00 68.50 392 ASP A C 1
ATOM 2797 O O . ASP A 1 392 ? 22.593 3.836 -13.161 1.00 68.50 392 ASP A O 1
ATOM 2801 N N . GLY A 1 393 ? 20.919 4.486 -11.801 1.00 75.88 393 GLY A N 1
ATOM 2802 C CA . GLY A 1 393 ? 19.947 4.760 -12.852 1.00 75.88 393 GLY A CA 1
ATOM 2803 C C . GLY A 1 393 ? 19.181 3.529 -13.317 1.00 75.88 393 GLY A C 1
ATOM 2804 O O . GLY A 1 393 ? 18.496 3.620 -14.332 1.00 75.88 393 GLY A O 1
ATOM 2805 N N . VAL A 1 394 ? 19.298 2.383 -12.636 1.00 80.50 394 VAL A N 1
ATOM 2806 C CA . VAL A 1 394 ? 18.784 1.081 -13.093 1.00 80.50 394 VAL A CA 1
ATOM 2807 C C . VAL A 1 394 ? 17.692 0.567 -12.159 1.00 80.50 394 VAL A C 1
ATOM 2809 O O . VAL A 1 394 ? 17.921 0.410 -10.960 1.00 80.50 394 VAL A O 1
ATOM 2812 N N . ASP A 1 395 ? 16.519 0.262 -12.719 1.00 79.31 395 ASP A N 1
ATOM 2813 C CA . ASP A 1 395 ? 15.400 -0.340 -11.986 1.00 79.31 395 ASP A CA 1
ATOM 2814 C C . ASP A 1 395 ? 15.806 -1.688 -11.365 1.00 79.31 395 ASP A C 1
ATOM 2816 O O . ASP A 1 395 ? 16.367 -2.547 -12.047 1.00 79.31 395 ASP A O 1
ATOM 2820 N N . ASP A 1 396 ? 15.496 -1.891 -10.081 1.00 74.75 396 ASP A N 1
ATOM 2821 C CA . ASP A 1 396 ? 15.807 -3.127 -9.345 1.00 74.75 396 ASP A CA 1
ATOM 2822 C C . ASP A 1 396 ? 15.087 -4.363 -9.887 1.00 74.75 396 ASP A C 1
ATOM 2824 O O . ASP A 1 396 ? 15.453 -5.487 -9.549 1.00 74.75 396 ASP A O 1
ATOM 2828 N N . CYS A 1 397 ? 14.073 -4.190 -10.735 1.00 76.81 397 CYS A N 1
ATOM 2829 C CA . CYS A 1 397 ? 13.301 -5.297 -11.274 1.00 76.81 397 CYS A CA 1
ATOM 2830 C C . CYS A 1 397 ? 13.227 -5.278 -12.797 1.00 76.81 397 CYS A C 1
ATOM 2832 O O . CYS A 1 397 ? 13.035 -4.236 -13.423 1.00 76.81 397 CYS A O 1
ATOM 2834 N N . LEU A 1 398 ? 13.253 -6.471 -13.393 1.00 84.25 398 LEU A N 1
ATOM 2835 C CA . LEU A 1 398 ? 12.759 -6.641 -14.753 1.00 84.25 398 LEU A CA 1
ATOM 2836 C C . LEU A 1 398 ? 11.233 -6.565 -14.745 1.00 84.25 398 LEU A C 1
ATOM 2838 O O . LEU A 1 398 ? 10.587 -7.263 -13.962 1.00 84.25 398 LEU A O 1
ATOM 2842 N N . ARG A 1 399 ? 10.654 -5.794 -15.666 1.00 84.69 399 ARG A N 1
ATOM 2843 C CA . ARG A 1 399 ? 9.231 -5.911 -16.011 1.00 84.69 399 ARG A CA 1
ATOM 2844 C C . ARG A 1 399 ? 9.024 -7.111 -16.923 1.00 84.69 399 ARG A C 1
ATOM 2846 O O . ARG A 1 399 ? 9.833 -7.332 -17.824 1.00 84.69 399 ARG A O 1
ATOM 2853 N N . LEU A 1 400 ? 7.938 -7.848 -16.724 1.00 84.44 400 LEU A N 1
ATOM 2854 C CA . LEU A 1 400 ? 7.553 -9.010 -17.524 1.00 84.44 400 LEU A CA 1
ATOM 2855 C C . LEU A 1 400 ? 6.325 -8.681 -18.388 1.00 84.44 400 LEU A C 1
ATOM 2857 O O . LEU A 1 400 ? 5.532 -7.803 -18.049 1.00 84.44 400 LEU A O 1
ATOM 2861 N N . GLU A 1 401 ? 6.137 -9.384 -19.508 1.00 80.88 401 GLU A N 1
ATOM 2862 C CA . GLU A 1 401 ? 5.026 -9.121 -20.447 1.00 80.88 401 GLU A CA 1
ATOM 2863 C C . GLU A 1 401 ? 3.624 -9.227 -19.809 1.00 80.88 401 GLU A C 1
ATOM 2865 O O . GLU A 1 401 ? 2.705 -8.529 -20.235 1.00 80.88 401 GLU A O 1
ATOM 2870 N N . GLY A 1 402 ? 3.467 -10.041 -18.759 1.00 69.19 402 GLY A N 1
ATOM 2871 C CA . GLY A 1 402 ? 2.222 -10.166 -17.991 1.00 69.19 402 GLY A CA 1
ATOM 2872 C C . GLY A 1 402 ? 1.937 -9.024 -17.003 1.00 69.19 402 GLY A C 1
ATOM 2873 O O . GLY A 1 402 ? 0.914 -9.066 -16.330 1.00 69.19 402 GLY A O 1
ATOM 2874 N N . GLY A 1 403 ? 2.826 -8.032 -16.878 1.00 67.75 403 GLY A N 1
ATOM 2875 C CA . GLY A 1 403 ? 2.753 -6.971 -15.862 1.00 67.75 403 GLY A CA 1
ATOM 2876 C C . GLY A 1 403 ? 3.411 -7.330 -14.522 1.00 67.75 403 GLY A C 1
ATOM 2877 O O . GLY A 1 403 ? 3.673 -6.440 -13.719 1.00 67.75 403 GLY A O 1
ATOM 2878 N N . GLU A 1 404 ? 3.734 -8.608 -14.310 1.00 72.12 404 GLU A N 1
ATOM 2879 C CA . GLU A 1 404 ? 4.565 -9.093 -13.204 1.00 72.12 404 GLU A CA 1
ATOM 2880 C C . GLU A 1 404 ? 5.994 -8.512 -13.255 1.00 72.12 404 GLU A C 1
ATOM 2882 O O . GLU A 1 404 ? 6.448 -7.990 -14.281 1.00 72.12 404 GLU A O 1
ATOM 2887 N N . ARG A 1 405 ? 6.735 -8.644 -12.149 1.00 72.75 405 ARG A N 1
ATOM 2888 C CA . ARG A 1 405 ? 8.139 -8.226 -12.043 1.00 72.75 405 ARG A CA 1
ATOM 2889 C C . ARG A 1 405 ? 9.014 -9.360 -11.533 1.00 72.75 405 ARG A C 1
ATOM 2891 O O . ARG A 1 405 ? 8.597 -10.131 -10.677 1.00 72.75 405 ARG A O 1
ATOM 2898 N N . ALA A 1 406 ? 10.258 -9.389 -11.996 1.00 74.06 406 ALA A N 1
ATOM 2899 C CA . ALA A 1 406 ? 11.327 -10.168 -11.387 1.00 74.06 406 ALA A CA 1
ATOM 2900 C C . ALA A 1 406 ? 12.310 -9.200 -10.722 1.00 74.06 406 ALA A C 1
ATOM 2902 O O . ALA A 1 406 ? 13.191 -8.645 -11.383 1.00 74.06 406 ALA A O 1
ATOM 2903 N N . CYS A 1 407 ? 12.091 -8.945 -9.432 1.00 72.44 407 CYS A N 1
ATOM 2904 C CA . CYS A 1 407 ? 12.904 -8.034 -8.633 1.00 72.44 407 CYS A CA 1
ATOM 2905 C C . CYS A 1 407 ? 14.196 -8.690 -8.167 1.00 72.44 407 CYS A C 1
ATOM 2907 O O . CYS A 1 407 ? 14.216 -9.882 -7.859 1.00 72.44 407 CYS A O 1
ATOM 2909 N N . ALA A 1 408 ? 15.268 -7.906 -8.150 1.00 66.12 408 ALA A N 1
ATOM 2910 C CA . ALA A 1 408 ? 16.604 -8.364 -7.850 1.00 66.12 408 ALA A CA 1
ATOM 2911 C C . ALA A 1 408 ? 17.083 -7.805 -6.504 1.00 66.12 408 ALA A C 1
ATOM 2913 O O . ALA A 1 408 ? 17.237 -6.600 -6.331 1.00 66.12 408 ALA A O 1
ATOM 2914 N N . GLU A 1 409 ? 17.357 -8.696 -5.556 1.00 58.50 409 GLU A N 1
ATOM 2915 C CA . GLU A 1 409 ? 17.983 -8.347 -4.284 1.00 58.50 409 GLU A CA 1
ATOM 2916 C C . GLU A 1 409 ? 19.418 -7.849 -4.517 1.00 58.50 409 GLU A C 1
ATOM 2918 O O . GLU A 1 409 ? 20.181 -8.423 -5.308 1.00 58.50 409 GLU A O 1
ATOM 2923 N N . ILE A 1 410 ? 19.800 -6.786 -3.806 1.00 53.41 410 ILE A N 1
ATOM 2924 C CA . ILE A 1 410 ? 21.141 -6.201 -3.874 1.00 53.41 410 ILE A CA 1
ATOM 2925 C C . ILE A 1 410 ? 22.099 -7.042 -3.021 1.00 53.41 410 ILE A C 1
ATOM 2927 O O . ILE A 1 410 ? 22.115 -6.937 -1.794 1.00 53.41 410 ILE A O 1
ATOM 2931 N N . TYR A 1 411 ? 22.954 -7.831 -3.676 1.00 48.25 411 TYR A N 1
ATOM 2932 C CA . TYR A 1 411 ? 24.047 -8.547 -3.022 1.00 48.25 411 TYR A CA 1
ATOM 2933 C C . TYR A 1 411 ? 25.352 -7.761 -3.186 1.00 48.25 411 TYR A C 1
ATOM 2935 O O . TYR A 1 411 ? 25.885 -7.608 -4.284 1.00 48.25 411 TYR A O 1
ATOM 2943 N N . GLY A 1 412 ? 25.878 -7.242 -2.073 1.00 41.03 412 GLY A N 1
ATOM 2944 C CA . GLY A 1 412 ? 27.132 -6.487 -2.052 1.00 41.03 412 GLY A CA 1
ATOM 2945 C C . GLY A 1 412 ? 28.353 -7.382 -2.275 1.00 41.03 412 GLY A C 1
ATOM 2946 O O . GLY A 1 412 ? 28.970 -7.813 -1.300 1.00 41.03 412 GLY A O 1
ATOM 2947 N N . GLY A 1 413 ? 28.699 -7.622 -3.543 1.00 36.06 413 GLY A N 1
ATOM 2948 C CA . GLY A 1 413 ? 29.797 -8.497 -3.966 1.00 36.06 413 GLY A CA 1
ATOM 2949 C C . GLY A 1 413 ? 31.133 -8.203 -3.276 1.00 36.06 413 GLY A C 1
ATOM 2950 O O . GLY A 1 413 ? 31.652 -7.088 -3.355 1.00 36.06 413 GLY A O 1
ATOM 2951 N N . HIS A 1 414 ? 31.714 -9.205 -2.610 1.00 31.58 414 HIS A N 1
ATOM 2952 C CA . HIS A 1 414 ? 33.020 -9.088 -1.943 1.00 31.58 414 HIS A CA 1
ATOM 2953 C C . HIS A 1 414 ? 34.120 -9.828 -2.722 1.00 31.58 414 HIS A C 1
ATOM 2955 O O . HIS A 1 414 ? 34.440 -10.981 -2.432 1.00 31.58 414 HIS A O 1
ATOM 2961 N N . SER A 1 415 ? 34.788 -9.149 -3.664 1.00 34.91 415 SER A N 1
ATOM 2962 C CA . SER A 1 415 ? 35.962 -9.728 -4.334 1.00 34.91 415 SER A CA 1
ATOM 2963 C C . SER A 1 415 ? 37.177 -9.765 -3.392 1.00 34.91 415 SER A C 1
ATOM 2965 O O . SER A 1 415 ? 37.893 -8.772 -3.216 1.00 34.91 415 SER A O 1
ATOM 2967 N N . ASP A 1 416 ? 37.449 -10.922 -2.794 1.00 31.17 416 ASP A N 1
ATOM 2968 C CA . ASP A 1 416 ? 38.529 -11.089 -1.818 1.00 31.17 416 ASP A CA 1
ATOM 2969 C C . ASP A 1 416 ? 39.915 -11.222 -2.496 1.00 31.17 416 ASP A C 1
ATOM 2971 O O . ASP A 1 416 ? 40.533 -12.292 -2.536 1.00 31.17 416 ASP A O 1
ATOM 2975 N N . ARG A 1 417 ? 40.428 -10.119 -3.070 1.00 31.64 417 ARG A N 1
ATOM 2976 C CA . ARG A 1 417 ? 41.855 -9.940 -3.408 1.00 31.64 417 ARG A CA 1
ATOM 2977 C C . ARG A 1 417 ? 42.251 -8.472 -3.562 1.00 31.64 417 ARG A C 1
ATOM 2979 O O . ARG A 1 417 ? 41.600 -7.684 -4.233 1.00 31.64 417 ARG A O 1
ATOM 2986 N N . ALA A 1 418 ? 43.389 -8.120 -2.967 1.00 32.91 418 ALA A N 1
ATOM 2987 C CA . ALA A 1 418 ? 43.905 -6.757 -2.978 1.00 32.91 418 ALA A CA 1
ATOM 2988 C C . ALA A 1 418 ? 44.203 -6.232 -4.399 1.00 32.91 418 ALA A C 1
ATOM 2990 O O . ALA A 1 418 ? 44.956 -6.859 -5.145 1.00 32.91 418 ALA A O 1
ATOM 2991 N N . ALA A 1 419 ? 43.715 -5.013 -4.665 1.00 29.77 419 ALA A N 1
ATOM 2992 C CA . ALA A 1 419 ? 43.953 -4.173 -5.844 1.00 29.77 419 ALA A CA 1
ATOM 2993 C C . ALA A 1 419 ? 43.213 -4.538 -7.150 1.00 29.77 419 ALA A C 1
ATOM 2995 O O . ALA A 1 419 ? 43.866 -4.778 -8.160 1.00 29.77 419 ALA A O 1
ATOM 2996 N N . GLN A 1 420 ? 41.878 -4.413 -7.149 1.00 32.22 420 GLN A N 1
ATOM 2997 C CA . GLN A 1 420 ? 41.145 -3.382 -7.924 1.00 32.22 420 GLN A CA 1
ATOM 2998 C C . GLN A 1 420 ? 39.902 -2.928 -7.119 1.00 32.22 420 GLN A C 1
ATOM 3000 O O . GLN A 1 420 ? 39.446 -3.701 -6.275 1.00 32.22 420 GLN A O 1
ATOM 3005 N N . PRO A 1 421 ? 39.382 -1.694 -7.283 1.00 33.16 421 PRO A N 1
ATOM 3006 C CA . PRO A 1 421 ? 37.998 -1.407 -6.906 1.00 33.16 421 PRO A CA 1
ATOM 3007 C C . PRO A 1 421 ? 37.069 -2.193 -7.842 1.00 33.16 421 PRO A C 1
ATOM 3009 O O . PRO A 1 421 ? 37.348 -2.285 -9.035 1.00 33.16 421 PRO A O 1
ATOM 3012 N N . VAL A 1 422 ? 35.996 -2.780 -7.312 1.00 42.97 422 VAL A N 1
ATOM 3013 C CA . VAL A 1 422 ? 34.989 -3.431 -8.157 1.00 42.97 422 VAL A CA 1
ATOM 3014 C C . VAL A 1 422 ? 34.063 -2.337 -8.674 1.00 42.97 422 VAL A C 1
ATOM 3016 O O . VAL A 1 422 ? 33.277 -1.783 -7.911 1.00 42.97 422 VAL A O 1
ATOM 3019 N N . ASP A 1 423 ? 34.186 -2.010 -9.959 1.00 52.75 423 ASP A N 1
ATOM 3020 C CA . ASP A 1 423 ? 33.340 -1.025 -10.648 1.00 52.75 423 ASP A CA 1
ATOM 3021 C C . ASP A 1 423 ? 31.964 -1.604 -11.051 1.00 52.75 423 ASP A C 1
ATOM 3023 O O . ASP A 1 423 ? 31.215 -0.950 -11.776 1.00 52.75 423 ASP A O 1
ATOM 3027 N N . ALA A 1 424 ? 31.644 -2.818 -10.581 1.00 53.59 424 ALA A N 1
ATOM 3028 C CA . ALA A 1 424 ? 30.463 -3.608 -10.914 1.00 53.59 424 ALA A CA 1
ATOM 3029 C C . ALA A 1 424 ? 29.596 -3.925 -9.677 1.00 53.59 424 ALA A C 1
ATOM 3031 O O . ALA A 1 424 ? 30.108 -4.366 -8.645 1.00 53.59 424 ALA A O 1
ATOM 3032 N N . ALA A 1 425 ? 28.277 -3.783 -9.802 1.00 65.00 425 ALA A N 1
ATOM 3033 C CA . ALA A 1 425 ? 27.281 -4.283 -8.857 1.00 65.00 425 ALA A CA 1
ATOM 3034 C C . ALA A 1 425 ? 26.500 -5.460 -9.465 1.00 65.00 425 ALA A C 1
ATOM 3036 O O . ALA A 1 425 ? 26.146 -5.441 -10.647 1.00 65.00 425 ALA A O 1
ATOM 3037 N N . LEU A 1 426 ? 26.212 -6.474 -8.643 1.00 65.12 426 LEU A N 1
ATOM 3038 C CA . LEU A 1 426 ? 25.384 -7.626 -8.997 1.00 65.12 426 LEU A CA 1
ATOM 3039 C C . LEU A 1 426 ? 24.071 -7.580 -8.210 1.00 65.12 426 LEU A C 1
ATOM 3041 O O . LEU A 1 426 ? 24.083 -7.490 -6.982 1.00 65.12 426 LEU A O 1
ATOM 3045 N N . ARG A 1 427 ? 22.939 -7.707 -8.903 1.00 71.31 427 ARG A N 1
ATOM 3046 C CA . ARG A 1 427 ? 21.621 -7.903 -8.280 1.00 71.31 427 ARG A CA 1
ATOM 3047 C C . ARG A 1 427 ? 21.041 -9.247 -8.724 1.00 71.31 427 ARG A C 1
ATOM 3049 O O . ARG A 1 427 ? 21.183 -9.617 -9.894 1.00 71.31 427 ARG A O 1
ATOM 3056 N N . ARG A 1 428 ? 20.399 -9.983 -7.808 1.00 68.81 428 ARG A N 1
ATOM 3057 C CA . ARG A 1 428 ? 19.849 -11.330 -8.061 1.00 68.81 428 ARG A CA 1
ATOM 3058 C C . ARG A 1 428 ? 18.338 -11.378 -7.882 1.00 68.81 428 ARG A C 1
ATOM 3060 O O . ARG A 1 428 ? 17.859 -11.191 -6.772 1.00 68.81 428 ARG A O 1
ATOM 3067 N N . GLY A 1 429 ? 17.606 -11.720 -8.938 1.00 64.94 429 GLY A N 1
ATOM 3068 C CA . GLY A 1 429 ? 16.163 -11.975 -8.880 1.00 64.94 429 GLY A CA 1
ATOM 3069 C C . GLY A 1 429 ? 15.785 -13.406 -9.250 1.00 64.94 429 GLY A C 1
ATOM 3070 O O . GLY A 1 429 ? 16.642 -14.203 -9.640 1.00 64.94 429 GLY A O 1
ATOM 3071 N N . ALA A 1 430 ? 14.493 -13.716 -9.175 1.00 74.50 430 ALA A N 1
ATOM 3072 C CA . ALA A 1 430 ? 13.910 -14.958 -9.680 1.00 74.50 430 ALA A CA 1
ATOM 3073 C C . ALA A 1 430 ? 12.822 -14.657 -10.723 1.00 74.50 430 ALA A C 1
ATOM 3075 O O . ALA A 1 430 ? 12.021 -13.739 -10.546 1.00 74.50 430 ALA A O 1
ATOM 3076 N N . LEU A 1 431 ? 12.793 -15.429 -11.809 1.00 78.00 431 LEU A N 1
ATOM 3077 C CA . LEU A 1 431 ? 11.695 -15.438 -12.777 1.00 78.00 431 LEU A CA 1
ATOM 3078 C C . LEU A 1 431 ? 10.579 -16.404 -12.320 1.00 78.00 431 LEU A C 1
ATOM 3080 O O . LEU A 1 431 ? 10.873 -17.393 -11.645 1.00 78.00 431 LEU A O 1
ATOM 3084 N N . PRO A 1 432 ? 9.320 -16.222 -12.767 1.00 75.75 432 PRO A N 1
ATOM 3085 C CA . PRO A 1 432 ? 8.217 -17.158 -12.504 1.00 75.75 432 PRO A CA 1
ATOM 3086 C C . PRO A 1 432 ? 8.451 -18.613 -12.956 1.00 75.75 432 PRO A C 1
ATOM 3088 O O . PRO A 1 432 ? 7.786 -19.523 -12.466 1.00 75.75 432 PRO A O 1
ATOM 3091 N N . ASN A 1 433 ? 9.390 -18.866 -13.880 1.00 74.81 433 ASN A N 1
ATOM 3092 C CA . ASN A 1 433 ? 9.789 -20.224 -14.283 1.00 74.81 433 ASN A CA 1
ATOM 3093 C C . ASN A 1 433 ? 10.803 -20.882 -13.315 1.00 74.81 433 ASN A C 1
ATOM 3095 O O . ASN A 1 433 ? 11.127 -22.057 -13.490 1.00 74.81 433 ASN A O 1
ATOM 3099 N N . GLY A 1 434 ? 11.294 -20.147 -12.311 1.00 76.00 434 GLY A N 1
ATOM 3100 C CA . GLY A 1 434 ? 12.302 -20.575 -11.341 1.00 76.00 434 GLY A CA 1
ATOM 3101 C C . GLY A 1 434 ? 13.749 -20.206 -11.693 1.00 76.00 434 GLY A C 1
ATOM 3102 O O . GLY A 1 434 ? 14.624 -20.395 -10.849 1.00 76.00 434 GLY A O 1
ATOM 3103 N N . ASP A 1 435 ? 14.029 -19.673 -12.888 1.00 81.25 435 ASP A N 1
ATOM 3104 C CA . ASP A 1 435 ? 15.380 -19.224 -13.255 1.00 81.25 435 ASP A CA 1
ATOM 3105 C C . ASP A 1 435 ? 15.834 -18.030 -12.402 1.00 81.25 435 ASP A C 1
ATOM 3107 O O . ASP A 1 435 ? 15.038 -17.172 -12.016 1.00 81.25 435 ASP A O 1
ATOM 3111 N N . GLN A 1 436 ? 17.144 -17.926 -12.173 1.00 77.69 436 GLN A N 1
ATOM 3112 C CA . GLN A 1 436 ? 17.749 -16.727 -11.601 1.00 77.69 436 GLN A CA 1
ATOM 3113 C C . GLN A 1 436 ? 17.912 -15.645 -12.676 1.00 77.69 436 GLN A C 1
ATOM 3115 O O . GLN A 1 436 ? 18.455 -15.900 -13.755 1.00 77.69 436 GLN A O 1
ATOM 3120 N N . VAL A 1 437 ? 17.540 -14.412 -12.344 1.00 76.75 437 VAL A N 1
ATOM 3121 C CA . VAL A 1 437 ? 17.965 -13.205 -13.064 1.00 76.75 437 VAL A CA 1
ATOM 3122 C C . VAL A 1 437 ? 19.228 -12.672 -12.403 1.00 76.75 437 VAL A C 1
ATOM 3124 O O . VAL A 1 437 ? 19.254 -12.493 -11.187 1.00 76.75 437 VAL A O 1
ATOM 3127 N N . VAL A 1 438 ? 20.244 -12.353 -13.199 1.00 75.94 438 VAL A N 1
ATOM 3128 C CA . VAL A 1 438 ? 21.396 -11.561 -12.763 1.00 75.94 438 VAL A CA 1
ATOM 3129 C C . VAL A 1 438 ? 21.410 -10.257 -13.551 1.00 75.94 438 VAL A C 1
ATOM 3131 O O . VAL A 1 438 ? 21.583 -10.270 -14.774 1.00 75.94 438 VAL A O 1
ATOM 3134 N N . VAL A 1 439 ? 21.224 -9.140 -12.847 1.00 74.38 439 VAL A N 1
ATOM 3135 C CA . VAL A 1 439 ? 21.441 -7.789 -13.380 1.00 74.38 439 VAL A CA 1
ATOM 3136 C C . VAL A 1 439 ? 22.841 -7.350 -12.967 1.00 74.38 439 VAL A C 1
ATOM 3138 O O . VAL A 1 439 ? 23.223 -7.485 -11.804 1.00 74.38 439 VAL A O 1
ATOM 3141 N N . ILE A 1 440 ? 23.613 -6.868 -13.935 1.00 73.12 440 ILE A N 1
ATOM 3142 C CA . ILE A 1 440 ? 25.021 -6.495 -13.776 1.00 73.12 440 ILE A CA 1
ATOM 3143 C C . ILE A 1 440 ? 25.147 -5.041 -14.175 1.00 73.12 440 ILE A C 1
ATOM 3145 O O . ILE A 1 440 ? 24.717 -4.684 -15.270 1.00 73.12 440 ILE A O 1
ATOM 3149 N N . ILE A 1 441 ? 25.701 -4.217 -13.294 1.00 70.56 441 ILE A N 1
ATOM 3150 C CA . ILE A 1 441 ? 25.724 -2.765 -13.449 1.00 70.56 441 ILE A CA 1
ATOM 3151 C C . ILE A 1 441 ? 27.158 -2.289 -13.267 1.00 70.56 441 ILE A C 1
ATOM 3153 O O . ILE A 1 441 ? 27.713 -2.448 -12.188 1.00 70.56 441 ILE A O 1
ATOM 3157 N N . GLU A 1 442 ? 27.756 -1.718 -14.307 1.00 74.88 442 GLU A N 1
ATOM 3158 C CA . GLU A 1 442 ? 29.152 -1.269 -14.319 1.00 74.88 442 GLU A CA 1
ATOM 3159 C C . GLU A 1 442 ? 29.263 0.245 -14.531 1.00 74.88 442 GLU A C 1
ATOM 3161 O O . GLU A 1 442 ? 28.368 0.872 -15.102 1.00 74.88 442 GLU A O 1
ATOM 3166 N N . THR A 1 443 ? 30.383 0.853 -14.136 1.00 73.06 443 THR A N 1
ATOM 3167 C CA . THR A 1 443 ? 30.686 2.245 -14.513 1.00 73.06 443 THR A CA 1
ATOM 3168 C C . THR A 1 443 ? 30.834 2.393 -16.035 1.00 73.06 443 THR A C 1
ATOM 3170 O O . THR A 1 443 ? 31.311 1.499 -16.741 1.00 73.06 443 THR A O 1
ATOM 3173 N N . ALA A 1 444 ? 30.464 3.553 -16.585 1.00 70.81 444 ALA A N 1
ATOM 3174 C CA . ALA A 1 444 ? 30.599 3.818 -18.020 1.00 70.81 444 ALA A CA 1
ATOM 3175 C C . ALA A 1 444 ? 32.064 3.817 -18.500 1.00 70.81 444 ALA A C 1
ATOM 3177 O O . ALA A 1 444 ? 32.319 3.509 -19.667 1.00 70.81 444 ALA A O 1
ATOM 3178 N N . GLU A 1 445 ? 33.016 4.118 -17.608 1.00 74.81 445 GLU A N 1
ATOM 3179 C CA . GLU A 1 445 ? 34.459 4.079 -17.881 1.00 74.81 445 GLU A CA 1
ATOM 3180 C C . GLU A 1 445 ? 35.036 2.651 -17.932 1.00 74.81 445 GLU A C 1
ATOM 3182 O O . GLU A 1 445 ? 36.147 2.474 -18.440 1.00 74.81 445 GLU A O 1
ATOM 3187 N N . SER A 1 446 ? 34.291 1.634 -17.473 1.00 72.88 446 SER A N 1
ATOM 3188 C CA . SER A 1 446 ? 34.714 0.232 -17.538 1.00 72.88 446 SER A CA 1
ATOM 3189 C C . SER A 1 446 ? 35.081 -0.189 -18.975 1.00 72.88 446 SER A C 1
ATOM 3191 O O . SER A 1 446 ? 34.342 0.129 -19.916 1.00 72.88 446 SER A O 1
ATOM 3193 N N . PRO A 1 447 ? 36.186 -0.934 -19.187 1.00 76.56 447 PRO A N 1
ATOM 3194 C CA . PRO A 1 447 ? 36.551 -1.476 -20.495 1.00 76.56 447 PRO A CA 1
ATOM 3195 C C . PRO A 1 447 ? 35.647 -2.636 -20.945 1.00 76.56 447 PRO A C 1
ATOM 3197 O O . PRO A 1 447 ? 35.757 -3.066 -22.095 1.00 76.56 447 PRO A O 1
ATOM 3200 N N . THR A 1 448 ? 34.779 -3.153 -20.072 1.00 80.25 448 THR A N 1
ATOM 3201 C CA . THR A 1 448 ? 33.851 -4.237 -20.398 1.00 80.25 448 THR A CA 1
ATOM 3202 C C . THR A 1 448 ? 32.762 -3.761 -21.363 1.00 80.25 448 THR A C 1
ATOM 3204 O O . THR A 1 448 ? 32.224 -2.648 -21.251 1.00 80.25 448 THR A O 1
ATOM 3207 N N . SER A 1 449 ? 32.406 -4.627 -22.311 1.00 83.94 449 SER A N 1
ATOM 3208 C CA . SER A 1 449 ? 31.267 -4.436 -23.218 1.00 83.94 449 SER A CA 1
ATOM 3209 C C . SER A 1 449 ? 30.351 -5.656 -23.334 1.00 83.94 449 SER A C 1
ATOM 3211 O O . SER A 1 449 ? 29.211 -5.518 -23.781 1.00 83.94 449 SER A O 1
ATOM 3213 N N . VAL A 1 450 ? 30.789 -6.836 -22.886 1.00 89.75 450 VAL A N 1
ATOM 3214 C CA . VAL A 1 450 ? 29.976 -8.060 -22.842 1.00 89.75 450 VAL A CA 1
ATOM 3215 C C . VAL A 1 450 ? 30.262 -8.823 -21.556 1.00 89.75 450 VAL A C 1
ATOM 3217 O O . VAL A 1 450 ? 31.422 -9.056 -21.233 1.00 89.75 450 VAL A O 1
ATOM 3220 N N . VAL A 1 451 ? 29.222 -9.313 -20.882 1.00 88.88 451 VAL A N 1
ATOM 3221 C CA . VAL A 1 451 ? 29.370 -10.315 -19.819 1.00 88.88 451 VAL A CA 1
ATOM 3222 C C . VAL A 1 451 ? 28.999 -11.698 -20.353 1.00 88.88 451 VAL A C 1
ATOM 3224 O O . VAL A 1 451 ? 28.044 -11.851 -21.119 1.00 88.88 451 VAL A O 1
ATOM 3227 N N . ARG A 1 452 ? 29.760 -12.729 -19.973 1.00 91.69 452 ARG A N 1
ATOM 3228 C CA . ARG A 1 452 ? 29.570 -14.129 -20.378 1.00 91.69 452 ARG A CA 1
ATOM 3229 C C . ARG A 1 452 ? 29.420 -15.044 -19.165 1.00 91.69 452 ARG A C 1
ATOM 3231 O O . ARG A 1 452 ? 30.368 -15.234 -18.414 1.00 91.69 452 ARG A O 1
ATOM 3238 N N . ALA A 1 453 ? 28.267 -15.691 -19.039 1.00 89.69 453 ALA A N 1
ATOM 3239 C CA . ALA A 1 453 ? 28.051 -16.805 -18.122 1.00 89.69 453 ALA A CA 1
ATOM 3240 C C . ALA A 1 453 ? 28.398 -18.134 -18.812 1.00 89.69 453 ALA A C 1
ATOM 3242 O O . ALA A 1 453 ? 27.888 -18.418 -19.896 1.00 89.69 453 ALA A O 1
ATOM 3243 N N . THR A 1 454 ? 29.240 -18.962 -18.191 1.00 89.75 454 THR A N 1
ATOM 3244 C CA . THR A 1 454 ? 29.656 -20.277 -18.710 1.00 89.75 454 THR A CA 1
ATOM 3245 C C . THR A 1 454 ? 29.439 -21.363 -17.656 1.00 89.75 454 THR A C 1
ATOM 3247 O O . THR A 1 454 ? 30.038 -21.300 -16.586 1.00 89.75 454 THR A O 1
ATOM 3250 N N . GLY A 1 455 ? 28.624 -22.372 -17.967 1.00 85.19 455 GLY A N 1
ATOM 3251 C CA . GLY A 1 455 ? 28.283 -23.493 -17.078 1.00 85.19 455 GLY A CA 1
ATOM 3252 C C . GLY A 1 455 ? 27.766 -24.691 -17.883 1.00 85.19 455 GLY A C 1
ATOM 3253 O O . GLY A 1 455 ? 27.245 -24.511 -18.981 1.00 85.19 455 GLY A O 1
ATOM 3254 N N . ASP A 1 456 ? 27.981 -25.916 -17.396 1.00 75.12 456 ASP A N 1
ATOM 3255 C CA . ASP A 1 456 ? 27.523 -27.181 -18.012 1.00 75.12 456 ASP A CA 1
ATOM 3256 C C . ASP A 1 456 ? 27.786 -27.354 -19.526 1.00 75.12 456 ASP A C 1
ATOM 3258 O O . ASP A 1 456 ? 27.072 -28.044 -20.254 1.00 75.12 456 ASP A O 1
ATOM 3262 N N . GLY A 1 457 ? 28.869 -26.748 -20.022 1.00 72.19 457 GLY A N 1
ATOM 3263 C CA . GLY A 1 457 ? 29.252 -26.795 -21.437 1.00 72.19 457 GLY A CA 1
ATOM 3264 C C . GLY A 1 457 ? 28.461 -25.847 -22.347 1.00 72.19 457 GLY A C 1
ATOM 3265 O O . GLY A 1 457 ? 28.693 -25.846 -23.557 1.00 72.19 457 GLY A O 1
ATOM 3266 N N . ALA A 1 458 ? 27.579 -25.020 -21.785 1.00 81.69 458 ALA A N 1
ATOM 3267 C CA . ALA A 1 458 ? 26.936 -23.898 -22.452 1.00 81.69 458 ALA A CA 1
ATOM 3268 C C . ALA A 1 458 ? 27.607 -22.568 -22.066 1.00 81.69 458 ALA A C 1
ATOM 3270 O O . ALA A 1 458 ? 28.178 -22.418 -20.985 1.00 81.69 458 ALA A O 1
ATOM 3271 N N . ALA A 1 459 ? 27.505 -21.582 -22.957 1.00 86.56 459 ALA A N 1
ATOM 3272 C CA . ALA A 1 459 ? 27.850 -20.196 -22.670 1.00 86.56 459 ALA A CA 1
ATOM 3273 C C . ALA A 1 459 ? 26.703 -19.285 -23.125 1.00 86.56 459 ALA A C 1
ATOM 3275 O O . ALA A 1 459 ? 26.191 -19.441 -24.236 1.00 86.56 459 ALA A O 1
ATOM 3276 N N . ARG A 1 460 ? 26.308 -18.345 -22.266 1.00 88.62 460 ARG A N 1
ATOM 3277 C CA . ARG A 1 460 ? 25.342 -17.273 -22.540 1.00 88.62 460 ARG A CA 1
ATOM 3278 C C . ARG A 1 460 ? 26.080 -15.940 -22.414 1.00 88.62 460 ARG A C 1
ATOM 3280 O O . ARG A 1 460 ? 26.913 -15.791 -21.524 1.00 88.62 460 ARG A O 1
ATOM 3287 N N . SER A 1 461 ? 25.795 -14.981 -23.289 1.00 90.75 461 SER A N 1
ATOM 3288 C CA . SER A 1 461 ? 26.432 -13.660 -23.260 1.00 90.75 461 SER A CA 1
ATOM 3289 C C . SER A 1 461 ? 25.404 -12.550 -23.404 1.00 90.75 461 SER A C 1
ATOM 3291 O O . SER A 1 461 ? 24.487 -12.674 -24.213 1.00 90.75 461 SER A O 1
ATOM 3293 N N . ALA A 1 462 ? 25.600 -11.469 -22.655 1.00 90.50 462 ALA A N 1
ATOM 3294 C CA . ALA A 1 462 ? 24.779 -10.267 -22.691 1.00 90.50 462 ALA A CA 1
ATOM 3295 C C . ALA A 1 462 ? 25.673 -9.034 -22.899 1.00 90.50 462 ALA A C 1
ATOM 3297 O O . ALA A 1 462 ? 26.713 -8.930 -22.243 1.00 90.50 462 ALA A O 1
ATOM 3298 N N . PRO A 1 463 ? 25.319 -8.110 -23.808 1.00 92.00 463 PRO A N 1
ATOM 3299 C CA . PRO A 1 463 ? 26.031 -6.847 -23.945 1.00 92.00 463 PRO A CA 1
ATOM 3300 C C . PRO A 1 463 ? 25.736 -5.932 -22.751 1.00 92.00 463 PRO A C 1
ATOM 3302 O O . PRO A 1 463 ? 24.612 -5.901 -22.252 1.00 92.00 463 PRO A O 1
ATOM 3305 N N . LEU A 1 464 ? 26.731 -5.147 -22.347 1.00 88.44 464 LEU A N 1
ATOM 3306 C CA . LEU A 1 464 ? 26.551 -4.015 -21.441 1.00 88.44 464 LEU A CA 1
ATOM 3307 C C . LEU A 1 464 ? 26.049 -2.815 -22.243 1.00 88.44 464 LEU A C 1
ATOM 3309 O O . LEU A 1 464 ? 26.736 -2.315 -23.137 1.00 88.44 464 LEU A O 1
ATOM 3313 N N . VAL A 1 465 ? 24.844 -2.355 -21.925 1.00 92.38 465 VAL A N 1
ATOM 3314 C CA . VAL A 1 465 ? 24.181 -1.229 -22.588 1.00 92.38 465 VAL A CA 1
ATOM 3315 C C . VAL A 1 465 ? 24.271 0.001 -21.692 1.00 92.38 465 VAL A C 1
ATOM 3317 O O . VAL A 1 465 ? 24.031 -0.092 -20.494 1.00 92.38 465 VAL A O 1
ATOM 3320 N N . ALA A 1 466 ? 24.634 1.157 -22.253 1.00 90.56 466 ALA A N 1
ATOM 3321 C CA . ALA A 1 466 ? 24.711 2.407 -21.496 1.00 90.56 466 ALA A CA 1
ATOM 3322 C C . ALA A 1 466 ? 23.339 2.799 -20.921 1.00 90.56 466 ALA A C 1
ATOM 3324 O O . ALA A 1 466 ? 22.335 2.754 -21.633 1.00 90.56 466 ALA A O 1
ATOM 3325 N N . VAL A 1 467 ? 23.310 3.215 -19.655 1.00 89.25 467 VAL A N 1
ATOM 3326 C CA . VAL A 1 467 ? 22.086 3.627 -18.958 1.00 89.25 467 VAL A CA 1
ATOM 3327 C C . VAL A 1 467 ? 21.737 5.071 -19.365 1.00 89.25 467 VAL A C 1
ATOM 3329 O O . VAL A 1 467 ? 22.571 5.966 -19.189 1.00 89.25 467 VAL A O 1
ATOM 3332 N N . PRO A 1 468 ? 20.546 5.348 -19.935 1.00 86.44 468 PRO A N 1
ATOM 3333 C CA . PRO A 1 468 ? 20.212 6.673 -20.458 1.00 86.44 468 PRO A CA 1
ATOM 3334 C C . PRO A 1 468 ? 20.298 7.787 -19.406 1.00 86.44 468 PRO A C 1
ATOM 3336 O O . PRO A 1 468 ? 19.486 7.867 -18.494 1.00 86.44 468 PRO A O 1
ATOM 3339 N N . GLY A 1 469 ? 21.283 8.679 -19.554 1.00 82.12 469 GLY A N 1
ATOM 3340 C CA . GLY A 1 469 ? 21.487 9.820 -18.656 1.00 82.12 469 GLY A CA 1
ATOM 3341 C C . GLY A 1 469 ? 22.372 9.553 -17.432 1.00 82.12 469 GLY A C 1
ATOM 3342 O O . GLY A 1 469 ? 22.563 10.477 -16.647 1.00 82.12 469 GLY A O 1
ATOM 3343 N N . HIS A 1 470 ? 22.948 8.358 -17.279 1.00 81.81 470 HIS A N 1
ATOM 3344 C CA . HIS A 1 470 ? 23.813 8.009 -16.145 1.00 81.81 470 HIS A CA 1
ATOM 3345 C C . HIS A 1 470 ? 25.221 7.608 -16.611 1.00 81.81 470 HIS A C 1
ATOM 3347 O O . HIS A 1 470 ? 25.425 7.198 -17.754 1.00 81.81 470 HIS A O 1
ATOM 3353 N N . ASP A 1 471 ? 26.204 7.710 -15.713 1.00 82.62 471 ASP A N 1
ATOM 3354 C CA . ASP A 1 471 ? 27.601 7.315 -15.960 1.00 82.62 471 ASP A CA 1
ATOM 3355 C C . ASP A 1 471 ? 27.813 5.798 -15.734 1.00 82.62 471 ASP A C 1
ATOM 3357 O O . ASP A 1 471 ? 28.820 5.364 -15.171 1.00 82.62 471 ASP A O 1
ATOM 3361 N N . THR A 1 472 ? 26.848 4.980 -16.165 1.00 84.88 472 THR A N 1
ATOM 3362 C CA . THR A 1 472 ? 26.765 3.528 -15.925 1.00 84.88 472 THR A CA 1
ATOM 3363 C C . THR A 1 472 ? 26.357 2.752 -17.184 1.00 84.88 472 THR A C 1
ATOM 3365 O O . THR A 1 472 ? 25.844 3.299 -18.166 1.00 84.88 472 THR A O 1
ATOM 3368 N N . LYS A 1 473 ? 26.597 1.440 -17.166 1.00 87.56 473 LYS A N 1
ATOM 3369 C CA . LYS A 1 473 ? 26.120 0.450 -18.138 1.00 87.56 473 LYS A CA 1
ATOM 3370 C C . LYS A 1 473 ? 25.413 -0.675 -17.387 1.00 87.56 473 LYS A C 1
ATOM 3372 O O . LYS A 1 473 ? 25.816 -0.984 -16.272 1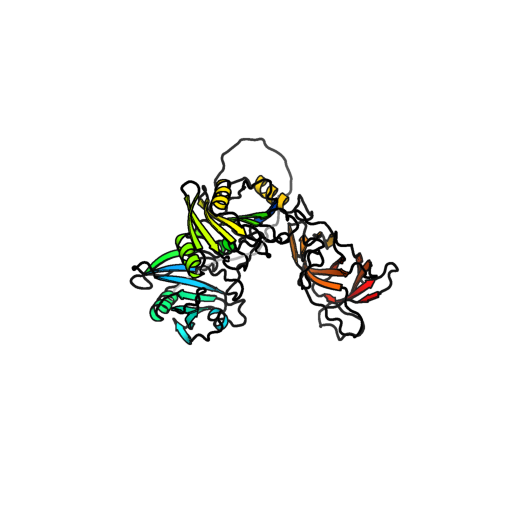.00 87.56 473 LYS A O 1
ATOM 3377 N N . ALA A 1 474 ? 24.440 -1.337 -18.008 1.00 89.25 474 ALA A N 1
ATOM 3378 C CA . ALA A 1 474 ? 23.804 -2.521 -17.441 1.00 89.25 474 ALA A CA 1
ATOM 3379 C C . ALA A 1 474 ? 23.679 -3.680 -18.443 1.00 89.25 474 ALA A C 1
ATOM 3381 O O . ALA A 1 474 ? 23.530 -3.472 -19.648 1.00 89.25 474 ALA A O 1
ATOM 3382 N N . ALA A 1 475 ? 23.724 -4.906 -17.928 1.00 89.94 475 ALA A N 1
ATOM 3383 C CA . ALA A 1 475 ? 23.483 -6.150 -18.652 1.00 89.94 475 ALA A CA 1
ATOM 3384 C C . ALA A 1 475 ? 22.551 -7.066 -17.844 1.00 89.94 475 ALA A C 1
ATOM 3386 O O . ALA A 1 475 ? 22.488 -6.985 -16.617 1.00 89.94 475 ALA A O 1
ATOM 3387 N N . VAL A 1 476 ? 21.846 -7.963 -18.537 1.00 89.50 476 VAL A N 1
ATOM 3388 C CA . VAL A 1 476 ? 20.919 -8.934 -17.935 1.00 89.50 476 VAL A CA 1
ATOM 3389 C C . VAL A 1 476 ? 21.248 -10.330 -18.448 1.00 89.50 476 VAL A C 1
ATOM 3391 O O . VAL A 1 476 ? 21.338 -10.547 -19.657 1.00 89.50 476 VAL A O 1
ATOM 3394 N N . LEU A 1 477 ? 21.398 -11.285 -17.534 1.00 88.75 477 LEU A N 1
ATOM 3395 C CA . LEU A 1 477 ? 21.591 -12.704 -17.832 1.00 88.75 477 LEU A CA 1
ATOM 3396 C C . LEU A 1 477 ? 20.575 -13.544 -17.057 1.00 88.75 477 LEU A C 1
ATOM 3398 O O . LEU A 1 477 ? 20.294 -13.263 -15.895 1.00 88.75 477 LEU A O 1
ATOM 3402 N N . THR A 1 478 ? 20.066 -14.606 -17.683 1.00 86.12 478 THR A N 1
ATOM 3403 C CA . THR A 1 478 ? 19.271 -15.633 -16.996 1.00 86.12 478 THR A CA 1
ATOM 3404 C C . THR A 1 478 ? 20.099 -16.897 -16.801 1.00 86.12 478 THR A C 1
ATOM 3406 O O . THR A 1 478 ? 20.762 -17.376 -17.733 1.00 86.12 478 THR A O 1
ATOM 3409 N N . LEU A 1 479 ? 20.081 -17.423 -15.579 1.00 85.69 479 LEU A N 1
ATOM 3410 C CA . LEU A 1 479 ? 20.817 -18.603 -15.125 1.00 85.69 479 LEU A CA 1
ATOM 3411 C C . LEU A 1 479 ? 19.842 -19.607 -14.497 1.00 85.69 479 LEU A C 1
ATOM 3413 O O . LEU A 1 479 ? 18.743 -19.237 -14.099 1.00 85.69 479 LEU A O 1
ATOM 3417 N N . ALA A 1 480 ? 20.252 -20.868 -14.374 1.00 84.12 480 ALA A N 1
ATOM 3418 C CA . ALA A 1 480 ? 19.433 -21.884 -13.717 1.00 84.12 480 ALA A CA 1
ATOM 3419 C C . ALA A 1 480 ? 19.179 -21.550 -12.231 1.00 84.12 480 ALA A C 1
ATOM 3421 O O . ALA A 1 480 ? 20.003 -20.902 -11.580 1.00 84.12 480 ALA A O 1
ATOM 3422 N N . ALA A 1 481 ? 18.060 -22.035 -11.687 1.00 82.06 481 ALA A N 1
ATOM 3423 C CA . ALA A 1 481 ? 17.653 -21.858 -10.287 1.00 82.06 481 ALA A CA 1
ATOM 3424 C C . ALA A 1 481 ? 18.765 -22.179 -9.264 1.00 82.06 481 ALA A C 1
ATOM 3426 O O . ALA A 1 481 ? 18.916 -21.492 -8.253 1.00 82.06 481 ALA A O 1
ATOM 3427 N N . ASP A 1 482 ? 19.564 -23.205 -9.552 1.00 84.12 482 ASP A N 1
ATOM 3428 C CA . ASP A 1 482 ? 20.646 -23.763 -8.737 1.00 84.12 482 ASP A CA 1
ATOM 3429 C C . ASP A 1 482 ? 22.043 -23.221 -9.104 1.00 84.12 482 ASP A C 1
ATOM 3431 O O . ASP A 1 482 ? 23.055 -23.772 -8.666 1.00 84.12 482 ASP A O 1
ATOM 3435 N N . ALA A 1 483 ? 22.123 -22.163 -9.917 1.00 85.19 483 ALA A N 1
ATOM 3436 C CA . ALA A 1 483 ? 23.391 -21.580 -10.338 1.00 85.19 483 ALA A CA 1
ATOM 3437 C C . ALA A 1 483 ? 24.177 -20.965 -9.163 1.00 85.19 483 ALA A C 1
ATOM 3439 O O . ALA A 1 483 ? 23.660 -20.151 -8.393 1.00 85.19 483 ALA A O 1
ATOM 3440 N N . GLU A 1 484 ? 25.462 -21.310 -9.081 1.00 85.94 484 GLU A N 1
ATOM 3441 C CA . GLU A 1 484 ? 26.443 -20.759 -8.145 1.00 85.94 484 GLU A CA 1
ATOM 3442 C C . GLU A 1 484 ? 27.552 -20.050 -8.933 1.00 85.94 484 GLU A C 1
ATOM 3444 O O . GLU A 1 484 ? 28.290 -20.692 -9.688 1.00 85.94 484 GLU A O 1
ATOM 3449 N N . LEU A 1 485 ? 27.663 -18.726 -8.766 1.00 84.19 485 LEU A N 1
ATOM 3450 C CA . LEU A 1 485 ? 28.690 -17.912 -9.422 1.00 84.19 485 LEU A CA 1
ATOM 3451 C C . LEU A 1 485 ? 30.059 -18.153 -8.782 1.00 84.19 485 LEU A C 1
ATOM 3453 O O . LEU A 1 485 ? 30.196 -17.978 -7.572 1.00 84.19 485 LEU A O 1
ATOM 3457 N N . ARG A 1 486 ? 31.063 -18.537 -9.583 1.00 84.31 486 ARG A N 1
ATOM 3458 C CA . ARG A 1 486 ? 32.424 -18.837 -9.104 1.00 84.31 486 ARG A CA 1
ATOM 3459 C C . ARG A 1 486 ? 33.531 -18.391 -10.057 1.00 84.31 486 ARG A C 1
ATOM 3461 O O . ARG A 1 486 ? 33.446 -18.629 -11.265 1.00 84.31 486 ARG A O 1
ATOM 3468 N N . CYS A 1 487 ? 34.631 -17.883 -9.502 1.00 85.06 487 CYS A N 1
ATOM 3469 C CA . CYS A 1 487 ? 35.868 -17.589 -10.228 1.00 85.06 487 CYS A CA 1
ATOM 3470 C C . CYS A 1 487 ? 37.000 -18.607 -9.968 1.00 85.06 487 CYS A C 1
ATOM 3472 O O . CYS A 1 487 ? 36.949 -19.459 -9.077 1.00 85.06 487 CYS A O 1
ATOM 3474 N N . ASP A 1 488 ? 38.055 -18.539 -10.792 1.00 79.62 488 ASP A N 1
ATOM 3475 C CA . ASP A 1 488 ? 39.190 -19.469 -10.728 1.00 79.62 488 ASP A CA 1
ATOM 3476 C C . ASP A 1 488 ? 39.939 -19.404 -9.385 1.00 79.62 488 ASP A C 1
ATOM 3478 O O . ASP A 1 488 ? 40.535 -18.388 -9.015 1.00 79.62 488 ASP A O 1
ATOM 3482 N N . GLY A 1 489 ? 40.026 -20.551 -8.708 1.00 76.81 489 GLY A N 1
ATOM 3483 C CA . GLY A 1 489 ? 40.834 -20.720 -7.496 1.00 76.81 489 GLY A CA 1
ATOM 3484 C C . GLY A 1 489 ? 40.102 -20.447 -6.183 1.00 76.81 489 GLY A C 1
ATOM 3485 O O . GLY A 1 489 ? 40.754 -20.384 -5.139 1.00 76.81 489 GLY A O 1
ATOM 3486 N N . GLU A 1 490 ? 38.781 -20.313 -6.219 1.00 76.50 490 GLU A N 1
ATOM 3487 C CA . GLU A 1 490 ? 37.942 -20.379 -5.026 1.00 76.50 490 GLU A CA 1
ATOM 3488 C C . GLU A 1 490 ? 37.786 -21.818 -4.491 1.00 76.50 490 GLU A C 1
ATOM 3490 O O . GLU A 1 490 ? 38.335 -22.779 -5.035 1.00 76.50 490 GLU A O 1
ATOM 3495 N N . GLY A 1 491 ? 37.061 -21.960 -3.376 1.00 75.00 491 GLY A N 1
ATOM 3496 C CA . GLY A 1 491 ? 36.817 -23.238 -2.706 1.00 75.00 491 GLY A CA 1
ATOM 3497 C C . GLY A 1 491 ? 35.940 -24.230 -3.492 1.00 75.00 491 GLY A C 1
ATOM 3498 O O . GLY A 1 491 ? 35.524 -23.963 -4.618 1.00 75.00 491 GLY A O 1
ATOM 3499 N N . PRO A 1 492 ? 35.643 -25.406 -2.906 1.00 80.00 492 PRO A N 1
ATOM 3500 C CA . PRO A 1 492 ? 34.733 -26.368 -3.520 1.00 80.00 492 PRO A CA 1
ATOM 3501 C C . PRO A 1 492 ? 33.318 -25.783 -3.652 1.00 80.00 492 PRO A C 1
ATOM 3503 O O . PRO A 1 492 ? 32.847 -25.089 -2.749 1.00 80.00 492 PRO A O 1
ATOM 3506 N N . ALA A 1 493 ? 32.652 -26.115 -4.759 1.00 80.44 493 ALA A N 1
ATOM 3507 C CA . ALA A 1 493 ? 31.254 -25.778 -5.013 1.00 80.44 493 ALA A CA 1
ATOM 3508 C C . ALA A 1 493 ? 30.311 -26.383 -3.963 1.00 80.44 493 ALA A C 1
ATOM 3510 O O . ALA A 1 493 ? 30.595 -27.458 -3.416 1.00 80.44 493 ALA A O 1
ATOM 3511 N N . THR A 1 494 ? 29.174 -25.730 -3.715 1.00 83.38 494 THR A N 1
ATOM 3512 C CA . THR A 1 494 ? 28.139 -26.292 -2.838 1.00 83.38 494 THR A CA 1
ATOM 3513 C C . THR A 1 494 ? 27.562 -27.564 -3.466 1.00 83.38 494 THR A C 1
ATOM 3515 O O . THR A 1 494 ? 27.182 -27.555 -4.641 1.00 83.38 494 THR A O 1
ATOM 3518 N N . PRO A 1 495 ? 27.483 -28.691 -2.732 1.00 83.50 495 PRO A N 1
ATOM 3519 C CA . PRO A 1 495 ? 26.955 -29.927 -3.294 1.00 83.50 495 PRO A CA 1
ATOM 3520 C C . PRO A 1 495 ? 25.499 -29.772 -3.746 1.00 83.50 495 PRO A C 1
ATOM 3522 O O . PRO A 1 495 ? 24.620 -29.542 -2.920 1.00 83.50 495 PRO A O 1
ATOM 3525 N N . GLY A 1 496 ? 25.254 -29.965 -5.042 1.00 82.19 496 GLY A N 1
ATOM 3526 C CA . GLY A 1 496 ? 23.923 -29.859 -5.649 1.00 82.19 496 GLY A CA 1
ATOM 3527 C C . GLY A 1 496 ? 23.701 -28.606 -6.498 1.00 82.19 496 GLY A C 1
ATOM 3528 O O . GLY A 1 496 ? 22.708 -28.582 -7.212 1.00 82.19 496 GLY A O 1
ATOM 3529 N N . ASN A 1 497 ? 24.619 -27.634 -6.469 1.00 84.81 497 ASN A N 1
ATOM 3530 C CA . ASN A 1 497 ? 24.551 -26.429 -7.297 1.00 84.81 497 ASN A CA 1
ATOM 3531 C C . ASN A 1 497 ? 25.297 -26.599 -8.630 1.00 84.81 497 ASN A C 1
ATOM 3533 O O . ASN A 1 497 ? 26.351 -27.247 -8.695 1.00 84.81 497 ASN A O 1
ATOM 3537 N N . THR A 1 498 ? 24.800 -25.936 -9.673 1.00 87.00 498 THR A N 1
ATOM 3538 C CA . THR A 1 498 ? 25.452 -25.832 -10.982 1.00 87.00 498 THR A CA 1
ATOM 3539 C C . THR A 1 498 ? 26.462 -24.684 -10.977 1.00 87.00 498 THR A C 1
ATOM 3541 O O . THR A 1 498 ? 26.109 -23.523 -10.782 1.00 87.00 498 THR A O 1
ATOM 3544 N N . VAL A 1 499 ? 27.743 -24.984 -11.204 1.00 88.56 499 VAL A N 1
ATOM 3545 C CA . VAL A 1 499 ? 28.804 -23.962 -11.201 1.00 88.56 499 VAL A CA 1
ATOM 3546 C C . VAL A 1 499 ? 28.761 -23.142 -12.488 1.00 88.56 499 VAL A C 1
ATOM 3548 O O . VAL A 1 499 ? 28.935 -23.679 -13.585 1.00 88.56 499 VAL A O 1
ATOM 3551 N N . VAL A 1 500 ? 28.607 -21.827 -12.340 1.00 89.50 500 VAL A N 1
ATOM 3552 C CA . VAL A 1 500 ? 28.634 -20.857 -13.436 1.00 89.50 500 VAL A CA 1
ATOM 3553 C C . VAL A 1 500 ? 29.808 -19.900 -13.238 1.00 89.50 500 VAL A C 1
ATOM 3555 O O . VAL A 1 500 ? 29.926 -19.232 -12.217 1.00 89.50 500 VAL A O 1
ATOM 3558 N N . ARG A 1 501 ? 30.675 -19.794 -14.245 1.00 88.50 501 ARG A N 1
ATOM 3559 C CA . ARG A 1 501 ? 31.709 -18.755 -14.322 1.00 88.50 501 ARG A CA 1
ATOM 3560 C C . ARG A 1 501 ? 31.124 -17.533 -15.019 1.00 88.50 501 ARG A C 1
ATOM 3562 O O . ARG A 1 501 ? 30.701 -17.655 -16.169 1.00 88.50 501 ARG A O 1
ATOM 3569 N N . LEU A 1 502 ? 31.123 -16.382 -14.355 1.00 87.25 502 LEU A N 1
ATOM 3570 C CA . LEU A 1 502 ? 30.661 -15.114 -14.917 1.00 87.25 502 LEU A CA 1
ATOM 3571 C C . LEU A 1 502 ? 31.876 -14.244 -15.265 1.00 87.25 502 LEU A C 1
ATOM 3573 O O . LEU A 1 502 ? 32.664 -13.902 -14.391 1.00 87.25 502 LEU A O 1
ATOM 3577 N N . GLU A 1 503 ? 32.066 -13.948 -16.548 1.00 88.50 503 GLU A N 1
ATOM 3578 C CA . GLU A 1 503 ? 33.257 -13.280 -17.082 1.00 88.50 503 GLU A CA 1
ATOM 3579 C C . GLU A 1 503 ? 32.923 -11.945 -17.738 1.00 88.50 503 GLU A C 1
ATOM 3581 O O . GLU A 1 503 ? 32.083 -11.890 -18.637 1.00 88.50 503 GLU A O 1
ATOM 3586 N N . GLU A 1 504 ? 33.653 -10.902 -17.365 1.00 86.19 504 GLU A N 1
ATOM 3587 C CA . GLU A 1 504 ? 33.648 -9.599 -18.030 1.00 86.19 504 GLU A CA 1
ATOM 3588 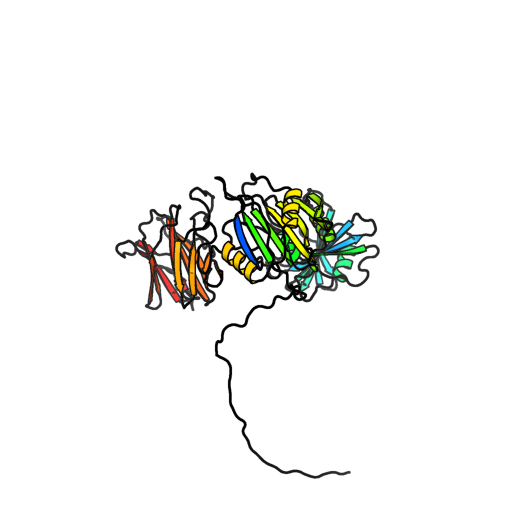C C . GLU A 1 504 ? 34.584 -9.652 -19.243 1.00 86.19 504 GLU A C 1
ATOM 3590 O O . GLU A 1 504 ? 35.746 -10.056 -19.115 1.00 86.19 504 GLU A O 1
ATOM 3595 N N . LEU A 1 505 ? 34.096 -9.266 -20.425 1.00 89.19 505 LEU A N 1
ATOM 3596 C CA . LEU A 1 505 ? 34.840 -9.266 -21.685 1.00 89.19 505 LEU A CA 1
ATOM 3597 C C . LEU A 1 505 ? 34.965 -7.857 -22.284 1.00 89.19 505 LEU A C 1
ATOM 3599 O O . LEU A 1 505 ? 33.994 -7.096 -22.317 1.00 89.19 505 LEU A O 1
ATOM 3603 N N . ASP A 1 506 ? 36.143 -7.555 -22.836 1.00 87.94 506 ASP A N 1
ATOM 3604 C CA . ASP A 1 506 ? 36.371 -6.363 -23.664 1.00 87.94 506 ASP A CA 1
ATOM 3605 C C . ASP A 1 506 ? 35.788 -6.494 -25.089 1.00 87.94 506 ASP A C 1
ATOM 3607 O O . ASP A 1 506 ? 35.361 -7.568 -25.521 1.00 87.94 506 ASP A O 1
ATOM 3611 N N . ASP A 1 507 ? 35.852 -5.407 -25.868 1.00 86.75 507 ASP A N 1
ATOM 3612 C CA . ASP A 1 507 ? 35.473 -5.371 -27.295 1.00 86.75 507 ASP A CA 1
ATOM 3613 C C . ASP A 1 507 ? 36.241 -6.379 -28.181 1.00 86.75 507 ASP A C 1
ATOM 3615 O O . ASP A 1 507 ? 35.828 -6.677 -29.305 1.00 86.75 507 ASP A O 1
ATOM 3619 N N . GLY A 1 508 ? 37.378 -6.899 -27.706 1.00 88.25 508 GLY A N 1
ATOM 3620 C CA . GLY A 1 508 ? 38.148 -7.962 -28.351 1.00 88.25 508 GLY A CA 1
ATOM 3621 C C . GLY A 1 508 ? 37.683 -9.378 -27.986 1.00 88.25 508 GLY A C 1
ATOM 3622 O O . GLY A 1 508 ? 38.182 -10.344 -28.569 1.00 88.25 508 GLY A O 1
ATOM 3623 N N . GLY A 1 509 ? 36.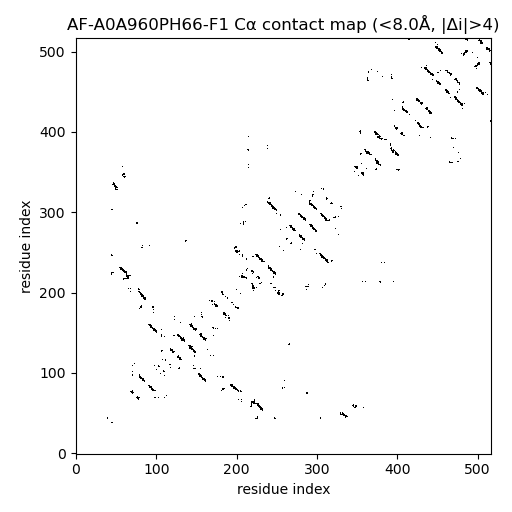744 -9.519 -27.046 1.00 85.75 509 GLY A N 1
ATOM 3624 C CA . GLY A 1 509 ? 36.292 -10.790 -26.479 1.00 85.75 509 GLY A CA 1
ATOM 3625 C C . GLY A 1 509 ? 37.257 -11.397 -25.453 1.00 85.75 509 GLY A C 1
ATOM 3626 O O . GLY A 1 509 ? 37.132 -12.585 -25.132 1.00 85.75 509 GLY A O 1
ATOM 3627 N N . SER A 1 510 ? 38.227 -10.621 -24.963 1.00 88.25 510 SER A N 1
ATOM 3628 C CA . SER A 1 510 ? 39.203 -11.042 -23.954 1.00 88.25 510 SER A CA 1
ATOM 3629 C C . SER A 1 510 ? 38.609 -10.893 -22.559 1.00 88.25 510 SER A C 1
ATOM 3631 O O . SER A 1 510 ? 38.054 -9.843 -22.248 1.00 88.25 510 SER A O 1
ATOM 3633 N N . THR A 1 511 ? 38.763 -11.904 -21.701 1.00 86.44 511 THR A N 1
ATOM 3634 C CA . THR A 1 511 ? 38.352 -11.803 -20.293 1.00 86.44 511 THR A CA 1
ATOM 3635 C C . THR A 1 511 ? 39.188 -10.737 -19.577 1.00 86.44 511 THR A C 1
ATOM 3637 O O . THR A 1 511 ? 40.402 -10.908 -19.431 1.00 86.44 511 THR A O 1
ATOM 3640 N N . VAL A 1 512 ? 38.543 -9.654 -19.134 1.00 85.19 512 VAL A N 1
ATOM 3641 C CA . VAL A 1 512 ? 39.147 -8.569 -18.339 1.00 85.19 512 VAL A CA 1
ATOM 3642 C C . VAL A 1 512 ? 38.918 -8.751 -16.839 1.00 85.19 512 VAL A C 1
ATOM 3644 O O . VAL A 1 512 ? 39.780 -8.365 -16.050 1.00 85.19 512 VAL A O 1
ATOM 3647 N N . GLY A 1 513 ? 37.830 -9.423 -16.456 1.00 83.88 513 GLY A N 1
ATOM 3648 C CA . GLY A 1 513 ? 37.485 -9.701 -15.066 1.00 83.88 513 GLY A CA 1
ATOM 3649 C C . GLY A 1 513 ? 36.533 -10.888 -14.906 1.00 83.88 513 GLY A C 1
ATOM 3650 O O . GLY A 1 513 ? 36.210 -11.598 -15.865 1.00 83.88 513 GLY A O 1
ATOM 3651 N N . CYS A 1 514 ? 36.169 -11.178 -13.662 1.00 83.19 514 CYS A N 1
ATOM 3652 C CA . CYS A 1 514 ? 35.341 -12.319 -13.286 1.00 83.19 514 CYS A CA 1
ATOM 3653 C C . CYS A 1 514 ? 34.538 -11.956 -12.034 1.00 83.19 514 CYS A C 1
ATOM 3655 O O . CYS A 1 514 ? 35.095 -11.391 -11.093 1.00 83.19 514 CYS A O 1
ATOM 3657 N N . LEU A 1 515 ? 33.244 -12.273 -12.049 1.00 78.50 515 LEU A N 1
ATOM 3658 C CA . LEU A 1 515 ? 32.242 -11.757 -11.118 1.00 78.50 515 LEU A CA 1
ATOM 3659 C C . LEU A 1 515 ? 31.679 -12.869 -10.218 1.00 78.50 515 LEU A C 1
ATOM 3661 O O . LEU A 1 515 ? 31.290 -13.933 -10.707 1.00 78.50 515 LEU A O 1
ATOM 3665 N N . THR A 1 516 ? 31.585 -12.595 -8.915 1.00 74.69 516 THR A N 1
ATOM 3666 C CA . THR A 1 516 ? 30.959 -13.460 -7.898 1.00 74.69 516 THR A CA 1
ATOM 3667 C C . THR A 1 516 ? 30.180 -12.653 -6.863 1.00 74.69 516 THR A C 1
ATOM 3669 O O . THR A 1 516 ? 30.348 -11.437 -6.763 1.00 74.69 516 THR A O 1
ATOM 3672 N N . TRP A 1 517 ? 29.345 -13.362 -6.097 1.00 64.44 517 TRP A N 1
ATOM 3673 C CA . TRP A 1 517 ? 28.675 -12.865 -4.890 1.00 64.44 517 TRP A CA 1
ATOM 3674 C C . TRP A 1 517 ? 29.670 -12.518 -3.766 1.00 64.44 517 TRP A C 1
ATOM 3676 O O . TRP A 1 517 ? 30.777 -13.105 -3.759 1.00 64.44 517 TRP A O 1
#

pLDDT: mean 76.4, std 20.07, range [22.59, 97.25]

Foldseek 3Di:
DDDDDDDDDDDDDDDDDDDDDDDDDDDDDDDDDDDDPDFDDPQAWFAWDFDDPPLKAWQAWDQFADDFDFLDLAFFGLWWWWWKDFLVGDWIKIKTKGWQPPPPPGQQSNQPSPPDGFDWDAAPRFTKGKDAQDQFPVRGTAKIKMWTDDDPTIIIIMITHDDPVLRSLQRNQWDQDPPSQHHIDGPDCSDPRMDTDAIAGSQRLQQQVQDDARQDNGFTGHNSKTKIKIFRPDPPDHFGKIKMKIWHALRRDDPVNVVVVLVRNVWDWDWDDQPNWTKIWTWDATSGDPWTKIWIWTAAPSRIIIIMMMTGTPVNPYDTDDPVRSSVRSNRIDGDDPVVSVVSNQVSCVHAFDDHGDQWAWQDWDDDPRKTKTKIFSNDAQPPDDPDPPDQRTRQWIQIRVRDTFGWAWDPFDPPDPDDPQQKTWTWTADPVLWIKIKIKGFLPDQFFKKWKDWPNDIDIWGFTDRVRYRMTMTIDIGHNQEAEDDPPDDDDDPPGTYIWIFGAGPVRDGPDTGHD

Nearest PDB structures (foldseek):
  6e8a-assembly2_B-2  TM=7.426E-01  e=1.760E-01  Salmonella enterica subsp. enterica serovar Typhimurium
  3hlz-assembly1_A  TM=5.293E-01  e=7.818E-02  Bacteroides thetaiotaomicron VPI-5482
  6e8a-assembly1_A-3  TM=5.548E-01  e=2.922E-01  Salmonella enterica subsp. enterica serovar Typhimurium
  2fpn-assembly1_A-2  TM=2.825E-01  e=1.407E+00  Bacillus subtilis
  5kkx-assembly1_A  TM=1.598E-01  e=8.914E-01  Neisseria meningitidis

Secondary structure (DSSP, 8-state):
-------------------------------------PPPPTT-PPPEE----TT-EEEEEEE---PPPPS-TTT-----EEEEEETTSS-EEEEEEEE-TT-TTHHHHHT-TT---PEEEEETTEEEEEEEEEE-TTS-EEEEEEEEEEETTEEEEEEES--HHHHHHHHHHEE--SSTTSPPEE-S-SSTTEEEEEEE-HHHHHHHT----BTB---SS-SS-EEEEEE---SSSSS--EEEEEEE-GGGB-HHHHHHHHHHTTPEEEEEEETTEEEEEEEEE-SS-SSEEEEEEEE-TTS-EEEEEEE--TTS-SPPPPHHHHHHHHTT-EE--HHHHHHHHHHHTTSSSSPPPTT--EEEEEEETTEEEEEEB-S--TT---SSS--SSB-SEEEETTS-EEEEEEE-----SSS----EEEEEEE-TTSPEEEEEEEETT-S--EEEEEETTEEEEEEPEEPTTSSEEEEEEEE-TTEEE--TT--PPPTTPEEEEEEEE-TTS-EEEEE--

Solvent-accessible surface area (backbone atoms only — not comparable to full-atom values): 29087 Å² total; per-residue (Å²): 131,83,91,85,81,92,87,90,88,85,87,84,88,79,91,79,85,85,89,78,91,86,90,87,84,88,84,83,90,81,83,93,77,91,76,76,88,74,73,68,61,92,94,52,57,70,48,55,48,67,65,70,64,88,72,49,40,66,52,28,36,40,58,11,68,53,76,85,48,58,63,42,70,90,41,48,56,40,50,8,24,20,29,32,38,32,77,86,76,83,47,59,34,41,38,27,42,40,52,26,76,86,39,94,57,32,72,62,45,69,41,24,74,80,74,56,85,43,49,79,53,69,55,102,81,31,60,24,29,41,28,68,60,39,70,42,85,87,72,47,66,58,33,27,38,38,33,32,50,77,52,96,44,33,25,44,33,32,39,30,72,63,55,71,70,56,40,48,36,44,59,76,24,48,43,79,53,98,53,73,49,47,40,38,48,68,57,82,77,50,48,92,65,48,44,80,76,35,28,28,14,21,60,37,46,34,37,63,53,46,65,67,57,82,68,54,91,54,23,35,10,18,76,68,18,38,21,40,29,32,32,38,73,59,77,97,46,78,45,36,42,23,38,38,40,29,32,30,56,44,78,25,54,29,69,66,32,48,49,54,52,40,48,66,70,65,32,49,72,44,85,46,70,52,91,89,36,66,26,46,32,42,38,34,61,45,72,40,48,92,40,54,29,35,36,37,38,34,65,44,100,86,59,32,28,33,36,33,38,31,35,24,19,88,76,68,76,48,84,66,69,48,71,74,50,44,45,52,42,65,70,40,57,40,79,51,58,66,76,59,39,52,50,46,28,30,49,13,44,38,33,84,64,83,48,41,43,63,81,35,47,74,51,51,71,54,70,58,100,88,46,43,36,35,37,29,34,31,49,64,58,74,81,51,82,62,102,59,103,80,60,65,38,61,39,61,35,33,42,31,61,87,73,50,69,28,51,30,52,80,49,85,52,61,78,94,61,92,89,69,84,78,63,60,48,50,24,49,20,50,42,99,90,51,33,27,35,39,42,39,39,32,42,56,85,51,73,58,39,33,40,34,43,37,37,96,93,47,75,51,73,30,58,48,33,66,31,89,72,40,76,18,23,38,28,64,48,81,44,56,66,50,55,38,60,44,57,96,87,63,79,84,78,64,91,88,48,46,62,24,35,31,32,32,14,29,90,84,70,46,76,78,48,67,49,49,99

Sequence (517 aa):
MANLGVSGWPRRLALAATASALLIGSGCSGDAAGDAADGPAPGRTAFFTVDVPESWRLIAAGTGNIEQMWGWDCCGSDEPFTLVEADEGERHLFVSIAGLEELQGGLFQAASPSGSPGRALTVDGDPALLTTDLMGPDGRTGGSDLVVERSDDLAVRVQGRASEAELVALAEATVVPDDHRLAPDLEGEPVSGMTVVGGVDASGLLALRSTLEVGEDLVPGDDEARSMGWALPAGEFRGGTTASVVVVPAASIDLTALEARAVELGATVAQAEVDGRNALGIEGPQFASRNAATTLVTTTEWGAALVVTAQSGETGRSRLPSLGDLARIARTVRPVSDARWEAAVVEAGGGPGLQPNVGREEIVRGESDGLAWLLQTDGTGPNARGEGLGNDGVDDCLRLEGGERACAEIYGGHSDRAAQPVDAALRRGALPNGDQVVVIIETAESPTSVVRATGDGAARSAPLVAVPGHDTKAAVLTLAADAELRCDGEGPATPGNTVVRLEELDDGGSTVGCLTW

Radius of gyration: 28.84 Å; Cα contacts (8 Å, |Δi|>4): 1180; chains: 1; bounding box: 77×94×69 Å